Protein AF-A0A2E6XFZ9-F1 (afdb_monomer_lite)

Structure (mmCIF, N/CA/C/O backbone):
data_AF-A0A2E6XFZ9-F1
#
_entry.id   AF-A0A2E6XFZ9-F1
#
loop_
_atom_site.group_PDB
_atom_site.id
_atom_site.type_symbol
_atom_site.label_atom_id
_atom_site.label_alt_id
_atom_site.label_comp_id
_atom_site.label_asym_id
_atom_site.label_entity_id
_atom_site.label_seq_id
_atom_site.pdbx_PDB_ins_code
_atom_site.Cartn_x
_atom_site.Cartn_y
_atom_site.Cartn_z
_atom_site.occupancy
_atom_site.B_iso_or_equiv
_atom_site.auth_seq_id
_atom_site.auth_comp_id
_atom_site.auth_asym_id
_atom_site.auth_atom_id
_atom_site.pdbx_PDB_model_num
ATOM 1 N N . MET A 1 1 ? 34.050 -35.382 -56.467 1.00 62.47 1 MET A N 1
ATOM 2 C CA . MET A 1 1 ? 34.771 -34.095 -56.273 1.00 62.47 1 MET A CA 1
ATOM 3 C C . MET A 1 1 ? 33.852 -32.877 -56.365 1.00 62.47 1 MET A C 1
ATOM 5 O O . MET A 1 1 ? 33.936 -32.039 -55.480 1.00 62.47 1 MET A O 1
ATOM 9 N N . LEU A 1 2 ? 32.966 -32.772 -57.367 1.00 64.81 2 LEU A N 1
ATOM 10 C CA . LEU A 1 2 ? 32.015 -31.649 -57.482 1.00 64.81 2 LEU A CA 1
ATOM 11 C C . LEU A 1 2 ? 31.019 -31.567 -56.306 1.00 64.81 2 LEU A C 1
ATOM 13 O O . LEU A 1 2 ? 30.836 -30.491 -55.750 1.00 64.81 2 LEU A O 1
ATOM 17 N N . GLU A 1 3 ? 30.468 -32.700 -55.861 1.00 70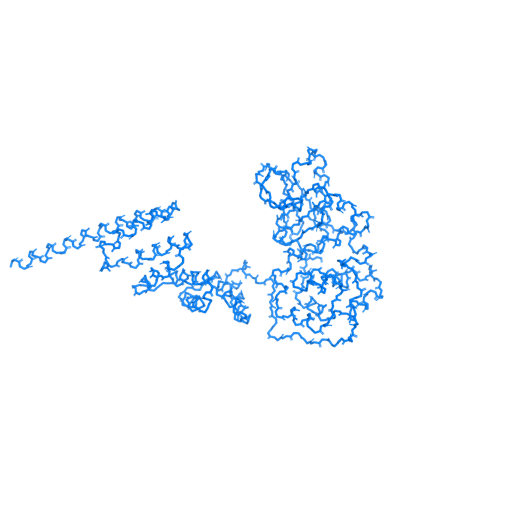.81 3 GLU A N 1
ATOM 18 C CA . GLU A 1 3 ? 29.511 -32.756 -54.737 1.00 70.81 3 GLU A CA 1
ATOM 19 C C . GLU A 1 3 ? 30.135 -32.368 -53.385 1.00 70.81 3 GLU A C 1
ATOM 21 O O . GLU A 1 3 ? 29.539 -31.622 -52.616 1.00 70.81 3 GLU A O 1
ATOM 26 N N . VAL A 1 4 ? 31.380 -32.784 -53.125 1.00 78.56 4 VAL A N 1
ATOM 27 C CA . VAL A 1 4 ? 32.117 -32.420 -51.899 1.00 78.56 4 VAL A CA 1
ATOM 28 C C . VAL A 1 4 ? 32.406 -30.916 -51.852 1.00 78.56 4 VAL A C 1
ATOM 30 O O . VAL A 1 4 ? 32.278 -30.292 -50.803 1.00 78.56 4 VAL A O 1
ATOM 33 N N . ARG A 1 5 ? 32.749 -30.309 -52.995 1.00 82.94 5 ARG A N 1
ATOM 34 C CA . ARG A 1 5 ? 33.001 -28.864 -53.093 1.00 82.94 5 ARG A CA 1
ATOM 35 C C . ARG A 1 5 ? 31.719 -28.044 -52.918 1.00 82.94 5 ARG A C 1
ATOM 37 O O . ARG A 1 5 ? 31.761 -26.992 -52.289 1.00 82.94 5 ARG A O 1
ATOM 44 N N . ALA A 1 6 ? 30.592 -28.528 -53.441 1.00 81.81 6 ALA A N 1
ATOM 45 C CA . ALA A 1 6 ? 29.287 -27.906 -53.233 1.00 81.81 6 ALA A CA 1
ATOM 46 C C . ALA A 1 6 ? 28.874 -27.952 -51.752 1.00 81.81 6 ALA A C 1
ATOM 48 O O . ALA A 1 6 ? 28.519 -26.919 -51.193 1.00 81.81 6 ALA A O 1
ATOM 49 N N . ALA A 1 7 ? 29.026 -29.105 -51.091 1.00 79.06 7 ALA A N 1
ATOM 50 C CA . ALA A 1 7 ? 28.748 -29.248 -49.661 1.00 79.06 7 ALA A CA 1
ATOM 51 C C . ALA A 1 7 ? 29.641 -28.344 -48.790 1.00 79.06 7 ALA A C 1
ATOM 53 O O . ALA A 1 7 ? 29.159 -27.700 -47.864 1.00 79.06 7 ALA A O 1
ATOM 54 N N . GLN A 1 8 ? 30.933 -28.229 -49.116 1.00 84.50 8 GLN A N 1
ATOM 55 C CA . GLN A 1 8 ? 31.853 -27.326 -48.414 1.00 84.50 8 GLN A CA 1
ATOM 56 C C . GLN A 1 8 ? 31.495 -25.845 -48.586 1.00 84.50 8 GLN A C 1
ATOM 58 O O . GLN A 1 8 ? 31.693 -25.064 -47.660 1.00 84.50 8 GLN A O 1
ATOM 63 N N . ASN A 1 9 ? 30.991 -25.446 -49.755 1.00 85.81 9 ASN A N 1
ATOM 64 C CA . ASN A 1 9 ? 30.554 -24.070 -49.986 1.00 85.81 9 ASN A CA 1
ATOM 65 C C . ASN A 1 9 ? 29.250 -23.755 -49.242 1.00 85.81 9 ASN A C 1
ATOM 67 O O . ASN A 1 9 ? 29.142 -22.675 -48.677 1.00 85.81 9 ASN A O 1
ATOM 71 N N . LEU A 1 10 ? 28.305 -24.699 -49.196 1.00 84.06 10 LEU A N 1
ATOM 72 C CA . LEU A 1 10 ? 27.068 -24.551 -48.422 1.00 84.06 10 LEU A CA 1
ATOM 73 C C . LEU A 1 10 ? 27.357 -24.409 -46.925 1.00 84.06 10 LEU A C 1
ATOM 75 O O . LEU A 1 10 ? 26.831 -23.502 -46.298 1.00 84.06 10 LEU A O 1
ATOM 79 N N . LEU A 1 11 ? 28.261 -25.229 -46.382 1.00 82.25 11 LEU A N 1
ATOM 80 C CA . LEU A 1 11 ? 28.672 -25.142 -44.977 1.00 82.25 11 LEU A CA 1
ATOM 81 C C . LEU A 1 11 ? 29.347 -23.799 -44.647 1.00 82.25 11 LEU A C 1
ATOM 83 O O . LEU A 1 11 ? 29.133 -23.233 -43.580 1.00 82.25 11 LEU A O 1
ATOM 87 N N . LYS A 1 12 ? 30.181 -23.283 -45.558 1.00 85.00 12 LYS A N 1
ATOM 88 C CA . LYS A 1 12 ? 30.818 -21.968 -45.389 1.00 85.00 12 LYS A CA 1
ATOM 89 C C . LYS A 1 12 ? 29.799 -20.837 -45.385 1.00 85.00 12 LYS A C 1
ATOM 91 O O . LYS A 1 12 ? 29.946 -19.906 -44.605 1.00 85.00 12 LYS A O 1
ATOM 96 N N . GLU A 1 13 ? 28.805 -20.919 -46.261 1.00 83.69 13 GLU A N 1
ATOM 97 C CA . GLU A 1 13 ? 27.747 -19.918 -46.340 1.00 83.69 13 GLU A CA 1
ATOM 98 C C . GLU A 1 13 ? 26.828 -19.975 -45.116 1.00 83.69 13 GLU A C 1
ATOM 100 O O . GLU A 1 13 ? 26.506 -18.937 -44.553 1.00 83.69 13 GLU A O 1
ATOM 105 N N . GLU A 1 14 ? 26.485 -21.174 -44.642 1.00 82.62 14 GLU A N 1
ATOM 106 C CA . GLU A 1 14 ? 25.749 -21.369 -43.390 1.00 82.62 14 GLU A CA 1
ATOM 107 C C . GLU A 1 14 ? 26.502 -20.749 -42.205 1.00 82.62 14 GLU A C 1
ATOM 109 O O . GLU A 1 14 ? 25.933 -19.932 -41.489 1.00 82.62 14 GLU A O 1
ATOM 114 N N . TYR A 1 15 ? 27.800 -21.038 -42.055 1.00 83.50 15 TYR A N 1
ATOM 115 C CA . TYR A 1 15 ? 28.627 -20.449 -40.995 1.00 83.50 15 TYR A CA 1
ATOM 116 C C . TYR A 1 15 ? 28.688 -18.916 -41.080 1.00 83.50 15 TYR A C 1
ATOM 118 O O . TYR A 1 15 ? 28.590 -18.233 -40.064 1.00 83.50 15 TYR A O 1
ATOM 126 N N . ARG A 1 16 ? 28.810 -18.368 -42.295 1.00 86.25 16 ARG A N 1
ATOM 127 C CA . ARG A 1 16 ? 28.819 -16.918 -42.528 1.00 86.25 16 ARG A CA 1
ATOM 128 C C . ARG A 1 16 ? 27.504 -16.269 -42.084 1.00 86.25 16 ARG A C 1
ATOM 130 O O . ARG A 1 16 ? 27.532 -15.223 -41.447 1.00 86.25 16 ARG A O 1
ATOM 137 N N . LEU A 1 17 ? 26.368 -16.884 -42.412 1.00 84.75 17 LEU A N 1
ATOM 138 C CA . LEU A 1 17 ? 25.045 -16.402 -42.002 1.00 84.75 17 LEU A CA 1
ATOM 139 C C . LEU A 1 17 ? 24.836 -16.537 -40.485 1.00 84.75 17 LEU A C 1
ATOM 141 O O . LEU A 1 17 ? 24.208 -15.672 -39.879 1.00 84.75 17 LEU A O 1
ATOM 145 N N . GLU A 1 18 ? 25.377 -17.586 -39.854 1.00 83.38 18 GLU A N 1
ATOM 146 C CA . GLU A 1 18 ? 25.353 -17.729 -38.392 1.00 83.38 18 GLU A CA 1
ATOM 147 C C . GLU A 1 18 ? 26.142 -16.618 -37.685 1.00 83.38 18 GLU A C 1
ATOM 149 O O . GLU A 1 18 ? 25.683 -16.103 -36.663 1.00 83.38 18 GLU A O 1
ATOM 154 N N . GLU A 1 19 ? 27.312 -16.256 -38.216 1.00 86.44 19 GLU A N 1
ATOM 155 C CA . GLU A 1 19 ? 28.143 -15.161 -37.704 1.00 86.44 19 GLU A CA 1
ATOM 156 C C . GLU A 1 19 ? 27.423 -13.817 -37.866 1.00 86.44 19 GLU A C 1
ATOM 158 O O . GLU A 1 19 ? 27.226 -13.106 -36.883 1.00 86.44 19 GLU A O 1
ATOM 163 N N . GLU A 1 20 ? 26.886 -13.542 -39.058 1.00 89.56 20 GLU A N 1
ATOM 164 C CA . GLU A 1 20 ? 26.145 -12.308 -39.346 1.00 89.56 20 GLU A CA 1
ATOM 165 C C . GLU A 1 20 ? 24.906 -12.146 -38.446 1.00 89.56 20 GLU A C 1
ATOM 167 O O . GLU A 1 20 ? 24.672 -11.079 -37.879 1.00 89.56 20 GLU A O 1
ATOM 172 N N . ALA A 1 21 ? 24.125 -13.214 -38.242 1.00 90.25 21 ALA A N 1
ATOM 173 C CA . ALA A 1 21 ? 22.994 -13.185 -37.314 1.00 90.25 21 ALA A CA 1
ATOM 174 C C . ALA A 1 21 ? 23.435 -12.978 -35.852 1.00 90.25 21 ALA A C 1
ATOM 176 O O . ALA A 1 21 ? 22.700 -12.381 -35.061 1.00 90.25 21 ALA A O 1
ATOM 177 N N . SER A 1 22 ? 24.620 -13.475 -35.473 1.00 89.06 22 SER A N 1
ATOM 178 C CA . SER A 1 22 ? 25.181 -13.276 -34.133 1.00 89.06 22 SER A CA 1
ATOM 179 C C . SER A 1 22 ? 25.567 -11.821 -33.893 1.00 89.06 22 SER A C 1
ATOM 181 O O . SER A 1 22 ? 25.254 -11.303 -32.824 1.00 89.06 22 SER A O 1
ATOM 183 N N . ASP A 1 23 ? 26.170 -11.158 -34.878 1.00 92.62 23 ASP A N 1
ATOM 184 C CA . ASP A 1 23 ? 26.565 -9.750 -34.773 1.00 92.62 23 ASP A CA 1
ATOM 185 C C . ASP A 1 23 ? 25.343 -8.846 -34.562 1.00 92.62 23 ASP A C 1
ATOM 187 O O . ASP A 1 23 ? 25.317 -8.018 -33.647 1.00 92.62 23 ASP A O 1
ATOM 191 N N . TRP A 1 24 ? 24.277 -9.063 -35.342 1.00 95.25 24 TRP A N 1
ATOM 192 C CA . TRP A 1 24 ? 23.007 -8.353 -35.161 1.00 95.25 24 TRP A CA 1
ATOM 193 C C . TRP A 1 24 ? 22.382 -8.613 -33.789 1.00 95.25 24 TRP A C 1
ATOM 195 O O . TRP A 1 24 ? 21.860 -7.694 -33.155 1.00 95.25 24 TRP A O 1
ATOM 205 N N . PHE A 1 25 ? 22.454 -9.850 -33.295 1.00 93.56 25 PHE A N 1
ATOM 206 C CA . PHE A 1 25 ? 21.981 -10.174 -31.953 1.00 93.56 25 PHE A CA 1
ATOM 207 C C . PHE A 1 25 ? 22.790 -9.467 -30.861 1.00 93.56 25 PHE A C 1
ATOM 209 O O . PHE A 1 25 ? 22.200 -8.934 -29.923 1.00 93.56 25 PHE A O 1
ATOM 216 N N . GLU A 1 26 ? 24.118 -9.450 -30.960 1.00 95.06 26 GLU A N 1
ATOM 217 C CA . GLU A 1 26 ? 24.985 -8.781 -29.985 1.00 95.06 26 GLU A CA 1
ATOM 218 C C . GLU A 1 26 ? 24.751 -7.270 -29.975 1.00 95.06 26 GLU A C 1
ATOM 220 O O . GLU A 1 26 ? 24.650 -6.665 -28.904 1.00 95.06 26 GLU A O 1
ATOM 225 N N . GLN A 1 27 ? 24.551 -6.670 -31.151 1.00 97.31 27 GLN A N 1
ATOM 226 C CA . GLN A 1 27 ? 24.123 -5.281 -31.260 1.00 97.31 27 GLN A CA 1
ATOM 227 C C . GLN A 1 27 ? 22.763 -5.054 -30.587 1.00 97.31 27 GLN A C 1
ATOM 229 O O . GLN A 1 27 ? 22.626 -4.124 -29.792 1.00 97.31 27 GLN A O 1
ATOM 234 N N . GLY A 1 28 ? 21.772 -5.907 -30.861 1.00 97.44 28 GLY A N 1
ATOM 235 C CA . GLY A 1 28 ? 20.449 -5.817 -30.243 1.00 97.44 28 GLY A CA 1
ATOM 236 C C . GLY A 1 28 ? 20.499 -5.944 -28.720 1.00 97.44 28 GLY A C 1
ATOM 237 O O . GLY A 1 28 ? 19.872 -5.158 -28.016 1.00 97.44 28 GLY A O 1
ATOM 238 N N . ALA A 1 29 ? 21.301 -6.869 -28.189 1.00 96.31 29 ALA A N 1
ATOM 239 C CA . ALA A 1 29 ? 21.491 -7.035 -26.749 1.00 96.31 29 ALA A CA 1
ATOM 240 C C . ALA A 1 29 ? 22.183 -5.816 -26.112 1.00 96.31 29 ALA A C 1
ATOM 242 O O . ALA A 1 29 ? 21.800 -5.386 -25.026 1.00 96.31 29 ALA A O 1
ATOM 243 N N . SER A 1 30 ? 23.166 -5.223 -26.795 1.00 97.94 30 SER A N 1
ATOM 244 C CA . SER A 1 30 ? 23.818 -3.981 -26.356 1.00 97.94 30 SER A CA 1
ATOM 245 C C . SER A 1 30 ? 22.835 -2.805 -26.298 1.00 97.94 30 SER A C 1
ATOM 247 O O . SER A 1 30 ? 22.790 -2.069 -25.310 1.00 97.94 30 SER A O 1
ATOM 249 N N . LEU A 1 31 ? 21.989 -2.670 -27.325 1.00 98.19 31 LEU A N 1
ATOM 250 C CA . LEU A 1 31 ? 20.931 -1.659 -27.378 1.00 98.19 31 LEU A CA 1
ATOM 251 C C . LEU A 1 31 ? 19.881 -1.879 -26.284 1.00 98.19 31 LEU A C 1
ATOM 253 O O . LEU A 1 31 ? 19.482 -0.914 -25.640 1.00 98.19 31 LEU A O 1
ATOM 257 N N . PHE A 1 32 ? 19.488 -3.130 -26.027 1.00 96.94 32 PHE A N 1
ATOM 258 C CA . PHE A 1 32 ? 18.583 -3.487 -24.933 1.00 96.94 32 PHE A CA 1
ATOM 259 C C . PHE A 1 32 ? 19.148 -3.063 -23.575 1.00 96.94 32 PHE A C 1
ATOM 261 O O . PHE A 1 32 ? 18.461 -2.403 -22.807 1.00 96.94 32 PHE A O 1
ATOM 268 N N . ASN A 1 33 ? 20.416 -3.384 -23.300 1.00 95.44 33 ASN A N 1
ATOM 269 C CA . ASN A 1 33 ? 21.080 -3.002 -22.048 1.00 95.44 33 ASN A CA 1
ATOM 270 C C . ASN A 1 33 ? 21.271 -1.483 -21.908 1.00 95.44 33 ASN A C 1
ATOM 272 O O . ASN A 1 33 ? 21.514 -0.998 -20.810 1.00 95.44 33 ASN A O 1
ATOM 276 N N . SER A 1 34 ? 21.187 -0.749 -23.019 1.00 95.88 34 SER A N 1
ATOM 277 C CA . SER A 1 34 ? 21.197 0.716 -23.057 1.00 95.88 34 SER A CA 1
ATOM 278 C C . SER A 1 34 ? 19.782 1.307 -23.107 1.00 95.88 34 SER A C 1
ATOM 280 O O . SER A 1 34 ? 19.632 2.470 -23.475 1.00 95.88 34 SER A O 1
ATOM 282 N N . GLU A 1 35 ? 18.755 0.496 -22.828 1.00 95.31 35 GLU A N 1
ATOM 283 C CA . GLU A 1 35 ? 17.327 0.853 -22.800 1.00 95.31 35 GLU A CA 1
ATOM 284 C C . GLU A 1 35 ? 16.770 1.393 -24.136 1.00 95.31 35 GLU A C 1
ATOM 286 O O . GLU A 1 35 ? 15.683 1.964 -24.218 1.00 95.31 35 GLU A O 1
ATOM 291 N N . GLN A 1 36 ? 17.483 1.168 -25.243 1.00 96.94 36 GLN A N 1
ATOM 292 C CA . GLN A 1 36 ? 17.077 1.562 -26.596 1.00 96.94 36 GLN A CA 1
ATOM 293 C C . GLN A 1 36 ? 16.246 0.455 -27.255 1.00 96.94 36 GLN A C 1
ATOM 295 O O . GLN A 1 36 ? 16.606 -0.096 -28.298 1.00 96.94 36 GLN A O 1
ATOM 300 N N . TYR A 1 37 ? 15.113 0.112 -26.641 1.00 95.50 37 TYR A N 1
ATOM 301 C CA . TYR A 1 37 ? 14.328 -1.075 -26.995 1.00 95.50 37 TYR A CA 1
ATOM 302 C C . TYR A 1 37 ? 13.810 -1.080 -28.439 1.00 95.50 37 TYR A C 1
ATOM 304 O O . TYR A 1 37 ? 13.817 -2.123 -29.087 1.00 95.50 37 TYR A O 1
ATOM 312 N N . GLY A 1 38 ? 13.422 0.079 -28.981 1.00 97.62 38 GLY A N 1
ATOM 313 C CA . GLY A 1 38 ? 12.970 0.188 -30.374 1.00 97.62 38 GLY A CA 1
ATOM 314 C C . GLY A 1 38 ? 14.066 -0.132 -31.398 1.00 97.62 38 GLY A C 1
ATOM 315 O O . GLY A 1 38 ? 13.803 -0.797 -32.398 1.00 97.62 38 GLY A O 1
ATOM 316 N N . GLU A 1 39 ? 15.307 0.292 -31.144 1.00 97.56 39 GLU A N 1
ATOM 317 C CA . GLU A 1 39 ? 16.449 -0.046 -32.005 1.00 97.56 39 GLU A CA 1
ATOM 318 C C . GLU A 1 39 ? 16.915 -1.489 -31.773 1.00 97.56 39 GLU A C 1
ATOM 320 O O . GLU A 1 39 ? 17.275 -2.180 -32.726 1.00 97.56 39 GLU A O 1
ATOM 325 N N . ALA A 1 40 ? 16.840 -1.977 -30.529 1.00 97.94 40 ALA A N 1
ATOM 326 C CA . ALA A 1 40 ? 17.109 -3.375 -30.207 1.00 97.94 40 ALA A CA 1
ATOM 327 C C . ALA A 1 40 ? 16.189 -4.317 -30.999 1.00 97.94 40 ALA A C 1
ATOM 329 O O . ALA A 1 40 ? 16.671 -5.277 -31.598 1.00 97.94 40 ALA A O 1
ATOM 330 N N . ILE A 1 41 ? 14.890 -4.001 -31.085 1.00 98.31 41 ILE A N 1
ATOM 331 C CA . ILE A 1 41 ? 13.917 -4.759 -31.887 1.00 98.31 41 ILE A CA 1
ATOM 332 C C . ILE A 1 41 ? 14.356 -4.843 -33.346 1.00 98.31 41 ILE A C 1
ATOM 334 O O . ILE A 1 41 ? 14.418 -5.945 -33.881 1.00 98.31 41 ILE A O 1
ATOM 338 N N . LYS A 1 42 ? 14.743 -3.722 -33.968 1.00 97.94 42 LYS A N 1
ATOM 339 C CA . LYS A 1 42 ? 15.209 -3.714 -35.366 1.00 97.94 42 LYS A CA 1
ATOM 340 C C . LYS A 1 42 ? 16.454 -4.579 -35.568 1.00 97.94 42 LYS A C 1
ATOM 342 O O . LYS A 1 42 ? 16.572 -5.259 -36.585 1.00 97.94 42 LYS A O 1
ATOM 347 N N . ALA A 1 43 ? 17.387 -4.564 -34.618 1.00 97.06 43 ALA A N 1
ATOM 348 C CA . ALA A 1 43 ? 18.573 -5.415 -34.674 1.00 97.06 43 ALA A CA 1
ATOM 349 C C . ALA A 1 43 ? 18.203 -6.904 -34.532 1.00 97.06 43 ALA A C 1
ATOM 351 O O . ALA A 1 43 ? 18.688 -7.743 -35.293 1.00 97.06 43 ALA A O 1
ATOM 352 N N . PHE A 1 44 ? 17.278 -7.243 -33.630 1.00 95.81 44 PHE A N 1
ATOM 353 C CA . PHE A 1 44 ? 16.770 -8.610 -33.510 1.00 95.81 44 PHE A CA 1
ATOM 354 C C . PHE A 1 44 ? 15.952 -9.051 -34.731 1.00 95.81 44 PHE A C 1
ATOM 356 O O . PHE A 1 44 ? 16.061 -10.211 -35.123 1.00 95.81 44 PHE A O 1
ATOM 363 N N . ASP A 1 45 ? 15.202 -8.153 -35.378 1.00 95.75 45 ASP A N 1
ATOM 364 C CA . ASP A 1 45 ? 14.528 -8.423 -36.654 1.00 95.75 45 ASP A CA 1
ATOM 365 C C . ASP A 1 45 ? 15.541 -8.862 -37.712 1.00 95.75 45 ASP A C 1
ATOM 367 O O . ASP A 1 45 ? 15.333 -9.879 -38.372 1.00 95.75 45 ASP A O 1
ATOM 371 N N . LYS A 1 46 ? 16.681 -8.165 -37.815 1.00 94.38 46 LYS A N 1
ATOM 372 C CA . LYS A 1 46 ? 17.771 -8.555 -38.721 1.00 94.38 46 LYS A CA 1
ATOM 373 C C . LYS A 1 46 ? 18.369 -9.913 -38.381 1.00 94.38 46 LYS A C 1
ATOM 375 O O . LYS A 1 46 ? 18.533 -10.735 -39.281 1.00 94.38 46 LYS A O 1
ATOM 380 N N . ALA A 1 47 ? 18.609 -10.201 -37.103 1.00 92.31 47 ALA A N 1
ATOM 381 C CA . ALA A 1 47 ? 19.070 -11.526 -36.685 1.00 92.31 47 ALA A CA 1
ATOM 382 C C . ALA A 1 47 ? 18.068 -12.643 -37.057 1.00 92.31 47 ALA A C 1
ATOM 384 O O . ALA A 1 47 ? 18.470 -13.734 -37.470 1.00 92.31 47 ALA A O 1
ATOM 385 N N . ILE A 1 48 ? 16.762 -12.372 -36.950 1.00 90.94 48 ILE A N 1
ATOM 386 C CA . ILE A 1 48 ? 15.685 -13.320 -37.277 1.00 90.94 48 ILE A CA 1
ATOM 387 C C . ILE A 1 48 ? 15.531 -13.507 -38.792 1.00 90.94 48 ILE A C 1
ATOM 389 O O . ILE A 1 48 ? 15.380 -14.646 -39.235 1.00 90.94 48 ILE A O 1
ATOM 393 N N . GLU A 1 49 ? 15.605 -12.431 -39.584 1.00 90.19 49 GLU A N 1
ATOM 394 C CA . GLU A 1 49 ? 15.548 -12.466 -41.056 1.00 90.19 49 GLU A CA 1
ATOM 395 C C . GLU A 1 49 ? 16.651 -13.357 -41.650 1.00 90.19 49 GLU A C 1
ATOM 397 O O . GLU A 1 49 ? 16.404 -14.093 -42.606 1.00 90.19 49 GLU A O 1
ATOM 402 N N . ILE A 1 50 ? 17.856 -13.316 -41.071 1.00 84.69 50 ILE A N 1
ATOM 403 C CA . ILE A 1 50 ? 19.031 -14.047 -41.568 1.00 84.69 50 ILE A CA 1
ATOM 404 C C . ILE A 1 50 ? 18.955 -15.546 -41.247 1.00 84.69 50 ILE A C 1
ATOM 406 O O . ILE A 1 50 ? 19.416 -16.373 -42.035 1.00 84.69 50 ILE A O 1
ATOM 410 N N . GLY A 1 51 ? 18.380 -15.926 -40.103 1.00 66.81 51 GLY A N 1
ATOM 411 C CA . GLY A 1 51 ? 18.572 -17.270 -39.561 1.00 66.81 51 GLY A CA 1
ATOM 412 C C . GLY A 1 51 ? 17.383 -17.876 -38.820 1.00 66.81 51 GLY A C 1
ATOM 413 O O . GLY A 1 51 ? 17.549 -18.266 -37.661 1.00 66.81 51 GLY A O 1
ATOM 414 N N . PRO A 1 52 ? 16.204 -18.060 -39.448 1.00 59.97 52 PRO A N 1
ATOM 415 C CA . PRO A 1 52 ? 15.071 -18.704 -38.780 1.00 59.97 52 PRO A CA 1
ATOM 416 C C . PRO A 1 52 ? 15.336 -20.176 -38.398 1.00 59.97 52 PRO A C 1
ATOM 418 O O . PRO A 1 52 ? 14.677 -20.688 -37.501 1.00 59.97 52 PRO A O 1
ATOM 421 N N . ASN A 1 53 ? 16.314 -20.838 -39.037 1.00 58.78 53 ASN A N 1
ATOM 422 C CA . ASN A 1 53 ? 16.714 -22.233 -38.780 1.00 58.78 53 ASN A CA 1
ATOM 423 C C . ASN A 1 53 ? 18.075 -22.375 -38.066 1.00 58.78 53 ASN A C 1
ATOM 425 O O . ASN A 1 53 ? 18.637 -23.469 -38.014 1.00 58.78 53 ASN A O 1
ATOM 429 N N . VAL A 1 54 ? 18.629 -21.284 -37.535 1.00 63.12 54 VAL A N 1
ATOM 430 C CA . VAL A 1 54 ? 19.927 -21.296 -36.844 1.00 63.12 54 VAL A CA 1
ATOM 431 C C . VAL A 1 54 ? 19.749 -21.804 -35.409 1.00 63.12 54 VAL A C 1
ATOM 433 O O . VAL A 1 54 ? 18.742 -21.543 -34.756 1.00 63.12 54 VAL A O 1
ATOM 436 N N . LYS A 1 55 ? 20.761 -22.478 -34.845 1.00 61.38 55 LYS A N 1
ATOM 437 C CA . LYS A 1 55 ? 20.750 -23.034 -33.468 1.00 61.38 55 LYS A CA 1
ATOM 438 C C . LYS A 1 55 ? 20.481 -22.019 -32.333 1.00 61.38 55 LYS A C 1
ATOM 440 O O . LYS A 1 55 ? 20.465 -22.414 -31.170 1.00 61.38 55 LYS A O 1
ATOM 445 N N . ARG A 1 56 ? 20.323 -20.727 -32.640 1.00 68.12 56 ARG A N 1
ATOM 446 C CA . ARG A 1 56 ? 20.221 -19.592 -31.703 1.00 68.12 56 ARG A CA 1
ATOM 447 C C . ARG A 1 56 ? 18.909 -18.802 -31.821 1.00 68.12 56 ARG A C 1
ATOM 449 O O . ARG A 1 56 ? 18.766 -17.803 -31.114 1.00 68.12 56 ARG A O 1
ATOM 456 N N . SER A 1 57 ? 17.961 -19.229 -32.665 1.00 75.81 57 SER A N 1
ATOM 457 C CA . SER A 1 57 ? 16.701 -18.502 -32.909 1.00 75.81 57 SER A CA 1
ATOM 458 C C . SER A 1 57 ? 15.902 -18.260 -31.625 1.00 75.81 57 SER A C 1
ATOM 460 O O . SER A 1 57 ? 15.260 -17.226 -31.471 1.00 75.81 57 SER A O 1
ATOM 462 N N . ASP A 1 58 ? 16.026 -19.157 -30.647 1.00 86.81 58 ASP A N 1
ATOM 463 C CA . ASP A 1 58 ? 15.409 -19.034 -29.331 1.00 86.81 58 ASP A CA 1
ATOM 464 C C . ASP A 1 58 ? 15.803 -17.732 -28.606 1.00 86.81 58 ASP A C 1
ATOM 466 O O . ASP A 1 58 ? 14.965 -17.076 -27.983 1.00 86.81 58 ASP A O 1
ATOM 470 N N . ARG A 1 59 ? 17.079 -17.330 -28.687 1.00 90.38 59 ARG A N 1
ATOM 471 C CA . ARG A 1 59 ? 17.565 -16.081 -28.087 1.00 90.38 59 ARG A CA 1
ATOM 472 C C . ARG A 1 59 ? 17.052 -14.872 -28.854 1.00 90.38 59 ARG A C 1
ATOM 474 O O . ARG A 1 59 ? 16.645 -13.917 -28.210 1.00 90.38 59 ARG A O 1
ATOM 481 N N . PHE A 1 60 ? 17.011 -14.923 -30.181 1.00 92.50 60 PHE A N 1
ATOM 482 C CA . PHE A 1 60 ? 16.569 -13.782 -30.984 1.00 92.50 60 PHE A CA 1
ATOM 483 C C . PHE A 1 60 ? 15.113 -13.421 -30.675 1.00 92.50 60 PHE A C 1
ATOM 485 O O . PHE A 1 60 ? 14.831 -12.294 -30.275 1.00 92.50 60 PHE A O 1
ATOM 492 N N . TYR A 1 61 ? 14.214 -14.410 -30.729 1.00 94.94 61 TYR A N 1
ATOM 493 C CA . TYR A 1 61 ? 12.816 -14.220 -30.343 1.00 94.94 61 TYR A CA 1
ATOM 494 C C . TYR A 1 61 ? 12.673 -13.857 -28.860 1.00 94.94 61 TYR A C 1
ATOM 496 O O . TYR A 1 61 ? 11.889 -12.986 -28.511 1.00 94.94 61 TYR A O 1
ATOM 504 N N . GLY A 1 62 ? 13.445 -14.489 -27.969 1.00 95.50 62 GLY A N 1
ATOM 505 C CA . GLY A 1 62 ? 13.354 -14.215 -26.534 1.00 95.50 62 GLY A CA 1
ATOM 506 C C . GLY A 1 62 ? 13.701 -12.769 -26.172 1.00 95.50 62 GLY A C 1
ATOM 507 O O . GLY A 1 62 ? 12.978 -12.154 -25.397 1.00 95.50 62 GLY A O 1
ATOM 508 N N . TRP A 1 63 ? 14.779 -12.226 -26.740 1.00 96.38 63 TRP A N 1
ATOM 509 C CA . TRP A 1 63 ? 15.209 -10.856 -26.462 1.00 96.38 63 TRP A CA 1
ATOM 510 C C . TRP A 1 63 ? 14.333 -9.816 -27.162 1.00 96.38 63 TRP A C 1
ATOM 512 O O . TRP A 1 63 ? 13.999 -8.817 -26.532 1.00 96.38 63 TRP A O 1
ATOM 522 N N . ARG A 1 64 ? 13.878 -10.074 -28.397 1.00 97.69 64 ARG A N 1
ATOM 523 C CA . ARG A 1 64 ? 12.901 -9.200 -29.068 1.00 97.69 64 ARG A CA 1
ATOM 524 C C . ARG A 1 64 ? 11.572 -9.159 -28.312 1.00 97.69 64 ARG A C 1
ATOM 526 O O . ARG A 1 64 ? 11.034 -8.081 -28.082 1.00 97.69 64 ARG A O 1
ATOM 533 N N . GLY A 1 65 ? 11.111 -10.312 -27.828 1.00 97.88 65 GLY A N 1
ATOM 534 C CA . GLY A 1 65 ? 9.950 -10.415 -26.950 1.00 97.88 65 GLY A CA 1
ATOM 535 C C . GLY A 1 65 ? 10.107 -9.605 -25.662 1.00 97.88 65 GLY A C 1
ATOM 536 O O . GLY A 1 65 ? 9.204 -8.854 -25.310 1.00 97.88 65 GLY A O 1
ATOM 537 N N . SER A 1 66 ? 11.267 -9.679 -24.998 1.00 96.38 66 SER A N 1
ATOM 538 C CA . SER A 1 66 ? 11.562 -8.819 -23.843 1.00 96.38 66 SER A CA 1
ATOM 539 C C . SER A 1 66 ? 11.559 -7.331 -24.211 1.00 96.38 66 SER A C 1
ATOM 541 O O . SER A 1 66 ? 10.961 -6.543 -23.494 1.00 96.38 66 SER A O 1
ATOM 543 N N . SER A 1 67 ? 12.149 -6.928 -25.344 1.00 97.56 67 SER A N 1
ATOM 544 C CA . SER A 1 67 ? 12.089 -5.530 -25.805 1.00 97.56 67 SER A CA 1
ATOM 545 C C . SER A 1 67 ? 10.657 -5.042 -26.021 1.00 97.56 67 SER A C 1
ATOM 547 O O . SER A 1 67 ? 10.345 -3.898 -25.701 1.00 97.56 67 SER A O 1
ATOM 549 N N . TYR A 1 68 ? 9.774 -5.897 -26.544 1.00 98.31 68 TYR A N 1
ATOM 550 C CA . TYR A 1 68 ? 8.357 -5.568 -26.671 1.00 98.31 68 TYR A CA 1
ATOM 551 C C . TYR A 1 68 ? 7.679 -5.380 -25.310 1.00 98.31 68 TYR A C 1
ATOM 553 O O . TYR A 1 68 ? 6.869 -4.464 -25.184 1.00 98.31 68 TYR A O 1
ATOM 561 N N . MET A 1 69 ? 8.028 -6.176 -24.291 1.00 96.88 69 MET A N 1
ATOM 562 C CA . MET A 1 69 ? 7.505 -5.989 -22.928 1.00 96.88 69 MET A CA 1
ATOM 563 C C . MET A 1 69 ? 7.888 -4.631 -22.345 1.00 96.88 69 MET A C 1
ATOM 565 O O . MET A 1 69 ? 7.022 -3.948 -21.805 1.00 96.88 69 MET A O 1
ATOM 569 N N . GLU A 1 70 ? 9.151 -4.225 -22.499 1.00 96.06 70 GLU A N 1
ATOM 570 C CA . GLU A 1 70 ? 9.645 -2.928 -22.009 1.00 96.06 70 GLU A CA 1
ATOM 571 C C . GLU A 1 70 ? 8.961 -1.741 -22.711 1.00 96.06 70 GLU A C 1
ATOM 573 O O . GLU A 1 70 ? 8.810 -0.666 -22.138 1.00 96.06 70 GLU A O 1
ATOM 578 N N . LEU A 1 71 ? 8.481 -1.940 -23.944 1.00 94.56 71 LEU A N 1
ATOM 579 C CA . LEU A 1 71 ? 7.677 -0.959 -24.682 1.00 94.56 71 LEU A CA 1
ATOM 580 C C . LEU A 1 71 ? 6.160 -1.089 -24.448 1.00 94.56 71 LEU A C 1
ATOM 582 O O . LEU A 1 71 ? 5.388 -0.394 -25.110 1.00 94.56 71 LEU A O 1
ATOM 586 N N . GLY A 1 72 ? 5.714 -1.990 -23.567 1.00 91.31 72 GLY A N 1
ATOM 587 C CA . GLY A 1 72 ? 4.294 -2.244 -23.294 1.00 91.31 72 GLY A CA 1
ATOM 588 C C . GLY A 1 72 ? 3.529 -2.933 -24.434 1.00 91.31 72 GLY A C 1
ATOM 589 O O . GLY A 1 72 ? 2.302 -2.952 -24.435 1.00 91.31 72 GLY A O 1
ATOM 590 N N . GLN A 1 73 ? 4.227 -3.497 -25.422 1.00 96.75 73 GLN A N 1
ATOM 591 C CA . GLN A 1 73 ? 3.637 -4.205 -26.564 1.00 96.75 73 GLN A CA 1
ATOM 592 C C . GLN A 1 73 ? 3.449 -5.693 -26.237 1.00 96.75 73 GLN A C 1
ATOM 594 O O . GLN A 1 73 ? 4.112 -6.571 -26.798 1.00 96.75 73 GLN A O 1
ATOM 599 N N . TYR A 1 74 ? 2.562 -5.983 -25.288 1.00 96.19 74 TYR A N 1
ATOM 600 C CA . TYR A 1 74 ? 2.449 -7.308 -24.674 1.00 96.19 74 TYR A CA 1
ATOM 601 C C . TYR A 1 74 ? 1.997 -8.413 -25.639 1.00 96.19 74 TYR A C 1
ATOM 603 O O . TYR A 1 74 ? 2.484 -9.538 -25.539 1.00 96.19 74 TYR A O 1
ATOM 611 N N . GLU A 1 75 ? 1.139 -8.128 -26.621 1.00 98.38 75 GLU A N 1
ATOM 612 C CA . GLU A 1 75 ? 0.730 -9.113 -27.632 1.00 98.38 75 GLU A CA 1
ATOM 613 C C . GLU A 1 75 ? 1.909 -9.559 -28.509 1.00 98.38 75 GLU A C 1
ATOM 615 O O . GLU A 1 75 ? 2.097 -10.758 -28.739 1.00 98.38 75 GLU A O 1
ATOM 620 N N . ASN A 1 76 ? 2.744 -8.607 -28.944 1.00 97.50 76 ASN A N 1
ATOM 621 C CA . ASN A 1 76 ? 3.955 -8.894 -29.718 1.00 97.50 76 ASN A CA 1
ATOM 622 C C . ASN A 1 76 ? 4.956 -9.695 -28.874 1.00 97.50 76 ASN A C 1
ATOM 624 O O . ASN A 1 76 ? 5.523 -10.685 -29.345 1.00 97.50 76 ASN A O 1
ATOM 628 N N . ALA A 1 77 ? 5.113 -9.321 -27.599 1.00 98.25 77 ALA A N 1
ATOM 629 C CA . ALA A 1 77 ? 5.936 -10.064 -26.653 1.00 98.25 77 ALA A CA 1
ATOM 630 C C . ALA A 1 77 ? 5.464 -11.517 -26.499 1.00 98.25 77 ALA A C 1
ATOM 632 O O . ALA A 1 77 ? 6.277 -12.440 -26.572 1.00 98.25 77 ALA A O 1
ATOM 633 N N . ILE A 1 78 ? 4.157 -11.752 -26.349 1.00 98.62 78 ILE A N 1
ATOM 634 C CA . ILE A 1 78 ? 3.583 -13.100 -26.225 1.00 98.62 78 ILE A CA 1
ATOM 635 C C . ILE A 1 78 ? 3.898 -13.951 -27.457 1.00 98.62 78 ILE A C 1
ATOM 637 O O . ILE A 1 78 ? 4.290 -15.114 -27.304 1.00 98.62 78 ILE A O 1
ATOM 641 N N . GLN A 1 79 ? 3.757 -13.401 -28.665 1.00 97.94 79 GLN A N 1
ATOM 642 C CA . GLN A 1 79 ? 4.046 -14.121 -29.908 1.00 97.94 79 GLN A CA 1
ATOM 643 C C . GLN A 1 79 ? 5.521 -14.545 -29.990 1.00 97.94 79 GLN A C 1
ATOM 645 O O . GLN A 1 79 ? 5.835 -15.712 -30.267 1.00 97.94 79 GLN A O 1
ATOM 650 N N . ASP A 1 80 ? 6.430 -13.620 -29.698 1.00 97.31 80 ASP A N 1
ATOM 651 C CA . ASP A 1 80 ? 7.868 -13.863 -29.758 1.00 97.31 80 ASP A CA 1
ATOM 652 C C . ASP A 1 80 ? 8.339 -14.817 -28.669 1.00 97.31 80 ASP A C 1
ATOM 654 O O . ASP A 1 80 ? 9.038 -15.795 -28.943 1.00 97.31 80 ASP A O 1
ATOM 658 N N . ILE A 1 81 ? 7.900 -14.608 -27.432 1.00 97.94 81 ILE A N 1
ATOM 659 C CA . ILE A 1 81 ? 8.267 -15.488 -26.327 1.00 97.94 81 ILE A CA 1
ATOM 660 C C . ILE A 1 81 ? 7.683 -16.889 -26.548 1.00 97.94 81 ILE A C 1
ATOM 662 O O . ILE A 1 81 ? 8.348 -17.877 -26.242 1.00 97.94 81 ILE A O 1
ATOM 666 N N . THR A 1 82 ? 6.496 -17.013 -27.152 1.00 98.06 82 THR A N 1
ATOM 667 C CA . THR A 1 82 ? 5.938 -18.318 -27.550 1.00 98.06 82 THR A CA 1
ATOM 668 C C . THR A 1 82 ? 6.836 -19.029 -28.555 1.00 98.06 82 THR A C 1
ATOM 670 O O . THR A 1 82 ? 7.142 -20.207 -28.357 1.00 98.06 82 THR A O 1
ATOM 673 N N . SER A 1 83 ? 7.322 -18.320 -29.575 1.00 94.38 83 SER A N 1
ATOM 674 C CA . SER A 1 83 ? 8.302 -18.863 -30.524 1.00 94.38 83 SER A CA 1
ATOM 675 C C . SER A 1 83 ? 9.584 -19.285 -29.797 1.00 94.38 83 SER A C 1
ATOM 677 O O . SER A 1 83 ? 10.046 -20.414 -29.941 1.00 94.38 83 SER A O 1
ATOM 679 N N . ALA A 1 84 ? 10.113 -18.435 -28.914 1.00 94.88 84 ALA A N 1
ATOM 680 C CA . ALA A 1 84 ? 11.307 -18.726 -28.125 1.00 94.88 84 ALA A CA 1
ATOM 681 C C . ALA A 1 84 ? 11.153 -19.967 -27.219 1.00 94.88 84 ALA A C 1
ATOM 683 O O . ALA A 1 84 ? 12.098 -20.748 -27.069 1.00 94.88 84 ALA A O 1
ATOM 684 N N . ILE A 1 85 ? 9.969 -20.171 -26.627 1.00 95.88 85 ILE A N 1
ATOM 685 C CA . ILE A 1 85 ? 9.632 -21.342 -25.801 1.00 95.88 85 ILE A CA 1
ATOM 686 C C . ILE A 1 85 ? 9.614 -22.625 -26.638 1.00 95.88 85 ILE A C 1
ATOM 688 O O . ILE A 1 85 ? 10.106 -23.644 -26.151 1.00 95.88 85 ILE A O 1
ATOM 692 N N . GLN A 1 86 ? 9.104 -22.584 -27.877 1.00 93.31 86 GLN A N 1
ATOM 693 C CA . GLN A 1 86 ? 9.103 -23.746 -28.780 1.00 93.31 86 GLN A CA 1
ATOM 694 C C . GLN A 1 86 ? 10.522 -24.246 -29.070 1.00 93.31 86 GLN A C 1
ATOM 696 O O . GLN A 1 86 ? 10.746 -25.454 -29.104 1.00 93.31 86 GLN A O 1
ATOM 701 N N . PHE A 1 87 ? 11.486 -23.335 -29.231 1.00 89.75 87 PHE A N 1
ATOM 702 C CA . PHE A 1 87 ? 12.886 -23.712 -29.429 1.00 89.75 87 PHE A CA 1
ATOM 703 C C . PHE A 1 87 ? 13.560 -24.172 -28.136 1.00 89.75 87 PHE A C 1
ATOM 705 O O . PHE A 1 87 ? 14.232 -25.204 -28.114 1.00 89.75 87 PHE A O 1
ATOM 712 N N . LYS A 1 88 ? 13.424 -23.398 -27.052 1.00 92.75 88 LYS A N 1
ATOM 713 C CA . LYS A 1 88 ? 14.019 -23.742 -25.758 1.00 92.75 88 LYS A CA 1
ATOM 714 C C . LYS A 1 88 ? 13.163 -23.204 -24.602 1.00 92.75 88 LYS A C 1
ATOM 716 O O . LYS A 1 88 ? 13.170 -22.005 -24.326 1.00 92.75 88 LYS A O 1
ATOM 721 N N . PRO A 1 89 ? 12.458 -24.062 -23.858 1.00 95.25 89 PRO A N 1
ATOM 722 C CA . PRO A 1 89 ? 11.698 -23.620 -22.696 1.00 95.25 89 PRO A CA 1
ATOM 723 C C . PRO A 1 89 ? 12.643 -23.261 -21.539 1.00 95.25 89 PRO A C 1
ATOM 725 O O . PRO A 1 89 ? 13.462 -24.081 -21.126 1.00 95.25 89 PRO A O 1
ATOM 728 N N . THR A 1 90 ? 12.509 -22.060 -20.974 1.00 96.94 90 THR A N 1
ATOM 729 C CA . THR A 1 90 ? 13.248 -21.622 -19.774 1.00 96.94 90 THR A CA 1
ATOM 730 C C . THR A 1 90 ? 12.302 -20.967 -18.777 1.00 96.94 90 THR A C 1
ATOM 732 O O . THR A 1 90 ? 11.243 -20.470 -19.165 1.00 96.94 90 THR A O 1
ATOM 735 N N . ALA A 1 91 ? 12.676 -20.945 -17.495 1.00 97.62 91 ALA A N 1
ATOM 736 C CA . ALA A 1 91 ? 11.865 -20.303 -16.465 1.00 97.62 91 ALA A CA 1
ATOM 737 C C . ALA A 1 91 ? 11.633 -18.811 -16.759 1.00 97.62 91 ALA A C 1
ATOM 739 O O . ALA A 1 91 ? 10.512 -18.331 -16.637 1.00 97.62 91 ALA A O 1
ATOM 740 N N . THR A 1 92 ? 12.665 -18.099 -17.225 1.00 96.12 92 THR A N 1
ATOM 741 C CA . THR A 1 92 ? 12.569 -16.687 -17.631 1.00 96.12 92 THR A CA 1
ATOM 742 C C . THR A 1 92 ? 11.574 -16.472 -18.765 1.00 96.12 92 THR A C 1
ATOM 744 O O . THR A 1 92 ? 10.787 -15.542 -18.698 1.00 96.12 92 THR A O 1
ATOM 747 N N . ARG A 1 93 ? 11.537 -17.342 -19.783 1.00 97.12 93 ARG A N 1
ATOM 748 C CA . ARG A 1 93 ? 10.585 -17.183 -20.896 1.00 97.12 93 ARG A CA 1
ATOM 749 C C . ARG A 1 93 ? 9.144 -17.378 -20.454 1.00 97.12 93 ARG A C 1
ATOM 751 O O . ARG A 1 93 ? 8.292 -16.574 -20.807 1.00 97.12 93 ARG A O 1
ATOM 758 N N . TYR A 1 94 ? 8.880 -18.404 -19.650 1.00 98.62 94 TYR A N 1
ATOM 759 C CA . TYR A 1 94 ? 7.552 -18.570 -19.068 1.00 98.62 94 TYR A CA 1
ATOM 760 C C . TYR A 1 94 ? 7.178 -17.378 -18.179 1.00 98.62 94 TYR A C 1
ATOM 762 O O . TYR A 1 94 ? 6.091 -16.843 -18.335 1.00 98.62 94 TYR A O 1
ATOM 770 N N . GLY A 1 95 ? 8.090 -16.899 -17.325 1.00 97.94 95 GLY A N 1
ATOM 771 C CA . GLY A 1 95 ? 7.854 -15.708 -16.501 1.00 97.94 95 GLY A CA 1
ATOM 772 C C . GLY A 1 95 ? 7.532 -14.460 -17.330 1.00 97.94 95 GLY A C 1
ATOM 773 O O . GLY A 1 95 ? 6.537 -13.798 -17.071 1.00 97.94 95 GLY A O 1
ATOM 774 N N . ASN A 1 96 ? 8.309 -14.184 -18.377 1.00 96.94 96 ASN A N 1
ATOM 775 C CA . ASN A 1 96 ? 8.110 -13.023 -19.248 1.00 96.94 96 ASN A CA 1
ATOM 776 C C . ASN A 1 96 ? 6.763 -13.083 -19.994 1.00 96.94 96 ASN A C 1
ATOM 778 O O . ASN A 1 96 ? 6.045 -12.083 -20.089 1.00 96.94 96 ASN A O 1
ATOM 782 N N . ARG A 1 97 ? 6.369 -14.269 -20.481 1.00 98.50 97 ARG A N 1
ATOM 783 C CA . ARG A 1 97 ? 5.058 -14.446 -21.119 1.00 98.50 97 ARG A CA 1
ATOM 784 C C . ARG A 1 97 ? 3.912 -14.344 -20.109 1.00 98.50 97 ARG A C 1
ATOM 786 O O . ARG A 1 97 ? 2.899 -13.733 -20.428 1.00 98.50 97 ARG A O 1
ATOM 793 N N . ALA A 1 98 ? 4.098 -14.851 -18.888 1.00 98.56 98 ALA A N 1
ATOM 794 C CA . ALA A 1 98 ? 3.132 -14.710 -17.802 1.00 98.56 98 ALA A CA 1
ATOM 795 C C . ALA A 1 98 ? 2.891 -13.241 -17.427 1.00 98.56 98 ALA A C 1
ATOM 797 O O . ALA A 1 98 ? 1.740 -12.823 -17.350 1.00 98.56 98 ALA A O 1
ATOM 798 N N . VAL A 1 99 ? 3.958 -12.443 -17.289 1.00 96.44 99 VAL A N 1
ATOM 799 C CA . VAL A 1 99 ? 3.867 -10.991 -17.046 1.00 96.44 99 VAL A CA 1
ATOM 800 C C . VAL A 1 99 ? 3.075 -10.306 -18.161 1.00 96.44 99 VAL A C 1
ATOM 802 O O . VAL A 1 99 ? 2.202 -9.489 -17.885 1.00 96.44 99 VAL A O 1
ATOM 805 N N . SER A 1 100 ? 3.333 -10.674 -19.419 1.00 97.31 100 SER A N 1
ATOM 806 C CA . SER A 1 100 ? 2.608 -10.119 -20.568 1.00 97.31 100 SER A CA 1
ATOM 807 C C . SER A 1 100 ? 1.118 -10.488 -20.543 1.00 97.31 100 SER A C 1
ATOM 809 O O . SER A 1 100 ? 0.269 -9.634 -20.779 1.00 97.31 100 SER A O 1
ATOM 811 N N . TYR A 1 101 ? 0.772 -11.734 -20.197 1.00 98.38 101 TYR A N 1
ATOM 812 C CA . TYR A 1 101 ? -0.623 -12.141 -20.002 1.00 98.38 101 TYR A CA 1
ATOM 813 C C . TYR A 1 101 ? -1.293 -11.391 -18.849 1.00 98.38 101 TYR A C 1
ATOM 815 O O . TYR A 1 101 ? -2.421 -10.929 -19.004 1.00 98.38 101 TYR A O 1
ATOM 823 N N . GLN A 1 102 ? -0.600 -11.230 -17.720 1.00 93.94 102 GLN A N 1
ATOM 824 C CA . GLN A 1 102 ? -1.102 -10.495 -16.560 1.00 93.94 102 GLN A CA 1
ATOM 825 C C . GLN A 1 102 ? -1.376 -9.025 -16.907 1.00 93.94 102 GLN A C 1
ATOM 827 O O . GLN A 1 102 ? -2.424 -8.503 -16.534 1.00 93.94 102 GLN A O 1
ATOM 832 N N . ALA A 1 103 ? -0.487 -8.378 -17.668 1.00 90.50 103 ALA A N 1
ATOM 833 C CA . ALA A 1 103 ? -0.673 -7.002 -18.134 1.00 90.50 103 ALA A CA 1
ATOM 834 C C . ALA A 1 103 ? -1.900 -6.839 -19.053 1.00 90.50 103 ALA A C 1
ATOM 836 O O . ALA A 1 103 ? -2.539 -5.791 -19.051 1.00 90.50 103 ALA A O 1
ATOM 837 N N . LEU A 1 104 ? -2.267 -7.893 -19.789 1.00 92.25 104 LEU A N 1
ATOM 838 C CA . LEU A 1 104 ? -3.474 -7.949 -20.620 1.00 92.25 104 LEU A CA 1
ATOM 839 C C . LEU A 1 104 ? -4.717 -8.475 -19.872 1.00 92.25 104 LEU A C 1
ATOM 841 O O . LEU A 1 104 ? -5.752 -8.704 -20.499 1.00 92.25 104 LEU A O 1
ATOM 845 N N . GLY A 1 105 ? -4.632 -8.709 -18.557 1.00 84.44 105 GLY A N 1
ATOM 846 C CA . GLY A 1 105 ? -5.733 -9.236 -17.741 1.00 84.44 105 GLY A CA 1
ATOM 847 C C . GLY A 1 105 ? -6.063 -10.716 -17.976 1.00 84.44 105 GLY A C 1
ATOM 848 O O . GLY A 1 105 ? -7.114 -11.190 -17.553 1.00 84.44 105 GLY A O 1
ATOM 849 N N . GLN A 1 106 ? -5.188 -11.466 -18.650 1.00 97.06 106 GLN A N 1
ATOM 850 C CA . GLN A 1 106 ? -5.354 -12.897 -18.933 1.00 97.06 106 GLN A CA 1
ATOM 851 C C . GLN A 1 106 ? -4.763 -13.739 -17.791 1.00 97.06 106 GLN A C 1
ATOM 853 O O . GLN A 1 106 ? -3.757 -14.437 -17.956 1.00 97.06 106 GLN A O 1
ATOM 858 N N . PHE A 1 107 ? -5.362 -13.634 -16.605 1.00 93.50 107 PHE A N 1
ATOM 859 C CA . PHE A 1 107 ? -4.788 -14.155 -15.361 1.00 93.50 107 PHE A CA 1
ATOM 860 C C . PHE A 1 107 ? -4.653 -15.684 -15.330 1.00 93.50 107 PHE A C 1
ATOM 862 O O . PHE A 1 107 ? -3.657 -16.189 -14.817 1.00 93.50 107 PHE A O 1
ATOM 869 N N . GLU A 1 108 ? -5.570 -16.447 -15.931 1.00 98.31 108 GLU A N 1
ATOM 870 C CA . GLU A 1 108 ? -5.467 -17.911 -16.003 1.00 98.31 108 GLU A CA 1
ATOM 871 C C . GLU A 1 108 ? -4.248 -18.362 -16.823 1.00 98.31 108 GLU A C 1
ATOM 873 O O . GLU A 1 108 ? -3.500 -19.251 -16.404 1.00 98.31 108 GLU A O 1
ATOM 878 N N . SER A 1 109 ? -4.006 -17.713 -17.968 1.00 98.50 109 SER A N 1
ATOM 879 C CA . SER A 1 109 ? -2.825 -17.958 -18.807 1.00 98.50 109 SER A CA 1
ATOM 880 C C . SER A 1 109 ? -1.539 -17.578 -18.070 1.00 98.50 109 SER A C 1
ATOM 882 O O . SER A 1 109 ? -0.557 -18.327 -18.108 1.00 98.50 109 SER A O 1
ATOM 884 N N . ALA A 1 110 ? -1.556 -16.453 -17.346 1.00 98.44 110 ALA A N 1
ATOM 885 C CA . ALA A 1 110 ? -0.441 -16.030 -16.505 1.00 98.44 110 ALA A CA 1
ATOM 886 C C . ALA A 1 110 ? -0.136 -17.068 -15.412 1.00 98.44 110 ALA A C 1
ATOM 888 O O . ALA A 1 110 ? 1.013 -17.481 -15.262 1.00 98.44 110 ALA A O 1
ATOM 889 N N . ILE A 1 111 ? -1.154 -17.579 -14.710 1.00 98.75 111 ILE A N 1
ATOM 890 C CA . ILE A 1 111 ? -1.002 -18.620 -13.680 1.00 98.75 111 ILE A CA 1
ATOM 891 C C . ILE A 1 111 ? -0.363 -19.886 -14.253 1.00 98.75 111 ILE A C 1
ATOM 893 O O . ILE A 1 111 ? 0.537 -20.465 -13.628 1.00 98.75 111 ILE A O 1
ATOM 897 N N . GLN A 1 112 ? -0.787 -20.324 -15.441 1.00 98.69 112 GLN A N 1
ATOM 898 C CA . GLN A 1 112 ? -0.222 -21.506 -16.092 1.00 98.69 112 GLN A CA 1
ATOM 899 C C . GLN A 1 112 ? 1.267 -21.320 -16.422 1.00 98.69 112 GLN A C 1
ATOM 901 O O . GLN A 1 112 ? 2.080 -22.222 -16.180 1.00 98.69 112 GLN A O 1
ATOM 906 N N . ASP A 1 113 ? 1.648 -20.158 -16.947 1.00 98.69 113 ASP A N 1
ATOM 907 C CA . ASP A 1 113 ? 3.039 -19.872 -17.288 1.00 98.69 113 ASP A CA 1
ATOM 908 C C . ASP A 1 113 ? 3.904 -19.635 -16.044 1.00 98.69 113 ASP A C 1
ATOM 910 O O . ASP A 1 113 ? 4.986 -20.217 -15.946 1.00 98.69 113 ASP A O 1
ATOM 914 N N . TYR A 1 114 ? 3.422 -18.911 -15.031 1.00 98.75 114 TYR A N 1
ATOM 915 C CA . TYR A 1 114 ? 4.125 -18.811 -13.750 1.00 98.75 114 TYR A CA 1
ATOM 916 C C . TYR A 1 114 ? 4.326 -20.186 -13.113 1.00 98.75 114 TYR A C 1
ATOM 918 O O . TYR A 1 114 ? 5.409 -20.474 -12.611 1.00 98.75 114 TYR A O 1
ATOM 926 N N . THR A 1 115 ? 3.344 -21.085 -13.202 1.00 98.75 115 THR A N 1
ATOM 927 C CA . THR A 1 115 ? 3.492 -22.471 -12.731 1.00 98.75 115 THR A CA 1
ATOM 928 C C . THR A 1 115 ? 4.616 -23.199 -13.466 1.00 98.75 115 THR A C 1
ATOM 930 O O . THR A 1 115 ? 5.460 -23.832 -12.830 1.00 98.75 115 THR A O 1
ATOM 933 N N . ASN A 1 116 ? 4.690 -23.061 -14.792 1.00 98.50 116 ASN A N 1
ATOM 934 C CA . ASN A 1 116 ? 5.787 -23.613 -15.590 1.00 98.50 116 ASN A CA 1
ATOM 935 C C . ASN A 1 116 ? 7.150 -22.992 -15.247 1.00 98.50 116 ASN A C 1
ATOM 937 O O . ASN A 1 116 ? 8.167 -23.694 -15.293 1.00 98.50 116 ASN A O 1
ATOM 941 N N . ALA A 1 117 ? 7.187 -21.697 -14.927 1.00 98.38 117 ALA A N 1
ATOM 942 C CA . ALA A 1 117 ? 8.395 -20.997 -14.508 1.00 98.38 117 ALA A CA 1
ATOM 943 C C . ALA A 1 117 ? 8.872 -21.480 -13.130 1.00 98.38 117 ALA A C 1
ATOM 945 O O . ALA A 1 117 ? 10.033 -21.858 -12.989 1.00 98.38 117 ALA A O 1
ATOM 946 N N . ILE A 1 118 ? 7.967 -21.548 -12.149 1.00 98.44 118 ILE A N 1
ATOM 947 C CA . ILE A 1 118 ? 8.225 -21.988 -10.768 1.00 98.44 118 ILE A CA 1
ATOM 948 C C . ILE A 1 118 ? 8.709 -23.441 -10.724 1.00 98.44 118 ILE A C 1
ATOM 950 O O . ILE A 1 118 ? 9.649 -23.744 -9.994 1.00 98.44 118 ILE A O 1
ATOM 954 N N . GLN A 1 119 ? 8.114 -24.337 -11.523 1.00 98.31 119 GLN A N 1
ATOM 955 C CA . GLN A 1 119 ? 8.554 -25.738 -11.620 1.00 98.31 119 GLN A CA 1
ATOM 956 C C . GLN A 1 119 ? 10.010 -25.878 -12.082 1.00 98.31 119 GLN A C 1
ATOM 958 O O . GLN A 1 119 ? 10.668 -26.859 -11.744 1.00 98.31 119 GLN A O 1
ATOM 963 N N . ARG A 1 120 ? 10.500 -24.925 -12.883 1.00 97.75 120 ARG A N 1
ATOM 964 C CA . ARG A 1 120 ? 11.872 -24.925 -13.405 1.00 97.75 120 ARG A CA 1
ATOM 965 C C . ARG A 1 120 ? 12.829 -24.237 -12.444 1.00 97.75 120 ARG A C 1
ATOM 967 O O . ARG A 1 120 ? 13.880 -24.784 -12.137 1.00 97.75 120 ARG A O 1
ATOM 974 N N . GLU A 1 121 ? 12.457 -23.053 -11.979 1.00 97.69 121 GLU A N 1
ATOM 975 C CA . GLU A 1 121 ? 13.254 -22.241 -11.067 1.00 97.69 121 GLU A CA 1
ATOM 976 C C . GLU A 1 121 ? 12.318 -21.474 -10.113 1.00 97.69 121 GLU A C 1
ATOM 978 O O . GLU A 1 121 ? 11.748 -20.440 -10.487 1.00 97.69 121 GLU A O 1
ATOM 983 N N . PRO A 1 122 ? 12.139 -21.951 -8.874 1.00 96.44 122 PRO A N 1
ATOM 984 C CA . PRO A 1 122 ? 11.313 -21.265 -7.892 1.00 96.44 122 PRO A CA 1
ATOM 985 C C . PRO A 1 122 ? 12.022 -20.007 -7.375 1.00 96.44 122 PRO A C 1
ATOM 987 O O . PRO A 1 122 ? 13.145 -20.084 -6.882 1.00 96.44 122 PRO A O 1
ATOM 990 N N . THR A 1 123 ? 11.357 -18.854 -7.443 1.00 95.75 123 THR A N 1
ATOM 991 C CA . THR A 1 123 ? 11.828 -17.592 -6.846 1.00 95.75 123 THR A CA 1
ATOM 992 C C . THR A 1 123 ? 10.674 -16.895 -6.142 1.00 95.75 123 THR A C 1
ATOM 994 O O . THR A 1 123 ? 9.522 -17.069 -6.543 1.00 95.75 123 THR A O 1
ATOM 997 N N . ALA A 1 124 ? 10.973 -16.096 -5.115 1.00 92.19 124 ALA A N 1
ATOM 998 C CA . ALA A 1 124 ? 9.948 -15.370 -4.370 1.00 92.19 124 ALA A CA 1
ATOM 999 C C . ALA A 1 124 ? 9.087 -14.483 -5.288 1.00 92.19 124 ALA A C 1
ATOM 1001 O O . ALA A 1 124 ? 7.863 -14.558 -5.244 1.00 92.19 124 ALA A O 1
ATOM 1002 N N . THR A 1 125 ? 9.721 -13.762 -6.220 1.00 91.88 125 THR A N 1
ATOM 1003 C CA . THR A 1 125 ? 9.045 -12.931 -7.228 1.00 91.88 125 THR A CA 1
ATOM 1004 C C . THR A 1 125 ? 8.046 -13.722 -8.076 1.00 91.88 125 THR A C 1
ATOM 1006 O O . THR A 1 125 ? 6.920 -13.279 -8.252 1.00 91.88 125 THR A O 1
ATOM 1009 N N . ARG A 1 126 ? 8.405 -14.925 -8.554 1.00 96.56 126 ARG A N 1
ATOM 1010 C CA . ARG A 1 126 ? 7.499 -15.745 -9.382 1.00 96.56 126 ARG A CA 1
ATOM 1011 C C . ARG A 1 126 ? 6.287 -16.245 -8.597 1.00 96.56 126 ARG A C 1
ATOM 1013 O O . ARG A 1 126 ? 5.199 -16.304 -9.160 1.00 96.56 126 ARG A O 1
ATOM 1020 N N . TYR A 1 127 ? 6.471 -16.605 -7.324 1.00 96.56 127 TYR A N 1
ATOM 1021 C CA . TYR A 1 127 ? 5.352 -16.951 -6.444 1.00 96.56 127 TYR A CA 1
ATOM 1022 C C . TYR A 1 127 ? 4.442 -15.743 -6.221 1.00 96.56 127 TYR A C 1
ATOM 1024 O O . TYR A 1 127 ? 3.247 -15.844 -6.472 1.00 96.56 127 TYR A O 1
ATOM 1032 N N . ARG A 1 128 ? 5.008 -14.586 -5.861 1.00 92.44 128 ARG A N 1
ATOM 1033 C CA . ARG A 1 128 ? 4.255 -13.336 -5.681 1.00 92.44 128 ARG A CA 1
ATOM 1034 C C . ARG A 1 128 ? 3.461 -12.949 -6.933 1.00 92.44 128 ARG A C 1
ATOM 1036 O O . ARG A 1 128 ? 2.295 -12.582 -6.838 1.00 92.44 128 ARG A O 1
ATOM 1043 N N . ASP A 1 129 ? 4.067 -13.030 -8.113 1.00 93.12 129 ASP A N 1
ATOM 1044 C CA . ASP A 1 129 ? 3.387 -12.642 -9.354 1.00 93.12 129 ASP A CA 1
ATOM 1045 C C . ASP A 1 129 ? 2.225 -13.583 -9.688 1.00 93.12 129 ASP A C 1
ATOM 1047 O O . ASP A 1 129 ? 1.142 -13.151 -10.094 1.00 93.12 129 ASP A O 1
ATOM 1051 N N . ARG A 1 130 ? 2.398 -14.883 -9.424 1.00 97.62 130 ARG A N 1
ATOM 1052 C CA . ARG A 1 130 ? 1.299 -15.842 -9.541 1.00 97.62 130 ARG A CA 1
ATOM 1053 C C . ARG A 1 130 ? 0.215 -15.596 -8.491 1.00 97.62 130 ARG A C 1
ATOM 1055 O O . ARG A 1 130 ? -0.964 -15.666 -8.834 1.00 97.62 130 ARG A O 1
ATOM 1062 N N . ALA A 1 131 ? 0.587 -15.240 -7.261 1.00 88.94 131 ALA A N 1
ATOM 1063 C CA . ALA A 1 131 ? -0.351 -14.844 -6.214 1.00 88.94 131 ALA A CA 1
ATOM 1064 C C . ALA A 1 131 ? -1.181 -13.622 -6.624 1.00 88.94 131 ALA A C 1
ATOM 1066 O O . ALA A 1 131 ? -2.393 -13.608 -6.417 1.00 88.94 131 ALA A O 1
ATOM 1067 N N . ALA A 1 132 ? -0.566 -12.623 -7.265 1.00 83.06 132 ALA A N 1
ATOM 1068 C CA . ALA A 1 132 ? -1.275 -11.465 -7.807 1.00 83.06 132 ALA A CA 1
ATOM 1069 C C . ALA A 1 132 ? -2.321 -11.876 -8.858 1.00 83.06 132 ALA A C 1
ATOM 1071 O O . ALA A 1 132 ? -3.456 -11.401 -8.816 1.00 83.06 132 ALA A O 1
ATOM 1072 N N . SER A 1 133 ? -1.975 -12.816 -9.743 1.00 90.25 133 SER A N 1
ATOM 1073 C CA . SER A 1 133 ? -2.924 -13.369 -10.715 1.00 90.25 133 SER A CA 1
ATOM 1074 C C . SER A 1 133 ? -4.065 -14.154 -10.042 1.00 90.25 133 SER A C 1
ATOM 1076 O O . SER A 1 133 ? -5.222 -13.990 -10.422 1.00 90.25 133 SER A O 1
ATOM 1078 N N . TYR A 1 134 ? -3.784 -14.947 -9.000 1.00 85.62 134 TYR A N 1
ATOM 1079 C CA . TYR A 1 134 ? -4.825 -15.623 -8.210 1.00 85.62 134 TYR A CA 1
ATOM 1080 C C . TYR A 1 134 ? -5.761 -14.631 -7.506 1.00 85.62 134 TYR A C 1
ATOM 1082 O O . TYR A 1 134 ? -6.978 -14.806 -7.555 1.00 85.62 134 TYR A O 1
ATOM 1090 N N . ARG A 1 135 ? -5.222 -13.558 -6.907 1.00 80.88 135 ARG A N 1
ATOM 1091 C CA . ARG A 1 135 ? -6.024 -12.490 -6.281 1.00 80.88 135 ARG A CA 1
ATOM 1092 C C . ARG A 1 135 ? -6.948 -11.812 -7.283 1.00 80.88 135 ARG A C 1
ATOM 1094 O O . ARG A 1 135 ? -8.109 -11.585 -6.958 1.00 80.88 135 ARG A O 1
ATOM 1101 N N . ALA A 1 136 ? -6.464 -11.539 -8.494 1.00 69.88 136 ALA A N 1
ATOM 1102 C CA . ALA A 1 136 ? -7.277 -10.937 -9.547 1.00 69.88 136 ALA A CA 1
ATOM 1103 C C . ALA A 1 136 ? -8.477 -11.816 -9.957 1.00 69.88 136 ALA A C 1
ATOM 1105 O O . ALA A 1 136 ? -9.515 -11.292 -10.352 1.00 69.88 136 ALA A O 1
ATOM 1106 N N . LEU A 1 137 ? -8.360 -13.140 -9.802 1.00 74.25 137 LEU A N 1
ATOM 1107 C CA . LEU A 1 137 ? -9.444 -14.106 -10.017 1.00 74.25 137 LEU A CA 1
ATOM 1108 C C . LEU A 1 137 ? -10.268 -14.413 -8.751 1.00 74.25 137 LEU A C 1
ATOM 1110 O O . LEU A 1 137 ? -11.185 -15.230 -8.801 1.00 74.25 137 LEU A O 1
ATOM 1114 N N . GLY A 1 138 ? -9.954 -13.788 -7.612 1.00 62.31 138 GLY A N 1
ATOM 1115 C CA . GLY A 1 138 ? -10.607 -14.049 -6.325 1.00 62.31 138 GLY A CA 1
ATOM 1116 C C . GLY A 1 138 ? -10.194 -15.362 -5.645 1.00 62.31 138 GLY A C 1
ATOM 1117 O O . GLY A 1 138 ? -10.804 -15.756 -4.650 1.00 62.31 138 GLY A O 1
ATOM 1118 N N . ASP A 1 139 ? -9.155 -16.046 -6.134 1.00 74.25 139 ASP A N 1
ATOM 1119 C CA . ASP A 1 139 ? -8.610 -17.262 -5.521 1.00 74.25 139 A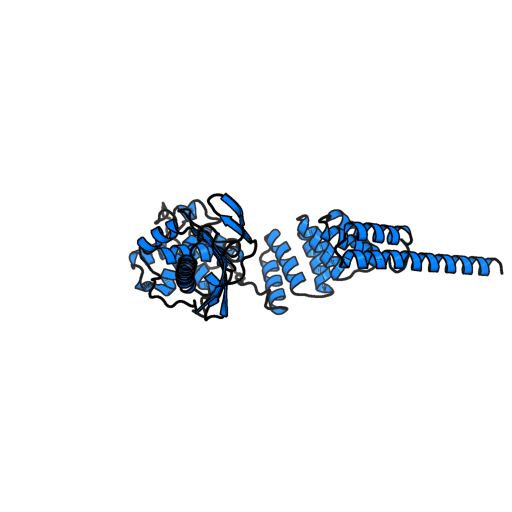SP A CA 1
ATOM 1120 C C . ASP A 1 139 ? -7.611 -16.914 -4.408 1.00 74.25 139 ASP A C 1
ATOM 1122 O O . ASP A 1 139 ? -6.393 -17.081 -4.506 1.00 74.25 139 ASP A O 1
ATOM 1126 N N . PHE A 1 140 ? -8.146 -16.391 -3.309 1.00 68.31 140 PHE A N 1
ATOM 1127 C CA . PHE A 1 140 ? -7.336 -15.948 -2.175 1.00 68.31 140 PHE A CA 1
ATOM 1128 C C . PHE A 1 140 ? -6.593 -17.091 -1.473 1.00 68.31 140 PHE A C 1
ATOM 1130 O O . PHE A 1 140 ? -5.567 -16.851 -0.840 1.00 68.31 140 PHE A O 1
ATOM 1137 N N . ALA A 1 141 ? -7.079 -18.332 -1.586 1.00 72.88 141 ALA A N 1
ATOM 1138 C CA . ALA A 1 141 ? -6.444 -19.487 -0.959 1.00 72.88 141 ALA A CA 1
ATOM 1139 C C . ALA A 1 141 ? -5.105 -19.816 -1.633 1.00 72.88 141 ALA A C 1
ATOM 1141 O O . ALA A 1 141 ? -4.083 -19.947 -0.954 1.00 72.88 141 ALA A O 1
ATOM 1142 N N . ASN A 1 142 ? -5.091 -19.901 -2.967 1.00 78.56 142 ASN A N 1
ATOM 1143 C CA . ASN A 1 142 ? -3.852 -20.135 -3.704 1.00 78.56 142 ASN A CA 1
ATOM 1144 C C . ASN A 1 142 ? -2.935 -18.907 -3.688 1.00 78.56 142 ASN A C 1
ATOM 1146 O O . ASN A 1 142 ? -1.718 -19.075 -3.595 1.00 78.56 142 ASN A O 1
ATOM 1150 N N . ALA A 1 143 ? -3.496 -17.692 -3.684 1.00 77.56 143 ALA A N 1
ATOM 1151 C CA . ALA A 1 143 ? -2.712 -16.476 -3.491 1.00 77.56 143 ALA A CA 1
ATOM 1152 C C . ALA A 1 143 ? -1.950 -16.485 -2.161 1.00 77.56 143 ALA A C 1
ATOM 1154 O O . ALA A 1 143 ? -0.732 -16.341 -2.162 1.00 77.56 143 ALA A O 1
ATOM 1155 N N . LEU A 1 144 ? -2.636 -16.752 -1.042 1.00 73.94 144 LEU A N 1
ATOM 1156 C CA . LEU A 1 144 ? -1.992 -16.843 0.269 1.00 73.94 144 LEU A CA 1
ATOM 1157 C C . LEU A 1 144 ? -0.911 -17.927 0.295 1.00 73.94 144 LEU A C 1
ATOM 1159 O O . LEU A 1 144 ? 0.161 -17.719 0.863 1.00 73.94 144 LEU A O 1
ATOM 1163 N N . SER A 1 145 ? -1.182 -19.094 -0.295 1.00 82.38 145 SER A N 1
ATOM 1164 C CA . SER A 1 145 ? -0.192 -20.171 -0.363 1.00 82.38 145 SER A CA 1
ATOM 1165 C C . SER A 1 145 ? 1.083 -19.711 -1.076 1.00 82.38 145 SER A C 1
ATOM 1167 O O . SER A 1 145 ? 2.189 -20.010 -0.620 1.00 82.38 145 SER A O 1
ATOM 1169 N N . ASP A 1 146 ? 0.940 -18.978 -2.178 1.00 90.25 146 ASP A N 1
ATOM 1170 C CA . ASP A 1 146 ? 2.067 -18.459 -2.945 1.00 90.25 146 ASP A CA 1
ATOM 1171 C C . ASP A 1 146 ? 2.774 -17.298 -2.234 1.00 90.25 146 ASP A C 1
ATOM 1173 O O . ASP A 1 146 ? 4.000 -17.311 -2.167 1.00 90.25 146 ASP A O 1
ATOM 1177 N N . ASP A 1 147 ? 2.050 -16.364 -1.618 1.00 79.38 147 ASP A N 1
ATOM 1178 C CA . ASP A 1 147 ? 2.636 -15.275 -0.823 1.00 79.38 147 ASP A CA 1
ATOM 1179 C C . ASP A 1 147 ? 3.405 -15.825 0.393 1.00 79.38 147 ASP A C 1
ATOM 1181 O O . ASP A 1 147 ? 4.540 -15.430 0.663 1.00 79.38 147 ASP A O 1
ATOM 1185 N N . THR A 1 148 ? 2.859 -16.840 1.070 1.00 81.94 148 THR A N 1
ATOM 1186 C CA . THR A 1 148 ? 3.558 -17.570 2.146 1.00 81.94 148 THR A CA 1
ATOM 1187 C C . THR A 1 148 ? 4.827 -18.233 1.620 1.00 81.94 148 THR A C 1
ATOM 1189 O O . THR A 1 148 ? 5.868 -18.254 2.285 1.00 81.94 148 THR A O 1
ATOM 1192 N N . LYS A 1 149 ? 4.772 -18.781 0.402 1.00 90.44 149 LYS A N 1
ATOM 1193 C CA . LYS A 1 149 ? 5.945 -19.395 -0.207 1.00 90.44 149 LYS A CA 1
ATOM 1194 C C . LYS A 1 149 ? 6.983 -18.350 -0.610 1.00 90.44 149 LYS A C 1
ATOM 1196 O O . LYS A 1 149 ? 8.168 -18.601 -0.384 1.00 90.44 149 LYS A O 1
ATOM 1201 N N . ALA A 1 150 ? 6.563 -17.200 -1.130 1.00 90.88 150 ALA A N 1
ATOM 1202 C CA . ALA A 1 150 ? 7.428 -16.070 -1.448 1.00 90.88 150 ALA A CA 1
ATOM 1203 C C . ALA A 1 150 ? 8.144 -15.555 -0.192 1.00 90.88 150 ALA A C 1
ATOM 1205 O O . ALA A 1 150 ? 9.371 -15.534 -0.181 1.00 90.88 150 ALA A O 1
ATOM 1206 N N . CYS A 1 151 ? 7.399 -15.304 0.889 1.00 85.31 151 CYS A N 1
ATOM 1207 C CA . CYS A 1 151 ? 7.908 -14.978 2.226 1.00 85.31 151 CYS A CA 1
ATOM 1208 C C . CYS A 1 151 ? 8.985 -15.956 2.714 1.00 85.31 151 CYS A C 1
ATOM 1210 O O . CYS A 1 151 ? 10.039 -15.554 3.196 1.00 85.31 151 CYS A O 1
ATOM 1212 N N . SER A 1 152 ? 8.742 -17.265 2.556 1.00 90.06 152 SER A N 1
ATOM 1213 C CA . SER A 1 152 ? 9.694 -18.297 2.992 1.00 90.06 152 SER A CA 1
ATOM 1214 C C . SER A 1 152 ? 11.007 -18.302 2.203 1.00 90.06 152 SER A C 1
ATOM 1216 O O . SER A 1 152 ? 11.996 -18.864 2.669 1.00 90.06 152 SER A O 1
ATOM 1218 N N . LEU A 1 153 ? 10.997 -17.746 0.988 1.00 91.00 153 LEU A N 1
ATOM 1219 C CA . LEU A 1 153 ? 12.167 -17.653 0.116 1.00 91.00 153 LEU A CA 1
ATOM 1220 C C . LEU A 1 153 ? 12.898 -16.322 0.294 1.00 91.00 153 LEU A C 1
ATOM 1222 O O . LEU A 1 153 ? 14.121 -16.294 0.191 1.00 91.00 153 LEU A O 1
ATOM 1226 N N . ASP A 1 154 ? 12.157 -15.248 0.545 1.00 85.94 154 ASP A N 1
ATOM 1227 C CA . ASP A 1 154 ? 12.678 -13.913 0.792 1.00 85.94 154 ASP A CA 1
ATOM 1228 C C . ASP A 1 154 ? 11.677 -13.135 1.661 1.00 85.94 154 ASP A C 1
ATOM 1230 O O . ASP A 1 154 ? 10.527 -12.898 1.274 1.00 85.94 154 ASP A O 1
ATOM 1234 N N . SER A 1 155 ? 12.130 -12.757 2.859 1.00 80.06 155 SER A N 1
ATOM 1235 C CA . SER A 1 155 ? 11.295 -12.161 3.901 1.00 80.06 155 SER A CA 1
ATOM 1236 C C . SER A 1 155 ? 10.724 -10.797 3.522 1.00 80.06 155 SER A C 1
ATOM 1238 O O . SER A 1 155 ? 9.748 -10.367 4.132 1.00 80.06 155 SER A O 1
ATOM 1240 N N . GLN A 1 156 ? 11.279 -10.124 2.507 1.00 81.50 156 GLN A N 1
ATOM 1241 C CA . GLN A 1 156 ? 10.703 -8.877 1.998 1.00 81.50 156 GLN A CA 1
ATOM 1242 C C . GLN A 1 156 ? 9.307 -9.086 1.386 1.00 81.50 156 GLN A C 1
ATOM 1244 O O . GLN A 1 156 ? 8.538 -8.138 1.272 1.00 81.50 156 GLN A O 1
ATOM 1249 N N . TYR A 1 157 ? 8.975 -10.320 0.986 1.00 74.25 157 TYR A N 1
ATOM 1250 C CA . TYR A 1 157 ? 7.673 -10.684 0.423 1.00 74.25 157 TYR A CA 1
ATOM 1251 C C . TYR A 1 157 ? 6.726 -11.292 1.459 1.00 74.25 157 TYR A C 1
ATOM 1253 O O . TYR A 1 157 ? 5.742 -11.930 1.085 1.00 74.25 157 TYR A O 1
ATOM 1261 N N . CYS A 1 158 ? 7.017 -11.159 2.755 1.00 73.38 158 CYS A N 1
ATOM 1262 C CA . CYS A 1 158 ? 6.111 -11.657 3.774 1.00 73.38 158 CYS A CA 1
ATOM 1263 C C . CYS A 1 158 ? 4.786 -10.897 3.760 1.00 73.38 158 CYS A C 1
ATOM 1265 O O . CYS A 1 158 ? 4.792 -9.677 3.937 1.00 73.38 158 CYS A O 1
ATOM 1267 N N . PRO A 1 159 ? 3.647 -11.593 3.556 1.00 63.47 159 PRO A N 1
ATOM 1268 C CA . PRO A 1 159 ? 2.360 -10.938 3.635 1.00 63.47 159 PRO A CA 1
ATOM 1269 C C . PRO A 1 159 ? 2.190 -10.423 5.062 1.00 63.47 159 PRO A C 1
ATOM 1271 O O . PRO A 1 159 ? 2.299 -11.183 6.026 1.00 63.47 159 PRO A O 1
ATOM 1274 N N . ARG A 1 160 ? 1.927 -9.120 5.197 1.00 66.81 160 ARG A N 1
ATOM 1275 C CA . ARG A 1 160 ? 1.678 -8.492 6.504 1.00 66.81 160 ARG A CA 1
ATOM 1276 C C . ARG A 1 160 ? 0.408 -9.022 7.169 1.00 66.81 160 ARG A C 1
ATOM 1278 O O . ARG A 1 160 ? 0.273 -8.948 8.384 1.00 66.81 160 ARG A O 1
ATOM 1285 N N . VAL A 1 161 ? -0.481 -9.622 6.375 1.00 65.88 161 VAL A N 1
ATOM 1286 C CA . VAL A 1 161 ? -1.737 -10.236 6.810 1.00 65.88 161 VAL A CA 1
ATOM 1287 C C . VAL A 1 161 ? -1.798 -11.658 6.280 1.00 65.88 161 VAL A C 1
ATOM 1289 O O . VAL A 1 161 ? -1.705 -11.884 5.076 1.00 65.88 161 VAL A O 1
ATOM 1292 N N . THR A 1 162 ? -1.984 -12.630 7.169 1.00 64.12 162 THR A N 1
ATOM 1293 C CA . THR A 1 162 ? -2.172 -14.037 6.790 1.00 64.12 162 THR A CA 1
ATOM 1294 C C . THR A 1 162 ? -3.643 -14.418 6.965 1.00 64.12 162 THR A C 1
ATOM 1296 O O . THR A 1 162 ? -4.062 -14.617 8.099 1.00 64.12 162 THR A O 1
ATOM 1299 N N . PRO A 1 163 ? -4.466 -14.494 5.896 1.00 62.69 163 PRO A N 1
ATOM 1300 C CA . PRO A 1 163 ? -5.870 -14.866 6.035 1.00 62.69 163 PRO A CA 1
ATOM 1301 C C . PRO A 1 163 ? -6.035 -16.249 6.668 1.00 62.69 163 PRO A C 1
ATOM 1303 O O . PRO A 1 163 ? -5.294 -17.188 6.367 1.00 62.69 163 PRO A O 1
ATOM 1306 N N . MET A 1 164 ? -7.037 -16.391 7.534 1.00 60.72 164 MET A N 1
ATOM 1307 C CA . MET A 1 164 ? -7.274 -17.651 8.225 1.00 60.72 164 MET A CA 1
ATOM 1308 C C . MET A 1 164 ? -7.826 -18.712 7.257 1.00 60.72 164 MET A C 1
ATOM 1310 O O . MET A 1 164 ? -8.642 -18.403 6.377 1.00 60.72 164 MET A O 1
ATOM 1314 N N . PRO A 1 165 ? -7.448 -19.996 7.428 1.00 61.62 165 PRO A N 1
ATOM 1315 C CA . PRO A 1 165 ? -7.952 -21.084 6.585 1.00 61.62 165 PRO A CA 1
ATOM 1316 C C . PRO A 1 165 ? -9.484 -21.172 6.593 1.00 61.62 165 PRO A C 1
ATOM 1318 O O . PRO A 1 165 ? -10.110 -21.470 5.576 1.00 61.62 165 PRO A O 1
ATOM 1321 N N . THR A 1 166 ? -10.088 -20.871 7.743 1.00 71.19 166 THR A N 1
ATOM 1322 C CA . THR A 1 166 ? -11.534 -20.806 7.955 1.00 71.19 166 THR A CA 1
ATOM 1323 C C . THR A 1 166 ? -11.954 -19.381 8.309 1.00 71.19 166 THR A C 1
ATOM 1325 O O . THR A 1 166 ? -11.216 -18.731 9.052 1.00 71.19 166 THR A O 1
ATOM 1328 N N . PRO A 1 167 ? -13.131 -18.910 7.850 1.00 77.31 167 PRO A N 1
ATOM 1329 C CA . PRO A 1 167 ? -13.673 -17.622 8.274 1.00 77.31 167 PRO A CA 1
ATOM 1330 C C . PRO A 1 167 ? -13.789 -17.525 9.797 1.00 77.31 167 PRO A C 1
ATOM 1332 O O . PRO A 1 167 ? -14.029 -18.531 10.474 1.00 77.31 167 PRO A O 1
ATOM 1335 N N . LEU A 1 168 ? -13.647 -16.308 10.319 1.00 85.75 168 LEU A N 1
ATOM 1336 C CA . LEU A 1 168 ? -13.858 -16.032 11.734 1.00 85.75 168 LEU A CA 1
ATOM 1337 C C . LEU A 1 168 ? -15.306 -16.356 12.151 1.00 85.75 168 LEU A C 1
ATOM 1339 O O . LEU A 1 168 ? -16.235 -16.154 11.361 1.00 85.75 168 LEU A O 1
ATOM 1343 N N . PRO A 1 169 ? -15.521 -16.886 13.369 1.00 91.69 169 PRO A N 1
ATOM 1344 C CA . PRO A 1 169 ? -16.858 -17.211 13.840 1.00 91.69 169 PRO A CA 1
ATOM 1345 C C . PRO A 1 169 ? -17.674 -15.931 14.034 1.00 91.69 169 PRO A C 1
ATOM 1347 O O . PRO A 1 169 ? -17.299 -15.075 14.833 1.00 91.69 169 PRO A O 1
ATOM 1350 N N . ALA A 1 170 ? -18.809 -15.843 13.337 1.00 94.06 170 ALA A N 1
ATOM 1351 C CA . ALA A 1 170 ? -19.695 -14.688 13.404 1.00 94.06 170 ALA A CA 1
ATOM 1352 C C . ALA A 1 170 ? -20.211 -14.453 14.833 1.00 94.06 170 ALA A C 1
ATOM 1354 O O . ALA A 1 170 ? -20.751 -15.361 15.474 1.00 94.06 170 ALA A O 1
ATOM 1355 N N . ILE A 1 171 ? -20.073 -13.218 15.306 1.00 95.81 171 ILE A N 1
ATOM 1356 C CA . ILE A 1 171 ? -20.652 -12.730 16.553 1.00 95.81 171 ILE A CA 1
ATOM 1357 C C . ILE A 1 171 ? -22.041 -12.166 16.226 1.00 95.81 171 ILE A C 1
ATOM 1359 O O . ILE A 1 171 ? -22.137 -11.264 15.391 1.00 95.81 171 ILE A O 1
ATOM 1363 N N . PRO A 1 172 ? -23.121 -12.683 16.845 1.00 92.56 172 PRO A N 1
ATOM 1364 C CA . PRO A 1 172 ? -24.462 -12.151 16.640 1.00 92.56 172 PRO A CA 1
ATOM 1365 C C . PRO A 1 172 ? -24.564 -10.685 17.069 1.00 92.56 172 PRO A C 1
ATOM 1367 O O . PRO A 1 172 ? -24.065 -10.313 18.130 1.00 92.56 172 PRO A O 1
ATOM 1370 N N . VAL A 1 173 ? -25.269 -9.895 16.265 1.00 91.38 173 VAL A N 1
ATOM 1371 C CA . VAL A 1 173 ? -25.579 -8.484 16.516 1.00 91.38 173 VAL A CA 1
ATOM 1372 C C . VAL A 1 173 ? -27.085 -8.269 16.501 1.00 91.38 173 VAL A C 1
ATOM 1374 O O . VAL A 1 173 ? -27.806 -8.888 15.712 1.00 91.38 173 VAL A O 1
ATOM 1377 N N . ASP A 1 174 ? -27.558 -7.374 17.363 1.00 83.62 174 ASP A N 1
ATOM 1378 C CA . ASP A 1 174 ? -28.925 -6.876 17.281 1.00 83.62 174 ASP A CA 1
ATOM 1379 C C . ASP A 1 174 ? -29.002 -5.827 16.168 1.00 83.62 174 ASP A C 1
ATOM 1381 O O . ASP A 1 174 ? -28.174 -4.919 16.090 1.00 83.62 174 ASP A O 1
ATOM 1385 N N . ALA A 1 175 ? -30.001 -5.944 15.293 1.00 66.81 175 ALA A N 1
ATOM 1386 C CA . ALA A 1 175 ? -30.192 -4.985 14.213 1.00 66.81 175 ALA A CA 1
ATOM 1387 C C . ALA A 1 175 ? -30.495 -3.592 14.790 1.00 66.81 175 ALA A C 1
ATOM 1389 O O . ALA A 1 175 ? -31.473 -3.414 15.518 1.00 66.81 175 ALA A O 1
ATOM 1390 N N . ALA A 1 176 ? -29.674 -2.604 14.439 1.00 73.81 176 ALA A N 1
ATOM 1391 C CA . ALA A 1 176 ? -29.908 -1.201 14.755 1.00 73.81 176 ALA A CA 1
ATOM 1392 C C . ALA A 1 176 ? -30.308 -0.432 13.485 1.00 73.81 176 ALA A C 1
ATOM 1394 O O . ALA A 1 176 ? -29.809 -0.708 12.397 1.00 73.81 176 ALA A O 1
ATOM 1395 N N . ASP A 1 177 ? -31.181 0.568 13.619 1.00 75.62 177 ASP A N 1
ATOM 1396 C CA . ASP A 1 177 ? -31.740 1.289 12.463 1.00 75.62 177 ASP A CA 1
ATOM 1397 C C . ASP A 1 177 ? -30.751 2.278 11.813 1.00 75.62 177 ASP A C 1
ATOM 1399 O O . ASP A 1 177 ? -30.898 2.630 10.641 1.00 75.62 177 ASP A O 1
ATOM 1403 N N . SER A 1 178 ? -29.745 2.755 12.558 1.00 88.19 178 SER A N 1
ATOM 1404 C CA . SER A 1 178 ? -28.770 3.734 12.063 1.00 88.19 178 SER A CA 1
ATOM 1405 C C . SER A 1 178 ? -27.417 3.668 12.781 1.00 88.19 178 SER A C 1
ATOM 1407 O O . SER A 1 178 ? -27.399 3.381 13.982 1.00 88.19 178 SER A O 1
ATOM 1409 N N . PRO A 1 179 ? -26.306 4.026 12.099 1.00 93.12 179 PRO A N 1
ATOM 1410 C CA . PRO A 1 179 ? -25.002 4.188 12.735 1.00 93.12 179 PRO A CA 1
ATOM 1411 C C . PRO A 1 179 ? -25.054 5.124 13.954 1.00 93.12 179 PRO A C 1
ATOM 1413 O O . PRO A 1 179 ? -25.730 6.156 13.885 1.00 93.12 179 PRO A O 1
ATOM 1416 N N . PRO A 1 180 ? -24.349 4.801 15.053 1.00 92.00 180 PRO A N 1
ATOM 1417 C CA . PRO A 1 180 ? -24.373 5.600 16.278 1.00 92.00 180 PRO A CA 1
ATOM 1418 C C . PRO A 1 180 ? -23.601 6.925 16.176 1.00 92.00 180 PRO A C 1
ATOM 1420 O O . PRO A 1 180 ? -23.871 7.834 16.961 1.00 92.00 180 PRO A O 1
ATOM 1423 N N . TYR A 1 181 ? -22.661 7.052 15.232 1.00 91.50 181 TYR A N 1
ATOM 1424 C CA . TYR A 1 181 ? -21.847 8.257 15.043 1.00 91.50 181 TYR A CA 1
ATOM 1425 C C . TYR A 1 181 ? -22.081 8.932 13.678 1.00 91.50 181 TYR A C 1
ATOM 1427 O O . TYR A 1 181 ? -22.542 8.319 12.709 1.00 91.50 181 TYR A O 1
ATOM 1435 N N . HIS A 1 182 ? -21.753 10.225 13.605 1.00 87.88 182 HIS A N 1
ATOM 1436 C CA . HIS A 1 182 ? -21.897 11.066 12.414 1.00 87.88 182 HIS A CA 1
ATOM 1437 C C . HIS A 1 182 ? -20.548 11.630 11.957 1.00 87.88 182 HIS A C 1
ATOM 1439 O O . HIS A 1 182 ? -19.756 12.063 12.788 1.00 87.88 182 HIS A O 1
ATOM 1445 N N . GLY A 1 183 ? -20.349 11.721 10.641 1.00 84.44 183 GLY A N 1
ATOM 1446 C CA . GLY A 1 183 ? -19.085 12.117 10.029 1.00 84.44 183 GLY A CA 1
ATOM 1447 C C . GLY A 1 183 ? -18.003 11.057 10.223 1.00 84.44 183 GLY A C 1
ATOM 1448 O O . GLY A 1 183 ? -18.307 9.916 10.567 1.00 84.44 183 GLY A O 1
ATOM 1449 N N . THR A 1 184 ? -16.759 11.462 9.993 1.00 77.12 184 THR A N 1
ATOM 1450 C CA . THR A 1 184 ? -15.560 10.712 10.378 1.00 77.12 184 THR A CA 1
ATOM 1451 C C . THR A 1 184 ? -15.534 10.574 11.900 1.00 77.12 184 THR A C 1
ATOM 1453 O O . THR A 1 184 ? -15.703 11.576 12.610 1.00 77.12 184 THR A O 1
ATOM 1456 N N . VAL A 1 185 ? -15.389 9.354 12.420 1.00 67.81 185 VAL A N 1
ATOM 1457 C CA . VAL A 1 185 ? -15.434 9.140 13.871 1.00 67.81 185 VAL A CA 1
ATOM 1458 C C . VAL A 1 185 ? -14.151 9.623 14.521 1.00 67.81 185 VAL A C 1
ATOM 1460 O O . VAL A 1 185 ? -13.110 8.977 14.470 1.00 67.81 185 VAL A O 1
ATOM 1463 N N . PHE A 1 186 ? -14.281 10.716 15.261 1.00 70.12 186 PHE A N 1
ATOM 1464 C CA . PHE A 1 186 ? -13.329 11.120 16.281 1.00 70.12 186 PHE A CA 1
ATOM 1465 C C . PHE A 1 186 ? -14.078 11.069 17.613 1.00 70.12 186 PHE A C 1
ATOM 1467 O O . PHE A 1 186 ? -15.179 11.607 17.710 1.00 70.12 186 PHE A O 1
ATOM 1474 N N . PHE A 1 187 ? -13.537 10.391 18.626 1.00 63.03 187 PHE A N 1
ATOM 1475 C CA . PHE A 1 187 ? -14.219 9.978 19.869 1.00 63.03 187 PHE A CA 1
ATOM 1476 C C . PHE A 1 187 ? -14.904 11.087 20.695 1.00 63.03 187 PHE A C 1
ATOM 1478 O O . PHE A 1 187 ? -15.468 10.802 21.753 1.00 63.03 187 PHE A O 1
ATOM 1485 N N . GLY A 1 188 ? -14.816 12.353 20.282 1.00 58.69 188 GLY A N 1
ATOM 1486 C CA . GLY A 1 188 ? -15.155 13.516 21.101 1.00 58.69 188 GLY A CA 1
ATOM 1487 C C . GLY A 1 188 ? -14.252 13.657 22.332 1.00 58.69 188 GLY A C 1
ATOM 1488 O O . GLY A 1 188 ? -14.484 14.534 23.162 1.00 58.69 188 GLY A O 1
ATOM 1489 N N . HIS A 1 189 ? -13.245 12.788 22.452 1.00 63.56 189 HIS A N 1
ATOM 1490 C CA . HIS A 1 189 ? -12.299 12.670 23.545 1.00 63.56 189 HIS A CA 1
ATOM 1491 C C . HIS A 1 189 ? -10.930 12.350 22.955 1.00 63.56 189 HIS A C 1
ATOM 1493 O O . HIS A 1 189 ? -10.821 11.423 22.154 1.00 63.56 189 HIS A O 1
ATOM 1499 N N . ASP A 1 190 ? -9.936 13.110 23.397 1.00 77.81 190 ASP A N 1
ATOM 1500 C CA . ASP A 1 190 ? -8.528 12.935 23.065 1.00 77.81 190 ASP A CA 1
ATOM 1501 C C . ASP A 1 190 ? -8.005 11.651 23.744 1.00 77.81 190 ASP A C 1
ATOM 1503 O O . ASP A 1 190 ? -7.842 11.595 24.973 1.00 77.81 190 ASP A O 1
ATOM 1507 N N . PHE A 1 191 ? -7.860 10.566 22.977 1.00 86.56 191 PHE A N 1
ATOM 1508 C CA . PHE A 1 191 ? -7.370 9.282 23.491 1.00 86.56 191 PHE A CA 1
ATOM 1509 C C . PHE A 1 191 ? -5.894 9.040 23.165 1.00 86.56 191 PHE A C 1
ATOM 1511 O O . PHE A 1 19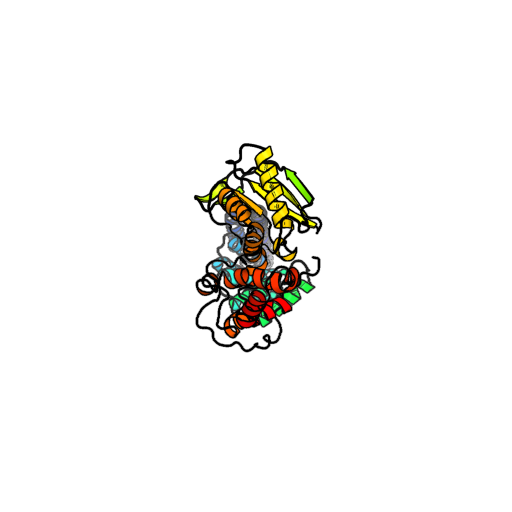1 ? -5.296 8.148 23.787 1.00 86.56 191 PHE A O 1
ATOM 1518 N N . VAL A 1 192 ? -5.289 9.845 22.288 1.00 88.12 192 VAL A N 1
ATOM 1519 C CA . VAL A 1 192 ? -3.835 9.944 22.100 1.00 88.12 192 VAL A CA 1
ATOM 1520 C C . VAL A 1 192 ? -3.419 11.396 22.272 1.00 88.12 192 VAL A C 1
ATOM 1522 O O . VAL A 1 192 ? -3.542 12.190 21.356 1.00 88.12 192 VAL A O 1
ATOM 1525 N N . THR A 1 193 ? -2.879 11.713 23.446 1.00 88.44 193 THR A N 1
ATOM 1526 C CA . THR A 1 193 ? -2.618 13.102 23.828 1.00 88.44 193 THR A CA 1
ATOM 1527 C C . THR A 1 193 ? -1.172 13.510 23.516 1.00 88.44 193 THR A C 1
ATOM 1529 O O . THR A 1 193 ? -0.291 12.644 23.441 1.00 88.44 193 THR A O 1
ATOM 1532 N N . PRO A 1 194 ? -0.844 14.815 23.457 1.00 86.44 194 PRO A N 1
ATOM 1533 C CA . PRO A 1 194 ? 0.532 15.308 23.282 1.00 86.44 194 PRO A CA 1
ATOM 1534 C C . PRO A 1 194 ? 1.554 14.827 24.338 1.00 86.44 194 PRO A C 1
ATOM 1536 O O . PRO A 1 194 ? 2.777 14.925 24.138 1.00 86.44 194 PRO A O 1
ATOM 1539 N N . GLU A 1 195 ? 1.075 14.318 25.477 1.00 88.38 195 GLU A N 1
ATOM 1540 C CA . GLU A 1 195 ? 1.878 13.725 26.551 1.00 88.38 195 GLU A CA 1
ATOM 1541 C C . GLU A 1 195 ? 2.235 12.252 26.318 1.00 88.38 195 GLU A C 1
ATOM 1543 O O . GLU A 1 195 ? 3.127 11.740 27.002 1.00 88.38 195 GLU A O 1
ATOM 1548 N N . ASP A 1 196 ? 1.574 11.564 25.383 1.00 92.44 196 ASP A N 1
ATOM 1549 C CA . ASP A 1 196 ? 1.916 10.183 25.059 1.00 92.44 196 ASP A CA 1
ATOM 1550 C C . ASP A 1 196 ? 3.343 10.089 24.485 1.00 92.44 196 ASP A C 1
ATOM 1552 O O . ASP A 1 196 ? 3.792 11.006 23.782 1.00 92.44 196 ASP A O 1
ATOM 1556 N N . PRO A 1 197 ? 4.082 8.997 24.775 1.00 94.44 197 PRO A N 1
ATOM 1557 C CA . PRO A 1 197 ? 5.414 8.789 24.225 1.00 94.44 197 PRO A CA 1
ATOM 1558 C C . PRO A 1 197 ? 5.403 8.848 22.701 1.00 94.44 197 PRO A C 1
ATOM 1560 O O . PRO A 1 197 ? 4.525 8.284 22.056 1.00 94.44 197 PRO A O 1
ATOM 1563 N N . SER A 1 198 ? 6.413 9.505 22.142 1.00 96.75 198 SER A N 1
ATOM 1564 C CA . SER A 1 198 ? 6.625 9.568 20.703 1.00 96.75 198 SER A CA 1
ATOM 1565 C C . SER A 1 198 ? 7.911 8.840 20.345 1.00 96.75 198 SER A C 1
ATOM 1567 O O . SER A 1 198 ? 8.941 9.027 20.997 1.00 96.75 198 SER A O 1
ATOM 1569 N N . TYR A 1 199 ? 7.859 8.048 19.280 1.00 96.69 199 TYR A N 1
ATOM 1570 C CA . TYR A 1 199 ? 9.034 7.443 18.669 1.00 96.69 199 TYR A CA 1
ATOM 1571 C C . TYR A 1 199 ? 9.885 8.461 17.912 1.00 96.69 199 TYR A C 1
ATOM 1573 O O . TYR A 1 199 ? 10.997 8.129 17.531 1.00 96.69 199 TYR A O 1
ATOM 1581 N N . PHE A 1 200 ? 9.407 9.682 17.661 1.00 98.06 200 PHE A N 1
ATOM 1582 C CA . PHE A 1 200 ? 10.162 10.671 16.895 1.00 98.06 200 PHE A CA 1
ATOM 1583 C C . PHE A 1 200 ? 11.457 11.082 17.618 1.00 98.06 200 PHE A C 1
ATOM 1585 O O . PHE A 1 200 ? 11.427 11.532 18.764 1.00 98.06 200 PHE A O 1
ATOM 1592 N N . VAL A 1 201 ? 12.602 10.926 16.941 1.00 97.19 201 VAL A N 1
ATOM 1593 C CA . VAL A 1 201 ? 13.939 11.173 17.514 1.00 97.19 201 VAL A CA 1
ATOM 1594 C C . VAL A 1 201 ? 14.604 12.398 16.911 1.00 97.19 201 VAL A C 1
ATOM 1596 O O . VAL A 1 201 ? 15.201 13.195 17.635 1.00 97.19 201 VAL A O 1
ATOM 1599 N N . GLY A 1 202 ? 14.567 12.530 15.588 1.00 95.69 202 GLY A N 1
ATOM 1600 C CA . GLY A 1 202 ? 15.399 13.516 14.917 1.00 95.69 202 GLY A CA 1
ATOM 1601 C C . GLY A 1 202 ? 14.934 13.846 13.516 1.00 95.69 202 GLY A C 1
ATOM 1602 O O . GLY A 1 202 ? 14.292 13.036 12.845 1.00 95.69 202 GLY A O 1
ATOM 1603 N N . LEU A 1 203 ? 15.307 15.048 13.092 1.00 97.94 203 LEU A N 1
ATOM 1604 C CA . LEU A 1 203 ? 14.978 15.626 11.804 1.00 97.94 203 LEU A CA 1
ATOM 1605 C C . LEU A 1 203 ? 16.238 16.232 11.190 1.00 97.94 203 LEU A C 1
ATOM 1607 O O . LEU A 1 203 ? 16.899 17.063 11.813 1.00 97.94 203 LEU A O 1
ATOM 1611 N N . GLU A 1 204 ? 16.572 15.802 9.981 1.00 97.81 204 GLU A N 1
ATOM 1612 C CA . GLU A 1 204 ? 17.730 16.279 9.226 1.00 97.81 204 GLU A CA 1
ATOM 1613 C C . GLU A 1 204 ? 17.251 16.965 7.945 1.00 97.81 204 GLU A C 1
ATOM 1615 O O . GLU A 1 204 ? 16.563 16.349 7.135 1.00 97.81 204 GLU A O 1
ATOM 1620 N N . GLU A 1 205 ? 17.615 18.230 7.739 1.00 97.44 205 GLU A N 1
ATOM 1621 C CA . GLU A 1 205 ? 17.324 18.927 6.483 1.00 97.44 205 GLU A CA 1
ATOM 1622 C C . GLU A 1 205 ? 18.113 18.302 5.321 1.00 97.44 205 GLU A C 1
ATOM 1624 O O . GLU A 1 205 ? 19.292 17.952 5.442 1.00 97.44 205 GLU A O 1
ATOM 1629 N N . ARG A 1 206 ? 17.454 18.155 4.172 1.00 97.44 206 ARG A N 1
ATOM 1630 C CA . ARG A 1 206 ? 18.025 17.640 2.927 1.00 97.44 206 ARG A CA 1
ATOM 1631 C C . ARG A 1 206 ? 17.978 18.725 1.849 1.00 97.44 206 ARG A C 1
ATOM 1633 O O . ARG A 1 206 ? 17.084 19.569 1.873 1.00 97.44 206 ARG A O 1
ATOM 1640 N N . PRO A 1 207 ? 18.906 18.707 0.875 1.00 97.00 207 PRO A N 1
ATOM 1641 C CA . PRO A 1 207 ? 18.821 19.601 -0.273 1.00 97.00 207 PRO A CA 1
ATOM 1642 C C . PRO A 1 207 ? 17.467 19.463 -0.971 1.00 97.00 207 PRO A C 1
ATOM 1644 O O . PRO A 1 207 ? 17.048 18.350 -1.277 1.00 97.00 207 PRO A O 1
ATOM 1647 N N . SER A 1 208 ? 16.801 20.588 -1.229 1.00 95.56 208 SER A N 1
ATOM 1648 C CA . SER A 1 208 ? 15.544 20.602 -1.972 1.00 95.56 208 SER A CA 1
ATOM 1649 C C . SER A 1 208 ? 15.718 20.046 -3.379 1.00 95.56 208 SER A C 1
ATOM 1651 O O . SER A 1 208 ? 16.643 20.403 -4.111 1.00 95.56 208 SER A O 1
ATOM 1653 N N . GLU A 1 209 ? 14.759 19.229 -3.784 1.00 94.38 209 GLU A N 1
ATOM 1654 C CA . GLU A 1 209 ? 14.690 18.616 -5.100 1.00 94.38 209 GLU A CA 1
ATOM 1655 C C . GLU A 1 209 ? 13.243 18.616 -5.574 1.00 94.38 209 GLU A C 1
ATOM 1657 O O . GLU A 1 209 ? 12.310 18.617 -4.773 1.00 94.38 209 GLU A O 1
ATOM 1662 N N . THR A 1 210 ? 13.038 18.595 -6.888 1.00 95.88 210 THR A N 1
ATOM 1663 C CA . THR A 1 210 ? 11.690 18.545 -7.443 1.00 95.88 210 THR A CA 1
ATOM 1664 C C . THR A 1 210 ? 10.997 17.235 -7.054 1.00 95.88 210 THR A C 1
ATOM 1666 O O . THR A 1 210 ? 11.526 16.141 -7.263 1.00 95.88 210 THR A O 1
ATOM 1669 N N . ARG A 1 211 ? 9.793 17.352 -6.494 1.00 95.69 211 ARG A N 1
ATOM 1670 C CA . ARG A 1 211 ? 8.911 16.241 -6.122 1.00 95.69 211 ARG A CA 1
ATOM 1671 C C . ARG A 1 211 ? 7.573 16.389 -6.837 1.00 95.69 211 ARG A C 1
ATOM 1673 O O . ARG A 1 211 ? 7.143 17.498 -7.166 1.00 95.69 211 ARG A O 1
ATOM 1680 N N . ARG A 1 212 ? 6.911 15.255 -7.066 1.00 93.56 212 ARG A N 1
ATOM 1681 C CA . ARG A 1 212 ? 5.499 15.214 -7.445 1.00 93.56 212 ARG A CA 1
ATOM 1682 C C . ARG A 1 212 ? 4.691 14.905 -6.192 1.00 93.56 212 ARG A C 1
ATOM 1684 O O . ARG A 1 212 ? 4.890 13.851 -5.601 1.00 93.56 212 ARG A O 1
ATOM 1691 N N . MET A 1 213 ? 3.790 15.802 -5.818 1.00 91.81 213 MET A N 1
ATOM 1692 C CA . MET A 1 213 ? 2.975 15.686 -4.604 1.00 91.81 213 MET A CA 1
ATOM 1693 C C . MET A 1 213 ? 1.527 16.071 -4.886 1.00 91.81 213 MET A C 1
ATOM 1695 O O . MET A 1 213 ? 1.242 16.772 -5.862 1.00 91.81 213 MET A O 1
ATOM 1699 N N . PHE A 1 214 ? 0.607 15.587 -4.057 1.00 91.00 214 PHE A N 1
ATOM 1700 C CA . PHE A 1 214 ? -0.796 15.969 -4.131 1.00 91.00 214 PHE A CA 1
ATOM 1701 C C . PHE A 1 214 ? -1.068 17.127 -3.176 1.00 91.00 214 PHE A C 1
ATOM 1703 O O . PHE A 1 214 ? -0.733 17.067 -1.995 1.00 91.00 214 PHE A O 1
ATOM 1710 N N . ASP A 1 215 ? -1.715 18.166 -3.685 1.00 93.19 215 ASP A N 1
ATOM 1711 C CA . ASP A 1 215 ? -2.265 19.259 -2.898 1.00 93.19 215 ASP A CA 1
ATOM 1712 C C . ASP A 1 215 ? -3.762 19.330 -3.179 1.00 93.19 215 ASP A C 1
ATOM 1714 O O . ASP A 1 215 ? -4.172 19.509 -4.322 1.00 93.19 215 ASP A O 1
ATOM 1718 N N . ARG A 1 216 ? -4.607 19.212 -2.153 1.00 92.31 216 ARG A N 1
ATOM 1719 C CA . ARG A 1 216 ? -6.069 19.245 -2.320 1.00 92.31 216 ARG A CA 1
ATOM 1720 C C . ARG A 1 216 ? -6.579 20.511 -3.015 1.00 92.31 216 ARG A C 1
ATOM 1722 O O . ARG A 1 216 ? -7.600 20.444 -3.693 1.00 92.31 216 ARG A O 1
ATOM 1729 N N . ARG A 1 217 ? -5.845 21.623 -2.925 1.00 94.25 217 ARG A N 1
ATOM 1730 C CA . ARG A 1 217 ? -6.192 22.896 -3.577 1.00 94.25 217 ARG A CA 1
ATOM 1731 C C . ARG A 1 217 ? -6.018 22.847 -5.099 1.00 94.25 217 ARG A C 1
ATOM 1733 O O . ARG A 1 217 ? -6.715 23.558 -5.821 1.00 94.25 217 ARG A O 1
ATOM 1740 N N . PHE A 1 218 ? -5.089 22.025 -5.595 1.00 91.19 218 PHE A N 1
ATOM 1741 C CA . PHE A 1 218 ? -4.615 22.077 -6.988 1.00 91.19 218 PHE A CA 1
ATOM 1742 C C . PHE A 1 218 ? -4.521 20.710 -7.691 1.00 91.19 218 PHE A C 1
ATOM 1744 O O . PHE A 1 218 ? -4.300 20.651 -8.900 1.00 91.19 218 PHE A O 1
ATOM 1751 N N . GLY A 1 219 ? -4.701 19.608 -6.967 1.00 91.31 219 GLY A N 1
ATOM 1752 C CA . GLY A 1 219 ? -4.436 18.249 -7.426 1.00 91.31 219 GLY A CA 1
ATOM 1753 C C . GLY A 1 219 ? -2.948 17.884 -7.387 1.00 91.31 219 GLY A C 1
ATOM 1754 O O . GLY A 1 219 ? -2.185 18.347 -6.543 1.00 91.31 219 GLY A O 1
ATOM 1755 N N . TRP A 1 220 ? -2.523 17.014 -8.306 1.00 90.44 220 TRP A N 1
ATOM 1756 C CA . TRP A 1 220 ? -1.118 16.621 -8.434 1.00 90.44 220 TRP A CA 1
ATOM 1757 C C . TRP A 1 220 ? -0.282 17.747 -9.040 1.00 90.44 220 TRP A C 1
ATOM 1759 O O . TRP A 1 220 ? -0.508 18.138 -10.186 1.00 90.44 220 TRP A O 1
ATOM 1769 N N . ILE A 1 221 ? 0.736 18.191 -8.308 1.00 90.12 221 ILE A N 1
ATOM 1770 C CA . ILE A 1 221 ? 1.637 19.269 -8.711 1.00 90.12 221 ILE A CA 1
ATOM 1771 C C . ILE A 1 221 ? 3.092 18.798 -8.733 1.00 90.12 221 ILE A C 1
ATOM 1773 O O . ILE A 1 221 ? 3.484 17.873 -8.019 1.00 90.12 221 ILE A O 1
ATOM 1777 N N . TRP A 1 222 ? 3.892 19.458 -9.567 1.00 94.06 222 TRP A N 1
ATOM 1778 C CA . TRP A 1 222 ? 5.348 19.411 -9.492 1.00 94.06 222 TRP A CA 1
ATOM 1779 C C . TRP A 1 222 ? 5.827 20.676 -8.792 1.00 94.06 222 TRP A C 1
ATOM 1781 O O . TRP A 1 222 ? 5.485 21.780 -9.215 1.00 94.06 222 TRP A O 1
ATOM 1791 N N . THR A 1 223 ? 6.605 20.518 -7.730 1.00 95.62 223 THR A N 1
ATOM 1792 C CA . THR A 1 223 ? 7.146 21.631 -6.943 1.00 95.62 223 THR A CA 1
ATOM 1793 C C . THR A 1 223 ? 8.512 21.252 -6.379 1.00 95.62 223 THR A C 1
ATOM 1795 O O . THR A 1 223 ? 8.923 20.093 -6.465 1.00 95.62 223 THR A O 1
ATOM 1798 N N . THR A 1 224 ? 9.235 22.222 -5.834 1.00 97.88 224 THR A N 1
ATOM 1799 C CA . THR A 1 224 ? 10.555 22.022 -5.219 1.00 97.88 224 THR A CA 1
ATOM 1800 C C . THR A 1 224 ? 10.432 22.301 -3.721 1.00 97.88 224 THR A C 1
ATOM 1802 O O . THR A 1 224 ? 10.748 23.410 -3.296 1.00 97.88 224 THR A O 1
ATOM 1805 N N . PRO A 1 225 ? 9.902 21.348 -2.932 1.00 98.06 225 PRO A N 1
ATOM 1806 C CA . PRO A 1 225 ? 9.670 21.540 -1.506 1.00 98.06 225 PRO A CA 1
ATOM 1807 C C . PRO A 1 225 ? 10.981 21.610 -0.713 1.00 98.06 225 PRO A C 1
ATOM 1809 O O . PRO A 1 225 ? 12.052 21.198 -1.171 1.00 98.06 225 PRO A O 1
ATOM 1812 N N . TYR A 1 226 ? 10.881 22.084 0.522 1.00 98.44 226 TYR A N 1
ATOM 1813 C CA . TYR A 1 226 ? 11.904 21.882 1.540 1.00 98.44 226 TYR A CA 1
ATOM 1814 C C . TYR A 1 226 ? 11.825 20.441 2.036 1.00 98.44 226 TYR A C 1
ATOM 1816 O O . TYR A 1 226 ? 10.750 19.971 2.419 1.00 98.44 226 TYR A O 1
ATOM 1824 N N . LEU A 1 227 ? 12.952 19.736 1.976 1.00 98.44 227 LEU A N 1
ATOM 1825 C CA . LEU A 1 227 ? 13.019 18.312 2.268 1.00 98.44 227 LEU A CA 1
ATOM 1826 C C . LEU A 1 227 ? 13.671 18.076 3.620 1.00 98.44 227 LEU A C 1
ATOM 1828 O O . LEU A 1 227 ? 14.704 18.661 3.939 1.00 98.44 227 LEU A O 1
ATOM 1832 N N . PHE A 1 228 ? 13.100 17.157 4.385 1.00 98.50 228 PHE A N 1
ATOM 1833 C CA . PHE A 1 228 ? 13.698 16.675 5.617 1.00 98.50 228 PHE A CA 1
ATOM 1834 C C . PHE A 1 228 ? 13.641 15.155 5.672 1.00 98.50 228 PHE A C 1
ATOM 1836 O O . PHE A 1 228 ? 12.755 14.521 5.106 1.00 98.50 228 PHE A O 1
ATOM 1843 N N . HIS A 1 229 ? 14.587 14.564 6.385 1.00 98.31 229 HIS A N 1
ATOM 1844 C CA . HIS A 1 229 ? 14.602 13.154 6.718 1.00 98.31 229 HIS A CA 1
ATOM 1845 C C . HIS A 1 229 ? 14.329 13.005 8.214 1.00 98.31 229 HIS A C 1
ATOM 1847 O O . HIS A 1 229 ? 15.126 13.454 9.041 1.00 98.31 229 HIS A O 1
ATOM 1853 N N . ALA A 1 230 ? 13.190 12.409 8.554 1.00 98.50 230 ALA A N 1
ATOM 1854 C CA . ALA A 1 230 ? 12.792 12.162 9.931 1.00 98.50 230 ALA A CA 1
ATOM 1855 C C . ALA A 1 230 ? 13.126 10.726 10.340 1.00 98.50 230 ALA A C 1
ATOM 1857 O O . ALA A 1 230 ? 12.952 9.796 9.553 1.00 98.50 230 ALA A O 1
ATOM 1858 N N . THR A 1 231 ? 13.572 10.547 11.581 1.00 98.12 231 THR A N 1
ATOM 1859 C CA . THR A 1 231 ? 13.962 9.248 12.148 1.00 98.12 231 THR A CA 1
ATOM 1860 C C . THR A 1 231 ? 13.199 8.957 13.433 1.00 98.12 231 THR A C 1
ATOM 1862 O O . THR A 1 231 ? 12.931 9.863 14.231 1.00 98.12 231 THR A O 1
ATOM 1865 N N . PHE A 1 232 ? 12.871 7.681 13.630 1.00 97.88 232 PHE A N 1
ATOM 1866 C CA . PHE A 1 232 ? 12.116 7.182 14.772 1.00 97.88 232 PHE A CA 1
ATOM 1867 C C . PHE A 1 232 ? 12.928 6.138 15.562 1.00 97.88 232 PHE A C 1
ATOM 1869 O O . PHE A 1 232 ? 13.804 5.462 15.019 1.00 97.88 232 PHE A O 1
ATOM 1876 N N . SER A 1 233 ? 12.678 6.019 16.868 1.00 96.75 233 SER A N 1
ATOM 1877 C CA . SER A 1 233 ? 13.456 5.179 17.795 1.00 96.75 233 SER A CA 1
ATOM 1878 C C . SER A 1 233 ? 13.222 3.676 17.626 1.00 96.75 233 SER A C 1
ATOM 1880 O O . SER A 1 233 ? 14.026 2.878 18.103 1.00 96.75 233 SER A O 1
ATOM 1882 N N . ASP A 1 234 ? 12.169 3.291 16.913 1.00 92.19 234 ASP A N 1
ATOM 1883 C CA . ASP A 1 234 ? 11.877 1.925 16.466 1.00 92.19 234 ASP A CA 1
ATOM 1884 C C . ASP A 1 234 ? 12.582 1.555 15.147 1.00 92.19 234 ASP A C 1
ATOM 1886 O O . ASP A 1 234 ? 12.444 0.435 14.659 1.00 92.19 234 ASP A O 1
ATOM 1890 N N . GLY A 1 235 ? 13.367 2.477 14.581 1.00 92.38 235 GLY A N 1
ATOM 1891 C CA . GLY A 1 235 ? 14.127 2.276 13.351 1.00 92.38 235 GLY A CA 1
ATOM 1892 C C . GLY A 1 235 ? 13.392 2.683 12.074 1.00 92.38 235 GLY A C 1
ATOM 1893 O O . GLY A 1 235 ? 13.975 2.554 10.996 1.00 92.38 235 GLY A O 1
ATOM 1894 N N . LEU A 1 236 ? 12.158 3.191 12.165 1.00 93.00 236 LEU A N 1
ATOM 1895 C CA . LEU A 1 236 ? 11.457 3.748 11.007 1.00 93.00 236 LEU A CA 1
ATOM 1896 C C . LEU A 1 236 ? 12.023 5.122 10.609 1.00 93.00 236 LEU A C 1
ATOM 1898 O O . LEU A 1 236 ? 12.675 5.821 11.391 1.00 93.00 236 LEU A O 1
ATOM 1902 N N . SER A 1 237 ? 11.756 5.526 9.367 1.00 96.12 237 SER A N 1
ATOM 1903 C CA . SER A 1 237 ? 12.082 6.859 8.851 1.00 96.12 237 SER A CA 1
ATOM 1904 C C . SER A 1 237 ? 11.095 7.280 7.764 1.00 96.12 237 SER A C 1
ATOM 1906 O O . SER A 1 237 ? 10.526 6.420 7.099 1.00 96.12 237 SER A O 1
ATOM 1908 N N . THR A 1 238 ? 10.909 8.588 7.577 1.00 97.62 238 THR A N 1
ATOM 1909 C CA . THR A 1 238 ? 10.056 9.162 6.520 1.00 97.62 238 THR A CA 1
ATOM 1910 C C . THR A 1 238 ? 10.718 10.403 5.925 1.00 97.62 238 THR A C 1
ATOM 1912 O O . THR A 1 238 ? 11.424 11.138 6.623 1.00 97.62 238 THR A O 1
ATOM 1915 N N . GLU A 1 239 ? 10.487 10.667 4.638 1.00 98.25 239 GLU A N 1
ATOM 1916 C CA . GLU A 1 239 ? 10.788 11.975 4.045 1.00 98.25 239 GLU A CA 1
ATOM 1917 C C . GLU A 1 239 ? 9.660 12.953 4.408 1.00 98.25 239 GLU A C 1
ATOM 1919 O O . GLU A 1 239 ? 8.482 12.611 4.331 1.00 98.25 239 GLU A O 1
ATOM 1924 N N . VAL A 1 240 ? 9.991 14.175 4.810 1.00 98.50 240 VAL A N 1
ATOM 1925 C CA . VAL A 1 240 ? 9.016 15.257 4.990 1.00 98.50 240 VAL A CA 1
ATOM 1926 C C . VAL A 1 240 ? 9.220 16.269 3.881 1.00 98.50 240 VAL A C 1
ATOM 1928 O O . VAL A 1 240 ? 10.341 16.717 3.643 1.00 98.50 240 VAL A O 1
ATOM 1931 N N . GLN A 1 241 ? 8.132 16.622 3.208 1.00 98.19 241 GLN A N 1
ATOM 1932 C CA . GLN A 1 241 ? 8.117 17.561 2.100 1.00 98.19 241 GLN A CA 1
ATOM 1933 C C . GLN A 1 241 ? 7.229 18.743 2.482 1.00 98.19 241 GLN A C 1
ATOM 1935 O O . GLN A 1 241 ? 6.007 18.614 2.577 1.00 98.19 241 GLN A O 1
ATOM 1940 N N . ILE A 1 242 ? 7.852 19.896 2.708 1.00 98.25 242 ILE A N 1
ATOM 1941 C CA . ILE A 1 242 ? 7.155 21.133 3.062 1.00 98.25 242 ILE A CA 1
ATOM 1942 C C . ILE A 1 242 ? 7.131 22.044 1.842 1.00 98.25 242 ILE A C 1
ATOM 1944 O O . ILE A 1 242 ? 8.178 22.371 1.281 1.00 98.25 242 ILE A O 1
ATOM 1948 N N . ASN A 1 243 ? 5.936 22.426 1.404 1.00 96.12 243 ASN A N 1
ATOM 1949 C CA . ASN A 1 243 ? 5.749 23.184 0.169 1.00 96.12 243 ASN A CA 1
ATOM 1950 C C . ASN A 1 243 ? 6.423 24.584 0.253 1.00 96.12 243 ASN A C 1
ATOM 1952 O O . ASN A 1 243 ? 6.544 25.131 1.352 1.00 96.12 243 ASN A O 1
ATOM 1956 N N . PRO A 1 244 ? 6.860 25.209 -0.865 1.00 96.62 244 PRO A N 1
ATOM 1957 C CA . PRO A 1 244 ? 7.624 26.467 -0.844 1.00 96.62 244 PRO A CA 1
ATOM 1958 C C . PRO A 1 244 ? 6.921 27.688 -0.245 1.00 96.62 244 PRO A C 1
ATOM 1960 O O . PRO A 1 244 ? 7.555 28.717 -0.054 1.00 96.62 244 PRO A O 1
ATOM 1963 N N . GLU A 1 245 ? 5.623 27.590 0.032 1.00 96.56 245 GLU A N 1
ATOM 1964 C CA . GLU A 1 245 ? 4.834 28.632 0.699 1.00 96.56 245 GLU A CA 1
ATOM 1965 C C . GLU A 1 245 ? 5.272 28.904 2.148 1.00 96.56 245 GLU A C 1
ATOM 1967 O O . GLU A 1 245 ? 5.020 29.987 2.668 1.00 96.56 245 GLU A O 1
ATOM 1972 N N . PHE A 1 246 ? 5.998 27.972 2.770 1.00 97.12 246 PHE A N 1
ATOM 1973 C CA . PHE A 1 246 ? 6.622 28.165 4.076 1.00 97.12 246 PHE A CA 1
ATOM 1974 C C . PHE A 1 246 ? 8.046 28.697 3.902 1.00 97.12 246 PHE A C 1
ATOM 1976 O O . PHE A 1 246 ? 8.993 27.916 3.929 1.00 97.12 246 PHE A O 1
ATOM 1983 N N . GLU A 1 247 ? 8.222 30.003 3.680 1.00 95.25 247 GLU A N 1
ATOM 1984 C CA . GLU A 1 247 ? 9.539 30.612 3.402 1.00 95.25 247 GLU A CA 1
ATOM 1985 C C . GLU A 1 247 ? 10.458 30.693 4.635 1.00 95.25 247 GLU A C 1
ATOM 1987 O O . GLU A 1 247 ? 11.689 30.656 4.498 1.00 95.25 247 GLU A O 1
ATOM 1992 N N . ASP A 1 248 ? 9.892 30.728 5.842 1.00 97.38 248 ASP A N 1
ATOM 1993 C CA . ASP A 1 248 ? 10.647 30.823 7.092 1.00 97.38 248 ASP A CA 1
ATOM 1994 C C . ASP A 1 248 ? 11.184 29.457 7.562 1.00 97.38 248 ASP A C 1
ATOM 1996 O O . ASP A 1 248 ? 10.461 28.467 7.644 1.00 97.38 248 ASP A O 1
ATOM 2000 N N . ALA A 1 249 ? 12.489 29.380 7.841 1.00 96.38 249 ALA A N 1
ATOM 2001 C CA . ALA A 1 249 ? 13.144 28.119 8.198 1.00 96.38 249 ALA A CA 1
ATOM 2002 C C . ALA A 1 249 ? 12.788 27.618 9.602 1.00 96.38 249 ALA A C 1
ATOM 2004 O O . ALA A 1 249 ? 12.748 26.405 9.819 1.00 96.38 249 ALA A O 1
ATOM 2005 N N . GLU A 1 250 ? 12.544 28.535 10.537 1.00 96.75 250 GLU A N 1
ATOM 2006 C CA . GLU A 1 250 ? 12.164 28.204 11.907 1.00 96.75 250 GLU A CA 1
ATOM 2007 C C . GLU A 1 250 ? 10.734 27.655 11.918 1.00 96.75 250 GLU A C 1
ATOM 2009 O O . GLU A 1 250 ? 10.509 26.566 12.443 1.00 96.75 250 GLU A O 1
ATOM 2014 N N . GLU A 1 251 ? 9.815 28.301 11.194 1.00 96.94 251 GLU A N 1
ATOM 2015 C CA . GLU A 1 251 ? 8.444 27.824 10.992 1.00 96.94 251 GLU A CA 1
ATOM 2016 C C . GLU A 1 251 ? 8.410 26.405 10.406 1.00 96.94 251 GLU A C 1
ATOM 2018 O O . GLU A 1 251 ? 7.696 25.534 10.909 1.00 96.94 251 GLU A O 1
ATOM 2023 N N . ARG A 1 252 ? 9.210 26.131 9.366 1.00 97.56 252 ARG A N 1
ATOM 2024 C CA . ARG A 1 252 ? 9.295 24.785 8.775 1.00 97.56 252 ARG A CA 1
ATOM 2025 C C . ARG A 1 252 ? 9.735 23.739 9.792 1.00 97.56 252 ARG A C 1
ATOM 2027 O O . ARG A 1 252 ? 9.162 22.649 9.832 1.00 97.56 252 ARG A O 1
ATOM 2034 N N . LEU A 1 253 ? 10.746 24.060 10.599 1.00 97.12 253 LEU A N 1
ATOM 2035 C CA . LEU A 1 253 ? 11.269 23.148 11.611 1.00 97.12 253 LEU A CA 1
ATOM 2036 C C . LEU A 1 253 ? 10.241 22.897 12.720 1.00 97.12 253 LEU A C 1
ATOM 2038 O O . LEU A 1 253 ? 10.075 21.750 13.143 1.00 97.12 253 LEU A O 1
ATOM 2042 N N . GLU A 1 254 ? 9.535 23.937 13.162 1.00 96.44 254 GLU A N 1
ATOM 2043 C CA . GLU A 1 254 ? 8.464 23.841 14.156 1.00 96.44 254 GLU A CA 1
ATOM 2044 C C . GLU A 1 254 ? 7.301 22.978 13.654 1.00 96.44 254 GLU A C 1
ATOM 2046 O O . GLU A 1 254 ? 6.893 22.040 14.346 1.00 96.44 254 GLU A O 1
ATOM 2051 N N . LEU A 1 255 ? 6.811 23.231 12.435 1.00 96.00 255 LEU A N 1
ATOM 2052 C CA . LEU A 1 255 ? 5.727 22.460 11.817 1.00 96.00 255 LEU A CA 1
ATOM 2053 C C . LEU A 1 255 ? 6.111 20.990 11.638 1.00 96.00 255 LEU A C 1
ATOM 2055 O O . LEU A 1 255 ? 5.360 20.105 12.054 1.00 96.00 255 LEU A O 1
ATOM 2059 N N . ALA A 1 256 ? 7.290 20.726 11.067 1.00 97.38 256 ALA A N 1
ATOM 2060 C CA . ALA A 1 256 ? 7.789 19.367 10.886 1.00 97.38 256 ALA A CA 1
ATOM 2061 C C . ALA A 1 256 ? 7.882 18.636 12.228 1.00 97.38 256 ALA A C 1
ATOM 2063 O O . ALA A 1 256 ? 7.327 17.553 12.382 1.00 97.38 256 ALA A O 1
ATOM 2064 N N . THR A 1 257 ? 8.542 19.248 13.214 1.00 97.38 257 THR A N 1
ATOM 2065 C CA . THR A 1 257 ? 8.748 18.671 14.550 1.00 97.38 257 THR A CA 1
ATOM 2066 C C . THR A 1 257 ? 7.423 18.353 15.231 1.00 97.38 257 THR A C 1
ATOM 2068 O O . THR A 1 257 ? 7.264 17.275 15.803 1.00 97.38 257 THR A O 1
ATOM 2071 N N . LYS A 1 258 ? 6.457 19.270 15.155 1.00 95.94 258 LYS A N 1
ATOM 2072 C CA . LYS A 1 258 ? 5.128 19.103 15.742 1.00 95.94 258 LYS A CA 1
ATOM 2073 C C . LYS A 1 258 ? 4.387 17.914 15.143 1.00 95.94 258 LYS A C 1
ATOM 2075 O O . LYS A 1 258 ? 3.963 17.029 15.883 1.00 95.94 258 LYS A O 1
ATOM 2080 N N . TYR A 1 259 ? 4.246 17.871 13.819 1.00 97.69 259 TYR A N 1
ATOM 2081 C CA . TYR A 1 259 ? 3.493 16.797 13.176 1.00 97.69 259 TYR A CA 1
ATOM 2082 C C . TYR A 1 259 ? 4.227 15.460 13.247 1.00 97.69 259 TYR A C 1
ATOM 2084 O O . TYR A 1 259 ? 3.587 14.438 13.462 1.00 97.69 259 TYR A O 1
ATOM 2092 N N . LEU A 1 260 ? 5.559 15.445 13.162 1.00 98.19 260 LEU A N 1
ATOM 2093 C CA . LEU A 1 260 ? 6.342 14.223 13.348 1.00 98.19 260 LEU A CA 1
ATOM 2094 C C . LEU A 1 260 ? 6.271 13.692 14.775 1.00 98.19 260 LEU A C 1
ATOM 2096 O O . LEU A 1 260 ? 6.265 12.478 14.959 1.00 98.19 260 LEU A O 1
ATOM 2100 N N . ARG A 1 261 ? 6.174 14.566 15.784 1.00 97.50 261 ARG A N 1
ATOM 2101 C CA . ARG A 1 261 ? 5.919 14.134 17.159 1.00 97.50 261 ARG A CA 1
ATOM 2102 C C . ARG A 1 261 ? 4.564 13.438 17.264 1.00 97.50 261 ARG A C 1
ATOM 2104 O O . ARG A 1 261 ? 4.538 12.336 17.804 1.00 97.50 261 ARG A O 1
ATOM 2111 N N . ALA A 1 262 ? 3.504 14.038 16.719 1.00 96.81 262 ALA A N 1
ATOM 2112 C CA . ALA A 1 262 ? 2.157 13.462 16.716 1.00 96.81 262 ALA A CA 1
ATOM 2113 C C . ALA A 1 262 ? 2.096 12.137 15.934 1.00 96.81 262 ALA A C 1
ATOM 2115 O O . ALA A 1 262 ? 1.615 11.127 16.438 1.00 96.81 262 ALA A O 1
ATOM 2116 N N . ILE A 1 263 ? 2.701 12.090 14.743 1.00 97.62 263 ILE A N 1
ATOM 2117 C CA . ILE A 1 263 ? 2.862 10.852 13.967 1.00 97.62 263 ILE A CA 1
ATOM 2118 C C . ILE A 1 263 ? 3.640 9.819 14.788 1.00 97.62 263 ILE A C 1
ATOM 2120 O O . ILE A 1 263 ? 3.236 8.669 14.877 1.00 97.62 263 ILE A O 1
ATOM 2124 N N . GLY A 1 264 ? 4.724 10.213 15.452 1.00 97.38 264 GLY A N 1
ATOM 2125 C CA . GLY A 1 264 ? 5.520 9.322 16.288 1.00 97.38 264 GLY A CA 1
ATOM 2126 C C . GLY A 1 264 ? 4.790 8.781 17.519 1.00 97.38 264 GLY A C 1
ATOM 2127 O O . GLY A 1 264 ? 5.297 7.839 18.112 1.00 97.38 264 GLY A O 1
ATOM 2128 N N . GLN A 1 265 ? 3.636 9.326 17.912 1.00 96.06 265 GLN A N 1
ATOM 2129 C CA . GLN A 1 265 ? 2.788 8.759 18.974 1.00 96.06 265 GLN A CA 1
ATOM 2130 C C . GLN A 1 265 ? 1.880 7.637 18.462 1.00 96.06 265 GLN A C 1
ATOM 2132 O O . GLN A 1 265 ? 1.280 6.908 19.255 1.00 96.06 265 GLN A O 1
ATOM 2137 N N . LEU A 1 266 ? 1.775 7.485 17.141 1.00 95.06 266 LEU A N 1
ATOM 2138 C CA . LEU A 1 266 ? 1.001 6.420 16.532 1.00 95.06 266 LEU A CA 1
ATOM 2139 C C . LEU A 1 266 ? 1.717 5.070 16.691 1.00 95.06 266 LEU A C 1
ATOM 2141 O O . LEU A 1 266 ? 2.956 5.021 16.629 1.00 95.06 266 LEU A O 1
ATOM 2145 N N . PRO A 1 267 ? 0.948 3.968 16.802 1.00 93.56 267 PRO A N 1
ATOM 2146 C CA . PRO A 1 267 ? 1.484 2.612 16.757 1.00 93.56 267 PRO A CA 1
ATOM 2147 C C . PRO A 1 267 ? 2.461 2.414 15.598 1.00 93.56 267 PRO A C 1
ATOM 2149 O O . PRO A 1 267 ? 2.212 2.894 14.488 1.00 93.56 267 PRO A O 1
ATOM 2152 N N . THR A 1 268 ? 3.542 1.667 15.823 1.00 92.19 268 THR A N 1
ATOM 2153 C CA . THR A 1 268 ? 4.573 1.384 14.807 1.00 92.19 268 THR A CA 1
ATOM 2154 C C . THR A 1 268 ? 3.965 0.836 13.520 1.00 92.19 268 THR A C 1
ATOM 2156 O O . THR A 1 268 ? 4.332 1.255 12.419 1.00 92.19 268 THR A O 1
ATOM 2159 N N . LEU A 1 269 ? 2.952 -0.026 13.650 1.00 90.62 269 LEU A N 1
ATOM 2160 C CA . LEU A 1 269 ? 2.207 -0.573 12.518 1.00 90.62 269 LEU A CA 1
ATOM 2161 C C . LEU A 1 269 ? 1.639 0.519 11.598 1.00 90.62 269 LEU A C 1
ATOM 2163 O O . LEU A 1 269 ? 1.741 0.400 10.382 1.00 90.62 269 LEU A O 1
ATOM 2167 N N . LEU A 1 270 ? 1.080 1.596 12.158 1.00 94.00 270 LEU A N 1
ATOM 2168 C CA . LEU A 1 270 ? 0.472 2.674 11.375 1.00 94.00 270 LEU A CA 1
ATOM 2169 C C . LEU A 1 270 ? 1.495 3.569 10.672 1.00 94.00 270 LEU A C 1
ATOM 2171 O O . LEU A 1 270 ? 1.144 4.271 9.727 1.00 94.00 270 LEU A O 1
ATOM 2175 N N . ARG A 1 271 ? 2.759 3.530 11.091 1.00 94.31 271 ARG A N 1
ATOM 2176 C CA . ARG A 1 271 ? 3.843 4.313 10.487 1.00 94.31 271 ARG A CA 1
ATOM 2177 C C . ARG A 1 271 ? 4.655 3.543 9.454 1.00 94.31 271 ARG A C 1
ATOM 2179 O O . ARG A 1 271 ? 5.471 4.149 8.771 1.00 94.31 271 ARG A O 1
ATOM 2186 N N . THR A 1 272 ? 4.460 2.229 9.346 1.00 88.50 272 THR A N 1
ATOM 2187 C CA . THR A 1 272 ? 5.365 1.366 8.574 1.00 88.50 272 THR A CA 1
ATOM 2188 C C . THR A 1 272 ? 5.349 1.687 7.073 1.00 88.50 272 THR A C 1
ATOM 2190 O O . THR A 1 272 ? 6.393 1.569 6.437 1.00 88.50 272 THR A O 1
ATOM 2193 N N . ASP A 1 273 ? 4.217 2.150 6.526 1.00 87.56 273 ASP A N 1
ATOM 2194 C CA . ASP A 1 273 ? 4.101 2.532 5.105 1.00 87.56 273 ASP A CA 1
ATOM 2195 C C . ASP A 1 273 ? 4.027 4.045 4.882 1.00 87.56 273 ASP A C 1
ATOM 2197 O O . ASP A 1 273 ? 3.792 4.510 3.771 1.00 87.56 273 ASP A O 1
ATOM 2201 N N . VAL A 1 274 ? 4.263 4.849 5.920 1.00 94.75 274 VAL A N 1
ATOM 2202 C CA . VAL A 1 274 ? 4.352 6.305 5.775 1.00 94.75 274 VAL A CA 1
ATOM 2203 C C . VAL A 1 274 ? 5.753 6.650 5.270 1.00 94.75 274 VAL A C 1
ATOM 2205 O O . VAL A 1 274 ? 6.668 6.900 6.052 1.00 94.75 274 VAL A O 1
ATOM 2208 N N . LEU A 1 275 ? 5.931 6.635 3.947 1.00 92.88 275 LEU A N 1
ATOM 2209 C CA . LEU A 1 275 ? 7.200 6.971 3.295 1.00 92.88 275 LEU A CA 1
ATOM 2210 C C . LEU A 1 275 ? 7.399 8.480 3.159 1.00 92.88 275 LEU A C 1
ATOM 2212 O O . LEU A 1 275 ? 8.540 8.958 3.160 1.00 92.88 275 LEU A O 1
ATOM 2216 N N . THR A 1 276 ? 6.300 9.227 3.009 1.00 96.81 276 THR A N 1
ATOM 2217 C CA . THR A 1 276 ? 6.338 10.686 2.889 1.00 96.81 276 THR A CA 1
ATOM 2218 C C . THR A 1 276 ? 5.290 11.389 3.754 1.00 96.81 276 THR A C 1
ATOM 2220 O O . THR A 1 276 ? 4.175 10.912 3.930 1.00 96.81 276 THR A O 1
ATOM 2223 N N . VAL A 1 277 ? 5.626 12.567 4.275 1.00 98.56 277 VAL A N 1
ATOM 2224 C CA . VAL A 1 277 ? 4.672 13.478 4.925 1.00 98.56 277 VAL A CA 1
ATOM 2225 C C . VAL A 1 277 ? 4.666 14.788 4.153 1.00 98.56 277 VAL A C 1
ATOM 2227 O O . VAL A 1 277 ? 5.714 15.415 3.994 1.00 98.56 277 VAL A O 1
ATOM 2230 N N . TRP A 1 278 ? 3.505 15.199 3.655 1.00 98.31 278 TRP A N 1
ATOM 2231 C CA . TRP A 1 278 ? 3.331 16.432 2.890 1.00 98.31 278 TRP A CA 1
ATOM 2232 C C . TRP A 1 278 ? 2.680 17.501 3.758 1.00 98.31 278 TRP A C 1
ATOM 2234 O O . TRP A 1 278 ? 1.618 17.265 4.332 1.00 98.31 278 TRP A O 1
ATOM 2244 N N . ILE A 1 279 ? 3.314 18.671 3.844 1.00 98.31 279 ILE A N 1
ATOM 2245 C CA . ILE A 1 279 ? 2.822 19.806 4.632 1.00 98.31 279 ILE A CA 1
ATOM 2246 C C . ILE A 1 279 ? 2.598 20.997 3.699 1.00 98.31 279 ILE A C 1
ATOM 2248 O O . ILE A 1 279 ? 3.552 21.537 3.126 1.00 98.31 279 ILE A O 1
ATOM 2252 N N . HIS A 1 280 ? 1.334 21.409 3.592 1.00 97.69 280 HIS A N 1
ATOM 2253 C CA . HIS A 1 280 ? 0.861 22.507 2.745 1.00 97.69 280 HIS A CA 1
ATOM 2254 C C . HIS A 1 280 ? 0.167 23.590 3.577 1.00 97.69 280 HIS A C 1
ATOM 2256 O O . HIS A 1 280 ? -0.329 23.339 4.679 1.00 97.69 280 HIS A O 1
ATOM 2262 N N . GLU A 1 281 ? 0.089 24.803 3.039 1.00 96.75 281 GLU A N 1
ATOM 2263 C CA . GLU A 1 281 ? -0.726 25.877 3.624 1.00 96.75 281 GLU A CA 1
ATOM 2264 C C . GLU A 1 281 ? -2.215 25.675 3.312 1.00 96.75 281 GLU A C 1
ATOM 2266 O O . GLU A 1 281 ? -2.577 25.145 2.260 1.00 96.75 281 GLU A O 1
ATOM 2271 N N . GLY A 1 282 ? -3.099 26.188 4.167 1.00 96.44 282 GLY A N 1
ATOM 2272 C CA . GLY A 1 282 ? -4.543 26.261 3.914 1.00 96.44 282 GLY A CA 1
ATOM 2273 C C . GLY A 1 282 ? -5.390 25.333 4.786 1.00 96.44 282 GLY A C 1
ATOM 2274 O O . GLY A 1 282 ? -4.888 24.690 5.708 1.00 96.44 282 GLY A O 1
ATOM 2275 N N . ASP A 1 283 ? -6.693 25.283 4.493 1.00 97.19 283 ASP A N 1
ATOM 2276 C CA . ASP A 1 283 ? -7.728 24.629 5.318 1.00 97.19 283 ASP A CA 1
ATOM 2277 C C . ASP A 1 283 ? -8.339 23.371 4.664 1.00 97.19 283 ASP A C 1
ATOM 2279 O O . ASP A 1 283 ? -9.471 22.968 4.948 1.00 97.19 283 ASP A O 1
ATOM 2283 N N . GLU A 1 284 ? -7.616 22.714 3.765 1.00 97.44 284 GLU A N 1
ATOM 2284 C CA . GLU A 1 284 ? -8.100 21.468 3.169 1.00 97.44 284 GLU A CA 1
ATOM 2285 C C . GLU A 1 284 ? -8.030 20.290 4.151 1.00 97.44 284 GLU A C 1
ATOM 2287 O O . GLU A 1 284 ? -7.336 20.327 5.162 1.00 97.44 284 GLU A O 1
ATOM 2292 N N . SER A 1 285 ? -8.800 19.235 3.879 1.00 93.19 285 SER A N 1
ATOM 2293 C CA . SER A 1 285 ? -8.809 18.043 4.740 1.00 93.19 285 SER A CA 1
ATOM 2294 C C . SER A 1 285 ? -7.459 17.319 4.727 1.00 93.19 285 SER A C 1
ATOM 2296 O O . SER A 1 285 ? -6.711 17.397 3.755 1.00 93.19 285 SER A O 1
ATOM 2298 N N . PHE A 1 286 ? -7.176 16.548 5.773 1.00 95.44 286 PHE A N 1
ATOM 2299 C CA . PHE A 1 286 ? -6.031 15.640 5.776 1.00 95.44 286 PHE A CA 1
ATOM 2300 C C . PHE A 1 286 ? -6.188 14.551 4.701 1.00 95.44 286 PHE A C 1
ATOM 2302 O O . PHE A 1 286 ? -7.225 14.464 4.032 1.00 95.44 286 PHE A O 1
ATOM 2309 N N . GLY A 1 287 ? -5.146 13.758 4.468 1.00 93.25 287 GLY A N 1
ATOM 2310 C CA . GLY A 1 287 ? -5.242 12.584 3.605 1.00 93.25 287 GLY A CA 1
ATOM 2311 C C . GLY A 1 287 ? -4.216 11.511 3.946 1.00 93.25 287 GLY A C 1
ATOM 2312 O O . GLY A 1 287 ? -3.098 11.827 4.342 1.00 93.25 287 GLY A O 1
ATOM 2313 N N . GLY A 1 288 ? -4.601 10.259 3.739 1.00 91.25 288 GLY A N 1
ATOM 2314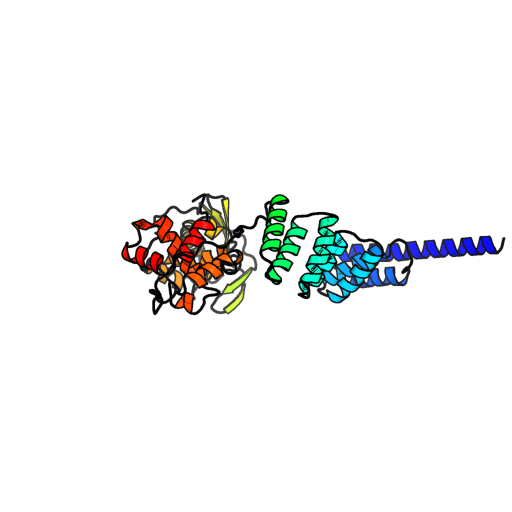 C CA . GLY A 1 288 ? -3.757 9.073 3.805 1.00 91.25 288 GLY A CA 1
ATOM 2315 C C . GLY A 1 288 ? -3.918 8.184 2.569 1.00 91.25 288 GLY A C 1
ATOM 2316 O O . GLY A 1 288 ? -4.775 8.412 1.710 1.00 91.25 288 GLY A O 1
ATOM 2317 N N . GLY A 1 289 ? -3.069 7.162 2.465 1.00 82.94 289 GLY A N 1
ATOM 2318 C CA . GLY A 1 289 ? -2.919 6.299 1.287 1.00 82.94 289 GLY A CA 1
ATOM 2319 C C . GLY A 1 289 ? -1.812 6.768 0.336 1.00 82.94 289 GLY A C 1
ATOM 2320 O O . GLY A 1 289 ? -1.323 7.884 0.452 1.00 82.94 289 GLY A O 1
ATOM 2321 N N . ASN A 1 290 ? -1.409 5.930 -0.629 1.00 80.88 290 ASN A N 1
ATOM 2322 C CA . ASN A 1 290 ? -0.241 6.160 -1.506 1.00 80.88 290 ASN A CA 1
ATOM 2323 C C . ASN A 1 290 ? 1.045 6.474 -0.715 1.00 80.88 290 ASN A C 1
ATOM 2325 O O . ASN A 1 290 ? 1.737 7.450 -1.017 1.00 80.88 290 ASN A O 1
ATOM 2329 N N . ASP A 1 291 ? 1.307 5.695 0.332 1.00 87.94 291 ASP A N 1
ATOM 2330 C CA . ASP A 1 291 ? 2.516 5.769 1.156 1.00 87.94 291 ASP A CA 1
ATOM 2331 C C . ASP A 1 291 ? 2.801 7.153 1.776 1.00 87.94 291 ASP A C 1
ATOM 2333 O O . ASP A 1 291 ? 3.957 7.526 2.010 1.00 87.94 291 ASP A O 1
ATOM 2337 N N . ASN A 1 292 ? 1.761 7.966 2.004 1.00 94.19 292 ASN A N 1
ATOM 2338 C CA . ASN A 1 292 ? 1.920 9.315 2.542 1.00 94.19 292 ASN A CA 1
ATOM 2339 C C . ASN A 1 292 ? 0.898 9.689 3.618 1.00 94.19 292 ASN A C 1
ATOM 2341 O O . ASN A 1 292 ? -0.130 9.036 3.777 1.00 94.19 292 ASN A O 1
ATOM 2345 N N . ILE A 1 293 ? 1.207 10.767 4.338 1.00 98.06 293 ILE A N 1
ATOM 2346 C CA . ILE A 1 293 ? 0.244 11.549 5.117 1.00 98.06 293 ILE A CA 1
ATOM 2347 C C . ILE A 1 293 ? 0.273 12.988 4.599 1.00 98.06 293 ILE A C 1
ATOM 2349 O O . ILE A 1 293 ? 1.332 13.615 4.539 1.00 98.06 293 ILE A O 1
ATOM 2353 N N . LEU A 1 294 ? -0.896 13.521 4.263 1.00 97.94 294 LEU A N 1
ATOM 2354 C CA . LEU A 1 294 ? -1.108 14.885 3.801 1.00 97.94 294 LEU A CA 1
ATOM 2355 C C . LEU A 1 294 ? -1.698 15.752 4.917 1.00 97.94 294 LEU A C 1
ATOM 2357 O O . LEU A 1 294 ? -2.739 15.426 5.490 1.00 97.94 294 LEU A O 1
ATOM 2361 N N . ILE A 1 295 ? -1.056 16.892 5.168 1.00 98.38 295 ILE A N 1
ATOM 2362 C CA . ILE A 1 295 ? -1.413 17.845 6.214 1.00 98.38 295 ILE A CA 1
ATOM 2363 C C . ILE A 1 295 ? -1.522 19.249 5.615 1.00 98.38 295 ILE A C 1
ATOM 2365 O O . ILE A 1 295 ? -0.571 19.767 5.030 1.00 98.38 295 ILE A O 1
ATOM 2369 N N . HIS A 1 296 ? -2.663 19.899 5.836 1.00 98.19 296 HIS A N 1
ATOM 2370 C CA . HIS A 1 296 ? -2.866 21.323 5.561 1.00 98.19 296 HIS A CA 1
ATOM 2371 C C . HIS A 1 296 ? -2.893 22.103 6.882 1.00 98.19 296 HIS A C 1
ATOM 2373 O O . HIS A 1 296 ? -3.669 21.777 7.787 1.00 98.19 296 HIS A O 1
ATOM 2379 N N . ARG A 1 297 ? -2.015 23.107 7.024 1.00 96.56 297 ARG A N 1
ATOM 2380 C CA . ARG A 1 297 ? -1.683 23.741 8.317 1.00 96.56 297 ARG A CA 1
ATOM 2381 C C . ARG A 1 297 ? -2.892 24.319 9.060 1.00 96.56 297 ARG A C 1
ATOM 2383 O O . ARG A 1 297 ? -3.011 24.102 10.267 1.00 96.56 297 ARG A O 1
ATOM 2390 N N . GLU A 1 298 ? -3.790 25.040 8.388 1.00 96.94 298 GLU A N 1
ATOM 2391 C CA . GLU A 1 298 ? -4.937 25.693 9.047 1.00 96.94 298 GLU A CA 1
ATOM 2392 C C . GLU A 1 298 ? -5.954 24.657 9.541 1.00 96.94 2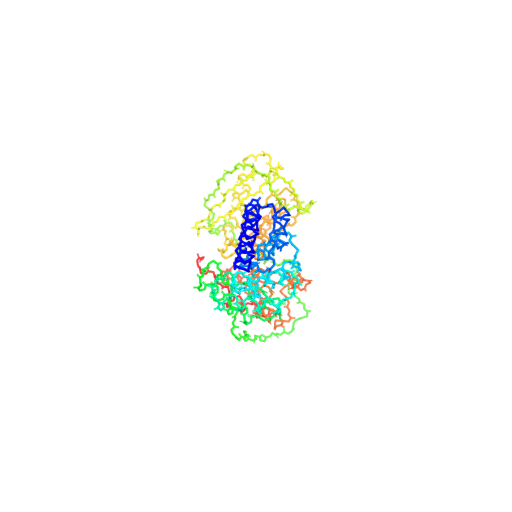98 GLU A C 1
ATOM 2394 O O . GLU A 1 298 ? -6.450 24.739 10.675 1.00 96.94 298 GLU A O 1
ATOM 2399 N N . ARG A 1 299 ? -6.192 23.612 8.736 1.00 95.88 299 ARG A N 1
ATOM 2400 C CA . ARG A 1 299 ? -7.037 22.484 9.137 1.00 95.88 299 ARG A CA 1
ATOM 2401 C C . ARG A 1 299 ? -6.430 21.758 10.327 1.00 95.88 299 ARG A C 1
ATOM 2403 O O . ARG A 1 299 ? -7.137 21.460 11.288 1.00 95.88 299 ARG A O 1
ATOM 2410 N N . ALA A 1 300 ? -5.125 21.506 10.290 1.00 95.69 300 ALA A N 1
ATOM 2411 C CA . ALA A 1 300 ? -4.405 20.845 11.367 1.00 95.69 300 ALA A CA 1
ATOM 2412 C C . ALA A 1 300 ? -4.438 21.643 12.673 1.00 95.69 300 ALA A C 1
ATOM 2414 O O . ALA A 1 300 ? -4.707 21.070 13.726 1.00 95.69 300 ALA A O 1
ATOM 2415 N N . SER A 1 301 ? -4.259 22.965 12.612 1.00 95.50 301 SER A N 1
ATOM 2416 C CA . SER A 1 301 ? -4.414 23.837 13.782 1.00 95.50 301 SER A CA 1
ATOM 2417 C C . SER A 1 301 ? -5.842 23.799 14.335 1.00 95.50 301 SER A C 1
ATOM 2419 O O . SER A 1 301 ? -6.045 23.761 15.547 1.00 95.50 301 SER A O 1
ATOM 2421 N N . THR A 1 302 ? -6.853 23.734 13.465 1.00 94.19 302 THR A N 1
ATOM 2422 C CA . THR A 1 302 ? -8.249 23.574 13.899 1.00 94.19 302 THR A CA 1
ATOM 2423 C C . THR A 1 302 ? -8.465 22.254 14.643 1.00 94.19 302 THR A C 1
ATOM 2425 O O . THR A 1 302 ? -9.148 22.247 15.666 1.00 94.19 302 THR A O 1
ATOM 2428 N N . ARG A 1 303 ? -7.878 21.147 14.168 1.00 91.81 303 ARG A N 1
ATOM 2429 C CA . ARG A 1 303 ? -7.974 19.829 14.823 1.00 91.81 303 ARG A CA 1
ATOM 2430 C C . ARG A 1 303 ? -7.233 19.776 16.146 1.00 91.81 303 ARG A C 1
ATOM 2432 O O . ARG A 1 303 ? -7.786 19.285 17.121 1.00 91.81 303 ARG A O 1
ATOM 2439 N N . GLU A 1 304 ? -6.048 20.361 16.211 1.00 91.56 304 GLU A N 1
ATOM 2440 C CA . GLU A 1 304 ? -5.300 20.500 17.459 1.00 91.56 304 GLU A CA 1
ATOM 2441 C C . GLU A 1 304 ? -6.094 21.284 18.513 1.00 91.56 304 GLU A C 1
ATOM 2443 O O . GLU A 1 304 ? -6.244 20.825 19.639 1.00 91.56 304 GLU A O 1
ATOM 2448 N N . ASN A 1 305 ? -6.694 22.420 18.144 1.00 91.19 305 ASN A N 1
ATOM 2449 C CA . ASN A 1 305 ? -7.522 23.209 19.065 1.00 91.19 305 ASN A CA 1
ATOM 2450 C C . ASN A 1 305 ? -8.777 22.458 19.552 1.00 91.19 305 ASN A C 1
ATOM 2452 O O . ASN A 1 305 ? -9.384 22.849 20.549 1.00 91.19 305 ASN A O 1
ATOM 2456 N N . GLN A 1 306 ? -9.184 21.406 18.839 1.00 89.12 306 GLN A N 1
ATOM 2457 C CA . GLN A 1 306 ? -10.277 20.511 19.216 1.00 89.12 306 GLN A CA 1
ATOM 2458 C C . GLN A 1 306 ? -9.796 19.298 20.032 1.00 89.12 306 GLN A C 1
ATOM 2460 O O . GLN A 1 306 ? -10.647 18.559 20.521 1.00 89.12 306 GLN A O 1
ATOM 2465 N N . GLY A 1 307 ? -8.480 19.098 20.181 1.00 88.62 307 GLY A N 1
ATOM 2466 C CA . GLY A 1 307 ? -7.888 17.886 20.757 1.00 88.62 307 GLY A CA 1
ATOM 2467 C C . GLY A 1 307 ? -8.136 16.650 19.892 1.00 88.62 307 GLY A C 1
ATOM 2468 O O . GLY A 1 307 ? -8.522 15.621 20.425 1.00 88.62 307 GLY A O 1
ATOM 2469 N N . LEU A 1 308 ? -8.057 16.805 18.562 1.00 90.06 308 LEU A N 1
ATOM 2470 C CA . LEU A 1 308 ? -8.374 15.769 17.567 1.00 90.06 308 LEU A CA 1
ATOM 2471 C C . LEU A 1 308 ? -7.245 15.540 16.544 1.00 90.06 308 LEU A C 1
ATOM 2473 O O . LEU A 1 308 ? -7.491 14.967 15.479 1.00 90.06 308 LEU A O 1
ATOM 2477 N N . LEU A 1 309 ? -6.048 16.097 16.757 1.00 92.56 309 LEU A N 1
ATOM 2478 C CA . LEU A 1 309 ? -4.980 16.035 15.753 1.00 92.56 309 LEU A CA 1
ATOM 2479 C C . LEU A 1 309 ? -4.488 14.594 15.581 1.00 92.56 309 LEU A C 1
ATOM 2481 O O . LEU A 1 309 ? -4.426 14.089 14.462 1.00 92.56 309 LEU A O 1
ATOM 2485 N N . GLU A 1 310 ? -4.171 13.936 16.686 1.00 92.44 310 GLU A N 1
ATOM 2486 C CA . GLU A 1 310 ? -3.661 12.576 16.742 1.00 92.44 310 GLU A CA 1
ATOM 2487 C C . GLU A 1 310 ? -4.707 11.574 16.241 1.00 92.44 310 GLU A C 1
ATOM 2489 O O . GLU A 1 310 ? -4.366 10.658 15.499 1.00 92.44 310 GLU A O 1
ATOM 2494 N N . GLU A 1 311 ? -5.992 11.776 16.538 1.00 90.75 311 GLU A N 1
ATOM 2495 C CA . GLU A 1 311 ? -7.087 10.936 16.041 1.00 90.75 311 GLU A CA 1
ATOM 2496 C C . GLU A 1 311 ? -7.245 11.007 14.527 1.00 90.75 311 GLU A C 1
ATOM 2498 O O . GLU A 1 311 ? -7.446 9.977 13.878 1.00 90.75 311 GLU A O 1
ATOM 2503 N N . VAL A 1 312 ? -7.132 12.209 13.957 1.00 93.31 312 VAL A N 1
ATOM 2504 C CA . VAL A 1 312 ? -7.113 12.381 12.501 1.00 93.31 312 VAL A CA 1
ATOM 2505 C C . VAL A 1 312 ? -5.894 11.673 11.921 1.00 93.31 312 VAL A C 1
ATOM 2507 O O . VAL A 1 312 ? -6.025 10.934 10.952 1.00 93.31 312 VAL A O 1
ATOM 2510 N N . LEU A 1 313 ? -4.721 11.816 12.540 1.00 95.44 313 LEU A N 1
ATOM 2511 C CA . LEU A 1 313 ? -3.510 11.143 12.072 1.00 95.44 313 LEU A CA 1
ATOM 2512 C C . LEU A 1 313 ? -3.600 9.613 12.181 1.00 95.44 313 LEU A C 1
ATOM 2514 O O . LEU A 1 313 ? -3.124 8.939 11.274 1.00 95.44 313 LEU A O 1
ATOM 2518 N N . ILE A 1 314 ? -4.239 9.049 13.214 1.00 94.62 314 ILE A N 1
ATOM 2519 C CA . ILE A 1 314 ? -4.521 7.602 13.299 1.00 94.62 314 ILE A CA 1
ATOM 2520 C C . ILE A 1 314 ? -5.384 7.159 12.122 1.00 94.62 314 ILE A C 1
ATOM 2522 O O . ILE A 1 314 ? -5.086 6.136 11.507 1.00 94.62 314 ILE A O 1
ATOM 2526 N N . HIS A 1 315 ? -6.447 7.905 11.821 1.00 94.94 315 HIS A N 1
ATOM 2527 C CA . HIS A 1 315 ? -7.353 7.597 10.718 1.00 94.94 315 HIS A CA 1
ATOM 2528 C C . HIS A 1 315 ? -6.620 7.624 9.367 1.00 94.94 315 HIS A C 1
ATOM 2530 O O . HIS A 1 315 ? -6.639 6.635 8.635 1.00 94.94 315 HIS A O 1
ATOM 2536 N N . GLU A 1 316 ? -5.883 8.696 9.066 1.00 96.38 316 GLU A N 1
ATOM 2537 C CA . GLU A 1 316 ? -5.132 8.783 7.807 1.00 96.38 316 GLU A CA 1
ATOM 2538 C C . GLU A 1 316 ? -4.021 7.728 7.722 1.00 96.38 316 GLU A C 1
ATOM 2540 O O . GLU A 1 316 ? -3.820 7.102 6.684 1.00 96.38 316 GLU A O 1
ATOM 2545 N N . ALA A 1 317 ? -3.316 7.469 8.823 1.00 96.19 317 ALA A N 1
ATOM 2546 C CA . ALA A 1 317 ? -2.277 6.449 8.855 1.00 96.19 317 ALA A CA 1
ATOM 2547 C C . ALA A 1 317 ? -2.850 5.025 8.718 1.00 96.19 317 ALA A C 1
ATOM 2549 O O . ALA A 1 317 ? -2.162 4.142 8.203 1.00 96.19 317 ALA A O 1
ATOM 2550 N N . ALA A 1 318 ? -4.108 4.791 9.112 1.00 95.25 318 ALA A N 1
ATOM 2551 C CA . ALA A 1 318 ? -4.812 3.543 8.822 1.00 95.25 318 ALA A CA 1
ATOM 2552 C C . ALA A 1 318 ? -5.045 3.372 7.313 1.00 95.25 318 ALA A C 1
ATOM 2554 O O . ALA A 1 318 ? -4.770 2.293 6.784 1.00 95.25 318 ALA A O 1
ATOM 2555 N N . HIS A 1 319 ? -5.438 4.430 6.594 1.00 92.62 319 HIS A N 1
ATOM 2556 C CA . HIS A 1 319 ? -5.480 4.378 5.127 1.00 92.62 319 HIS A CA 1
ATOM 2557 C C . HIS A 1 319 ? -4.112 4.085 4.518 1.00 92.62 319 HIS A C 1
ATOM 2559 O O . HIS A 1 319 ? -4.015 3.322 3.561 1.00 92.62 319 HIS A O 1
ATOM 2565 N N . THR A 1 320 ? -3.048 4.672 5.060 1.00 91.06 320 THR A N 1
ATOM 2566 C CA . THR A 1 320 ? -1.701 4.481 4.513 1.00 91.06 320 THR A CA 1
ATOM 2567 C C . THR A 1 320 ? -1.166 3.077 4.764 1.00 91.06 320 THR A C 1
ATOM 2569 O O . THR A 1 320 ? -0.670 2.449 3.837 1.00 91.06 320 THR A O 1
ATOM 2572 N N . SER A 1 321 ? -1.304 2.560 5.984 1.00 90.56 321 SER A N 1
ATOM 2573 C CA . SER A 1 321 ? -0.588 1.351 6.409 1.00 90.56 321 SER A CA 1
ATOM 2574 C C . SER A 1 321 ? -1.455 0.095 6.524 1.00 90.56 321 SER A C 1
ATOM 2576 O O . SER A 1 321 ? -0.912 -0.988 6.739 1.00 90.56 321 SER A O 1
ATOM 2578 N N . LEU A 1 322 ? -2.787 0.190 6.407 1.00 90.56 322 LEU A N 1
ATOM 2579 C CA . LEU A 1 322 ? -3.683 -0.966 6.569 1.00 90.56 322 LEU A CA 1
ATOM 2580 C C . LEU A 1 322 ? -4.548 -1.266 5.342 1.00 90.56 322 LEU A C 1
ATOM 2582 O O . LEU A 1 322 ? -4.817 -2.438 5.065 1.00 90.56 322 LEU A O 1
ATOM 2586 N N . ASP A 1 323 ? -4.996 -0.250 4.607 1.00 84.38 323 ASP A N 1
ATOM 2587 C CA . ASP A 1 323 ? -5.972 -0.426 3.527 1.00 84.38 323 ASP A CA 1
ATOM 2588 C C . ASP A 1 323 ? -5.544 -1.464 2.490 1.00 84.38 323 ASP A C 1
ATOM 2590 O O . ASP A 1 323 ? -6.337 -2.343 2.146 1.00 84.38 323 ASP A O 1
ATOM 2594 N N . GLU A 1 324 ? -4.303 -1.378 2.002 1.00 79.50 324 GLU A N 1
ATOM 2595 C CA . GLU A 1 324 ? -3.784 -2.285 0.971 1.00 79.50 324 GLU A CA 1
ATOM 2596 C C . GLU A 1 324 ? -3.895 -3.754 1.397 1.00 79.50 324 GLU A C 1
ATOM 2598 O O . GLU A 1 324 ? -4.223 -4.622 0.582 1.00 79.50 324 GLU A O 1
ATOM 2603 N N . TYR A 1 325 ? -3.684 -4.030 2.684 1.00 80.88 325 TYR A N 1
ATOM 2604 C CA . TYR A 1 325 ? -3.586 -5.393 3.189 1.00 80.88 325 TYR A CA 1
ATOM 2605 C C . TYR A 1 325 ? -4.894 -5.941 3.747 1.00 80.88 325 TYR A C 1
ATOM 2607 O O . TYR A 1 325 ? -5.064 -7.159 3.783 1.00 80.88 325 TYR A O 1
ATOM 2615 N N . HIS A 1 326 ? -5.808 -5.080 4.201 1.00 87.69 326 HIS A N 1
ATOM 2616 C CA . HIS A 1 326 ? -6.946 -5.517 5.009 1.00 87.69 326 HIS A CA 1
ATOM 2617 C C . HIS A 1 326 ? -8.316 -5.255 4.372 1.00 87.69 326 HIS A C 1
ATOM 2619 O O . HIS A 1 326 ? -9.174 -6.139 4.448 1.00 87.69 326 HIS A O 1
ATOM 2625 N N . LYS A 1 327 ? -8.547 -4.100 3.728 1.00 86.69 327 LYS A N 1
ATOM 2626 C CA . LYS A 1 327 ? -9.920 -3.636 3.418 1.00 86.69 327 LYS A CA 1
ATOM 2627 C C . LYS A 1 327 ? -10.677 -4.486 2.398 1.00 86.69 327 LYS A C 1
ATOM 2629 O O . LYS A 1 327 ? -11.900 -4.475 2.368 1.00 86.69 327 LYS A O 1
ATOM 2634 N N . ASN A 1 328 ? -9.952 -5.239 1.573 1.00 81.12 328 ASN A N 1
ATOM 2635 C CA . ASN A 1 328 ? -10.526 -6.119 0.552 1.00 81.12 328 ASN A CA 1
ATOM 2636 C C . ASN A 1 328 ? -10.383 -7.609 0.897 1.00 81.12 328 ASN A C 1
ATOM 2638 O O . ASN A 1 328 ? -10.658 -8.470 0.059 1.00 81.12 328 ASN A O 1
ATOM 2642 N N . THR A 1 329 ? -9.917 -7.943 2.103 1.00 82.50 329 THR A N 1
ATOM 2643 C CA . THR A 1 329 ? -9.772 -9.347 2.496 1.00 82.50 329 THR A CA 1
ATOM 2644 C C . THR A 1 329 ? -11.138 -9.992 2.701 1.00 82.50 329 THR A C 1
ATOM 2646 O O . THR A 1 329 ? -12.087 -9.361 3.170 1.00 82.50 329 THR A O 1
ATOM 2649 N N . ARG A 1 330 ? -11.231 -11.294 2.403 1.00 85.69 330 ARG A N 1
ATOM 2650 C CA . ARG A 1 330 ? -12.445 -12.090 2.646 1.00 85.69 330 ARG A CA 1
ATOM 2651 C C . ARG A 1 330 ? -12.954 -11.929 4.081 1.00 85.69 330 ARG A C 1
ATOM 2653 O O . ARG A 1 330 ? -14.155 -11.802 4.290 1.00 85.69 330 ARG A O 1
ATOM 2660 N N . ASP A 1 331 ? -12.050 -11.961 5.056 1.00 89.25 331 ASP A N 1
ATOM 2661 C CA . ASP A 1 331 ? -12.429 -11.971 6.467 1.00 89.25 331 ASP A CA 1
ATOM 2662 C C . ASP A 1 331 ? -12.863 -10.583 6.954 1.00 89.25 331 ASP A C 1
ATOM 2664 O O . ASP A 1 331 ? -13.793 -10.502 7.753 1.00 89.25 331 ASP A O 1
ATOM 2668 N N . TRP A 1 332 ? -12.290 -9.499 6.412 1.00 94.06 332 TRP A N 1
ATOM 2669 C CA . TRP A 1 332 ? -12.788 -8.143 6.660 1.00 94.06 332 TRP A CA 1
ATOM 2670 C C . TRP A 1 332 ? -14.193 -7.950 6.086 1.00 94.06 332 TRP A C 1
ATOM 2672 O O . TRP A 1 332 ? -15.103 -7.526 6.793 1.00 94.06 332 TRP A O 1
ATOM 2682 N N . LEU A 1 333 ? -14.403 -8.331 4.822 1.00 92.56 333 LEU A N 1
ATOM 2683 C CA . LEU A 1 333 ? -15.711 -8.220 4.168 1.00 92.56 333 LEU A CA 1
ATOM 2684 C C . LEU A 1 333 ? -16.769 -9.098 4.855 1.00 92.56 333 LEU A C 1
ATOM 2686 O O . LEU A 1 333 ? -17.935 -8.711 4.971 1.00 92.56 333 LEU A O 1
ATOM 2690 N N . SER A 1 334 ? -16.361 -10.264 5.363 1.00 93.62 334 SER A N 1
ATOM 2691 C CA . SER A 1 334 ? -17.208 -11.111 6.204 1.00 93.62 334 SER A CA 1
ATOM 2692 C C . SER A 1 334 ? -17.553 -10.421 7.523 1.00 93.62 334 SER A C 1
ATOM 2694 O O . SER A 1 334 ? -18.712 -10.457 7.923 1.00 93.62 334 SER A O 1
ATOM 2696 N N . ALA A 1 335 ? -16.589 -9.789 8.198 1.00 95.88 335 ALA A N 1
ATOM 2697 C CA . ALA A 1 335 ? -16.841 -9.044 9.428 1.00 95.88 335 ALA A CA 1
ATOM 2698 C C . ALA A 1 335 ? -17.807 -7.871 9.197 1.00 95.88 335 ALA A C 1
ATOM 2700 O O . ALA A 1 335 ? -18.796 -7.749 9.917 1.00 95.88 335 ALA A O 1
ATOM 2701 N N . GLN A 1 336 ? -17.587 -7.090 8.134 1.00 94.94 336 GLN A N 1
ATOM 2702 C CA . GLN A 1 336 ? -18.486 -6.020 7.695 1.00 94.94 336 GLN A CA 1
ATOM 2703 C C . GLN A 1 336 ? -19.913 -6.538 7.459 1.00 94.94 336 GLN A C 1
ATOM 2705 O O . GLN A 1 336 ? -20.878 -5.944 7.939 1.00 94.94 336 GLN A O 1
ATOM 2710 N N . THR A 1 337 ? -20.055 -7.671 6.763 1.00 94.19 337 THR A N 1
ATOM 2711 C CA . THR A 1 337 ? -21.363 -8.291 6.492 1.00 94.19 337 THR A CA 1
ATOM 2712 C C . THR A 1 337 ? -22.036 -8.794 7.770 1.00 94.19 337 THR A C 1
ATOM 2714 O O . THR A 1 337 ? -23.238 -8.605 7.942 1.00 94.19 337 THR A O 1
ATOM 2717 N N . ASN A 1 338 ? -21.274 -9.427 8.665 1.00 95.44 338 ASN A N 1
ATOM 2718 C CA . ASN A 1 338 ? -21.794 -10.017 9.898 1.00 95.44 338 ASN A CA 1
ATOM 2719 C C . ASN A 1 338 ? -22.251 -8.961 10.908 1.00 95.44 338 ASN A C 1
ATOM 2721 O O . ASN A 1 338 ? -23.224 -9.197 11.616 1.00 95.44 338 ASN A O 1
ATOM 2725 N N . ASP A 1 339 ? -21.582 -7.809 10.958 1.00 95.94 339 ASP A N 1
ATOM 2726 C CA . ASP A 1 339 ? -22.023 -6.681 11.779 1.00 95.94 339 ASP A CA 1
ATOM 2727 C C . ASP A 1 339 ? -23.302 -6.032 11.235 1.00 95.94 339 ASP A C 1
ATOM 2729 O O . ASP A 1 339 ? -24.076 -5.468 12.001 1.00 95.94 339 ASP A O 1
ATOM 2733 N N . GLY A 1 340 ? -23.531 -6.061 9.916 1.00 91.50 340 GLY A N 1
ATOM 2734 C CA . GLY A 1 340 ? -24.749 -5.534 9.278 1.00 91.50 340 GLY A CA 1
ATOM 2735 C C . GLY A 1 340 ? -24.991 -4.022 9.442 1.00 91.50 340 GLY A C 1
ATOM 2736 O O . GLY A 1 340 ? -25.939 -3.488 8.870 1.00 91.50 340 GLY A O 1
ATOM 2737 N N . GLN A 1 341 ? -24.133 -3.334 10.193 1.00 92.69 341 GLN A N 1
ATOM 2738 C CA . GLN A 1 341 ? -24.160 -1.918 10.533 1.00 92.69 341 GLN A CA 1
ATOM 2739 C C . GLN A 1 341 ? -22.726 -1.367 10.460 1.00 92.69 341 GLN A C 1
ATOM 2741 O O . GLN A 1 341 ? -21.735 -2.107 10.479 1.00 92.69 341 GLN A O 1
ATOM 2746 N N . PHE A 1 342 ? -22.620 -0.045 10.373 1.00 94.50 342 PHE A N 1
ATOM 2747 C CA . PHE A 1 342 ? -21.364 0.697 10.401 1.00 94.50 342 PHE A CA 1
ATOM 2748 C C . PHE A 1 342 ? -21.297 1.571 11.647 1.00 94.50 342 PHE A C 1
ATOM 2750 O O . PHE A 1 342 ? -22.326 2.004 12.170 1.00 94.50 342 PHE A O 1
ATOM 2757 N N . ILE A 1 343 ? -20.080 1.859 12.101 1.00 93.75 343 ILE A N 1
ATOM 2758 C CA . ILE A 1 343 ? -19.868 2.682 13.292 1.00 93.75 343 ILE A CA 1
ATOM 2759 C C . ILE A 1 343 ? -20.271 4.147 13.056 1.00 93.75 343 ILE A C 1
ATOM 2761 O O . ILE A 1 343 ? -20.807 4.788 13.957 1.00 93.75 343 ILE A O 1
ATOM 2765 N N . SER A 1 344 ? -20.124 4.649 11.825 1.00 94.31 344 SER A N 1
ATOM 2766 C CA . SER A 1 344 ? -20.559 5.984 11.408 1.00 94.31 344 SER A CA 1
ATOM 2767 C C . SER A 1 344 ? -21.369 5.982 10.121 1.00 94.31 344 SER A C 1
ATOM 2769 O O . SER A 1 344 ? -21.340 5.038 9.326 1.00 94.31 344 SER A O 1
ATOM 2771 N N . ASN A 1 345 ? -22.098 7.076 9.889 1.00 94.31 345 ASN A N 1
ATOM 2772 C CA . ASN A 1 345 ? -22.706 7.317 8.582 1.00 94.31 345 ASN A CA 1
ATOM 2773 C C . ASN A 1 345 ? -21.654 7.498 7.473 1.00 94.31 345 ASN A C 1
ATOM 2775 O O . ASN A 1 345 ? -21.933 7.121 6.343 1.00 94.31 345 ASN A O 1
ATOM 2779 N N . TYR A 1 346 ? -20.456 8.000 7.783 1.00 93.44 346 TYR A N 1
ATOM 2780 C CA . TYR A 1 346 ? -19.391 8.184 6.800 1.00 93.44 346 TYR A CA 1
ATOM 2781 C C . TYR A 1 346 ? -18.835 6.841 6.313 1.00 93.44 346 TYR A C 1
ATOM 2783 O O . TYR A 1 346 ? -18.773 6.616 5.104 1.00 93.44 346 TYR A O 1
ATOM 2791 N N . ALA A 1 347 ? -18.573 5.912 7.239 1.00 94.69 347 ALA A N 1
ATOM 2792 C CA . ALA A 1 347 ? -18.223 4.527 6.931 1.00 94.69 347 ALA A CA 1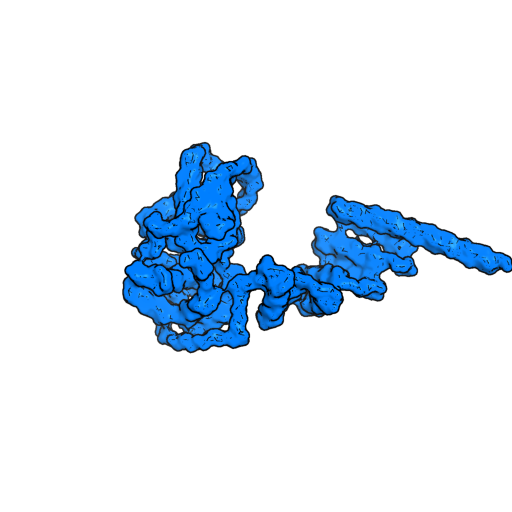
ATOM 2793 C C . ALA A 1 347 ? -19.328 3.824 6.127 1.00 94.69 347 ALA A C 1
ATOM 2795 O O . ALA A 1 347 ? -19.048 3.167 5.129 1.00 94.69 347 ALA A O 1
ATOM 2796 N N . ARG A 1 348 ? -20.599 4.000 6.517 1.00 94.75 348 ARG A N 1
ATOM 2797 C CA . ARG A 1 348 ? -21.752 3.428 5.798 1.00 94.75 348 ARG A CA 1
ATOM 2798 C C . ARG A 1 348 ? -21.855 3.932 4.363 1.00 94.75 348 ARG A C 1
ATOM 2800 O O . ARG A 1 348 ? -22.172 3.155 3.466 1.00 94.75 348 ARG A O 1
ATOM 2807 N N . ASP A 1 349 ? -21.659 5.231 4.164 1.00 94.94 349 ASP A N 1
ATOM 2808 C CA . ASP A 1 349 ? -21.818 5.870 2.860 1.00 94.94 349 ASP A CA 1
ATOM 2809 C C . ASP A 1 349 ? -20.598 5.590 1.953 1.00 94.94 349 ASP A C 1
ATOM 2811 O O . ASP A 1 349 ? -20.713 5.678 0.731 1.00 94.94 349 ASP A O 1
ATOM 2815 N N . ASN A 1 350 ? -19.464 5.164 2.534 1.00 93.69 350 ASN A N 1
ATOM 2816 C CA . ASN A 1 350 ? -18.212 4.843 1.840 1.00 93.69 350 ASN A CA 1
ATOM 2817 C C . ASN A 1 350 ? -17.590 3.502 2.316 1.00 93.69 350 ASN A C 1
ATOM 2819 O O . ASN A 1 350 ? -16.429 3.451 2.729 1.00 93.69 350 ASN A O 1
ATOM 2823 N N . PRO A 1 351 ? -18.316 2.374 2.232 1.00 91.44 351 PRO A N 1
ATOM 2824 C CA . PRO A 1 351 ? -17.976 1.140 2.953 1.00 91.44 351 PRO A CA 1
ATOM 2825 C C . PRO A 1 351 ? -16.721 0.428 2.437 1.00 91.44 351 PRO A C 1
ATOM 2827 O O . PRO A 1 351 ? -16.123 -0.374 3.150 1.00 91.44 351 PRO A O 1
ATOM 2830 N N . ASN A 1 352 ? -16.318 0.719 1.198 1.00 86.50 352 ASN A N 1
ATOM 2831 C CA . ASN A 1 352 ? -15.153 0.109 0.556 1.00 86.50 352 ASN A CA 1
ATOM 2832 C C . ASN A 1 352 ? -13.862 0.912 0.765 1.00 86.50 352 ASN A C 1
ATOM 2834 O O . ASN A 1 352 ? -12.781 0.403 0.472 1.00 86.50 352 ASN A O 1
ATOM 2838 N N . SER A 1 353 ? -13.963 2.172 1.194 1.00 85.94 353 SER A N 1
ATOM 2839 C CA . SER A 1 353 ? -12.806 3.051 1.382 1.00 85.94 353 SER A CA 1
ATOM 2840 C C . SER A 1 353 ? -12.613 3.463 2.832 1.00 85.94 353 SER A C 1
ATOM 2842 O O . SER A 1 353 ? -11.475 3.494 3.264 1.00 85.94 353 SER A O 1
ATOM 2844 N N . GLU A 1 354 ? -13.687 3.715 3.583 1.00 95.06 354 GLU A N 1
ATOM 2845 C CA . GLU A 1 354 ? -13.613 4.369 4.898 1.00 95.06 354 GLU A CA 1
ATOM 2846 C C . GLU A 1 354 ? -13.827 3.420 6.071 1.00 95.06 354 GLU A C 1
ATOM 2848 O O . GLU A 1 354 ? -13.315 3.649 7.157 1.00 95.06 354 GLU A O 1
ATOM 2853 N N . ASP A 1 355 ? -14.566 2.327 5.882 1.00 95.81 355 ASP A N 1
ATOM 2854 C CA . ASP A 1 355 ? -15.008 1.488 6.999 1.00 95.81 355 ASP A CA 1
ATOM 2855 C C . ASP A 1 355 ? -13.856 0.945 7.859 1.00 95.81 355 ASP A C 1
ATOM 2857 O O . ASP A 1 355 ? -13.964 0.881 9.085 1.00 95.81 355 ASP A O 1
ATOM 2861 N N . LEU A 1 356 ? -12.732 0.584 7.234 1.00 95.62 356 LEU A N 1
ATOM 2862 C CA . LEU A 1 356 ? -11.560 0.097 7.957 1.00 95.62 356 LEU A CA 1
ATOM 2863 C C . LEU A 1 356 ? -10.879 1.208 8.765 1.00 95.62 356 LEU A C 1
ATOM 2865 O O . LEU A 1 356 ? -10.637 1.018 9.959 1.00 95.62 356 LEU A O 1
ATOM 2869 N N . ALA A 1 357 ? -10.619 2.360 8.145 1.00 95.19 357 ALA A N 1
ATOM 2870 C CA . ALA A 1 357 ? -9.992 3.514 8.789 1.00 95.19 357 ALA A CA 1
ATOM 2871 C C . ALA A 1 357 ? -10.898 4.183 9.837 1.00 95.19 357 ALA A C 1
ATOM 2873 O O . ALA A 1 357 ? -10.409 4.766 10.798 1.00 95.19 357 ALA A O 1
ATOM 2874 N N . GLU A 1 358 ? -12.216 4.043 9.714 1.00 94.88 358 GLU A N 1
ATOM 2875 C CA . GLU A 1 358 ? -13.198 4.474 10.715 1.00 94.88 358 GLU A CA 1
ATOM 2876 C C . GLU A 1 358 ? -13.284 3.498 11.895 1.00 94.88 358 GLU A C 1
ATOM 2878 O O . GLU A 1 358 ? -13.497 3.899 13.039 1.00 94.88 358 GLU A O 1
ATOM 2883 N N . SER A 1 359 ? -13.110 2.200 11.641 1.00 96.12 359 SER A N 1
ATOM 2884 C CA . SER A 1 359 ? -13.198 1.170 12.682 1.00 96.12 359 SER A CA 1
ATOM 2885 C C . SER A 1 359 ? -11.890 0.988 13.458 1.00 96.12 359 SER A C 1
ATOM 2887 O O . SER A 1 359 ? -11.924 0.599 14.627 1.00 96.12 359 SER A O 1
ATOM 2889 N N . PHE A 1 360 ? -10.733 1.260 12.846 1.00 95.81 360 PHE A N 1
ATOM 2890 C CA . PHE A 1 360 ? -9.430 1.050 13.480 1.00 95.81 360 PHE A CA 1
ATOM 2891 C C . PHE A 1 360 ? -9.194 1.933 14.721 1.00 95.81 360 PHE A C 1
ATOM 2893 O O . PHE A 1 360 ? -8.866 1.366 15.766 1.00 95.81 360 PHE A O 1
ATOM 2900 N N . PRO A 1 361 ? -9.404 3.270 14.691 1.00 93.94 361 PRO A N 1
ATOM 2901 C CA . PRO A 1 361 ? -9.300 4.105 15.889 1.00 93.94 361 PRO A CA 1
ATOM 2902 C C . PRO A 1 361 ? -10.202 3.587 17.015 1.00 93.94 361 PRO A C 1
ATOM 2904 O O . PRO A 1 361 ? -9.806 3.578 18.182 1.00 93.94 361 PRO A O 1
ATOM 2907 N N . MET A 1 362 ? -11.392 3.087 16.653 1.00 92.88 362 MET A N 1
ATOM 2908 C CA . MET A 1 362 ? -12.371 2.544 17.595 1.00 92.88 362 MET A CA 1
ATOM 2909 C C . MET A 1 362 ? -11.837 1.313 18.321 1.00 92.88 362 MET A C 1
ATOM 2911 O O . MET A 1 362 ? -11.887 1.232 19.551 1.00 92.88 362 MET A O 1
ATOM 2915 N N . TRP A 1 363 ? -11.274 0.377 17.561 1.00 95.69 363 TRP A N 1
ATOM 2916 C CA . TRP A 1 363 ? -10.598 -0.795 18.102 1.00 95.69 363 TRP A CA 1
ATOM 2917 C C . TRP A 1 363 ? -9.376 -0.422 18.947 1.00 95.69 363 TRP A C 1
ATOM 2919 O O . TRP A 1 363 ? -9.235 -0.911 20.071 1.00 95.69 363 TRP A O 1
ATOM 2929 N N . TYR A 1 364 ? -8.528 0.479 18.449 1.00 94.56 364 TYR A N 1
ATOM 2930 C CA . TYR A 1 364 ? -7.304 0.869 19.134 1.00 94.56 364 TYR A CA 1
ATOM 2931 C C . TYR A 1 364 ? -7.604 1.492 20.499 1.00 94.56 364 TYR A C 1
ATOM 2933 O O . TYR A 1 364 ? -7.048 1.055 21.509 1.00 94.56 364 TYR A O 1
ATOM 2941 N N . ALA A 1 365 ? -8.543 2.440 20.580 1.00 92.44 365 ALA A N 1
ATOM 2942 C CA . ALA A 1 365 ? -8.892 3.017 21.871 1.00 92.44 365 ALA A CA 1
ATOM 2943 C C . ALA A 1 365 ? -9.557 1.983 22.794 1.00 92.44 365 ALA A C 1
ATOM 2945 O O . ALA A 1 365 ? -9.261 1.943 23.988 1.00 92.44 365 ALA A O 1
ATOM 2946 N N . LEU A 1 366 ? -10.398 1.095 22.250 1.00 93.62 366 LEU A N 1
ATOM 2947 C CA . LEU A 1 366 ? -11.060 0.033 23.010 1.00 93.62 366 LEU A CA 1
ATOM 2948 C C . LEU A 1 366 ? -10.076 -0.960 23.641 1.00 93.62 366 LEU A C 1
ATOM 2950 O O . LEU A 1 366 ? -10.332 -1.426 24.753 1.00 93.62 366 LEU A O 1
ATOM 2954 N N . ARG A 1 367 ? -8.972 -1.287 22.962 1.00 94.00 367 ARG A N 1
ATOM 2955 C CA . ARG A 1 367 ? -7.997 -2.294 23.414 1.00 94.00 367 ARG A CA 1
ATOM 2956 C C . ARG A 1 367 ? -6.769 -1.718 24.110 1.00 94.00 367 ARG A C 1
ATOM 2958 O O . ARG A 1 367 ? -6.226 -2.375 24.994 1.00 94.00 367 ARG A O 1
ATOM 2965 N N . HIS A 1 368 ? -6.355 -0.504 23.755 1.00 92.12 368 HIS A N 1
ATOM 2966 C CA . HIS A 1 368 ? -5.081 0.073 24.201 1.00 92.12 368 HIS A CA 1
ATOM 2967 C C . HIS A 1 368 ? -5.233 1.374 24.991 1.00 92.12 368 HIS A C 1
ATOM 2969 O O . HIS A 1 368 ? -4.312 1.767 25.705 1.00 92.12 368 HIS A O 1
ATOM 2975 N N . LYS A 1 369 ? -6.392 2.038 24.915 1.00 92.25 369 LYS A N 1
ATOM 2976 C CA . LYS A 1 369 ? -6.671 3.293 25.634 1.00 92.25 369 LYS A CA 1
ATOM 2977 C C . LYS A 1 369 ? -8.005 3.229 26.385 1.00 92.25 369 LYS A C 1
ATOM 2979 O O . LYS A 1 369 ? -8.652 4.250 26.593 1.00 92.25 369 LYS A O 1
ATOM 2984 N N . THR A 1 370 ? -8.409 2.039 26.840 1.00 91.81 370 THR A N 1
ATOM 2985 C CA . THR A 1 370 ? -9.743 1.769 27.407 1.00 91.81 370 THR A CA 1
ATOM 2986 C C . THR A 1 370 ? -10.113 2.720 28.548 1.00 91.81 370 THR A C 1
ATOM 2988 O O . THR A 1 370 ? -11.252 3.161 28.644 1.00 91.81 370 THR A O 1
ATOM 2991 N N . SER A 1 371 ? -9.148 3.093 29.397 1.00 91.69 371 SER A N 1
ATOM 2992 C CA . SER A 1 371 ? -9.373 4.022 30.514 1.00 91.69 371 SER A CA 1
ATOM 2993 C C . SER A 1 371 ? -9.654 5.467 30.087 1.00 91.69 371 SER A C 1
ATOM 2995 O O . SER A 1 371 ? -10.057 6.269 30.925 1.00 91.69 371 SER A O 1
ATOM 2997 N N . ARG A 1 372 ? -9.401 5.817 28.819 1.00 90.56 372 ARG A N 1
ATOM 2998 C CA . ARG A 1 372 ? -9.620 7.153 28.243 1.00 90.56 372 ARG A CA 1
ATOM 2999 C C . ARG A 1 372 ? -10.960 7.279 27.520 1.00 90.56 372 ARG A C 1
ATOM 3001 O O . ARG A 1 372 ? -11.326 8.381 27.134 1.00 90.56 372 ARG A O 1
ATOM 3008 N N . ILE A 1 373 ? -11.707 6.184 27.369 1.00 90.31 373 ILE A N 1
ATOM 3009 C CA . ILE A 1 373 ? -13.010 6.193 26.700 1.00 90.31 373 ILE A CA 1
ATOM 3010 C C . ILE A 1 373 ? -14.133 5.759 27.660 1.00 90.31 373 ILE A C 1
ATOM 3012 O O . ILE A 1 373 ? -13.970 4.778 28.391 1.00 90.31 373 ILE A O 1
ATOM 3016 N N . PRO A 1 374 ? -15.289 6.454 27.683 1.00 91.44 374 PRO A N 1
ATOM 3017 C CA . PRO A 1 374 ? -16.403 6.099 28.564 1.00 91.44 374 PRO A CA 1
ATOM 3018 C C . PRO A 1 374 ? -16.911 4.669 28.340 1.00 91.44 374 PRO A C 1
ATOM 3020 O O . PRO A 1 374 ? -16.961 4.194 27.207 1.00 91.44 374 PRO A O 1
ATOM 3023 N N . GLU A 1 375 ? -17.380 4.006 29.400 1.00 93.75 375 GLU A N 1
ATOM 3024 C CA . GLU A 1 375 ? -17.966 2.655 29.312 1.00 93.75 375 GLU A CA 1
ATOM 3025 C C . GLU A 1 375 ? -19.155 2.603 28.335 1.00 93.75 375 GLU A C 1
ATOM 3027 O O . GLU A 1 375 ? -19.319 1.637 27.593 1.00 93.75 375 GLU A O 1
ATOM 3032 N N . SER A 1 376 ? -19.950 3.675 28.256 1.00 92.44 376 SER A N 1
ATOM 3033 C CA . SER A 1 376 ? -21.025 3.797 27.266 1.00 92.44 376 SER A CA 1
ATOM 3034 C C . SER A 1 376 ? -20.502 3.734 25.831 1.00 92.44 376 SER A C 1
ATOM 3036 O O . SER A 1 376 ? -21.084 3.039 25.006 1.00 92.44 376 SER A O 1
ATOM 3038 N N . THR A 1 377 ? -19.391 4.410 25.537 1.00 91.38 377 THR A N 1
ATOM 3039 C CA . THR A 1 377 ? -18.736 4.374 24.223 1.00 91.38 377 THR A CA 1
ATOM 3040 C C . THR A 1 377 ? -18.198 2.980 23.918 1.00 91.38 377 THR A C 1
ATOM 3042 O O . THR A 1 377 ? -18.417 2.469 22.823 1.00 91.38 377 THR A O 1
ATOM 3045 N N . GLN A 1 378 ? -17.569 2.324 24.896 1.00 93.69 378 GLN A N 1
ATOM 3046 C CA . GLN A 1 378 ? -17.088 0.945 24.748 1.00 93.69 378 GLN A CA 1
ATOM 3047 C C . GLN A 1 378 ? -18.231 -0.015 24.394 1.00 93.69 378 GLN A C 1
ATOM 3049 O O . GLN A 1 378 ? -18.118 -0.792 23.446 1.00 93.69 378 GLN A O 1
ATOM 3054 N N . ASN A 1 379 ? -19.351 0.086 25.114 1.00 94.38 379 ASN A N 1
ATOM 3055 C CA . ASN A 1 379 ? -20.540 -0.726 24.869 1.00 94.38 379 ASN A CA 1
ATOM 3056 C C . ASN A 1 379 ? -21.146 -0.456 23.489 1.00 94.38 379 ASN A C 1
ATOM 3058 O O . ASN A 1 379 ? -21.527 -1.406 22.814 1.00 94.38 379 ASN A O 1
ATOM 3062 N N . THR A 1 380 ? -21.197 0.805 23.046 1.00 93.31 380 THR A N 1
ATOM 3063 C CA . THR A 1 380 ? -21.655 1.166 21.695 1.00 93.31 380 THR A CA 1
ATOM 3064 C C . THR A 1 380 ? -20.782 0.531 20.614 1.00 93.31 380 THR A C 1
ATOM 3066 O O . THR A 1 380 ? -21.314 -0.047 19.671 1.00 93.31 380 THR A O 1
ATOM 3069 N N . ILE A 1 381 ? -19.452 0.584 20.741 1.00 94.06 381 ILE A N 1
ATOM 3070 C CA . ILE A 1 381 ? -18.538 -0.038 19.766 1.00 94.06 381 ILE A CA 1
ATOM 3071 C C . ILE A 1 381 ? -18.769 -1.552 19.716 1.00 94.06 381 ILE A C 1
ATOM 3073 O O . ILE A 1 381 ? -18.971 -2.115 18.640 1.00 94.06 381 ILE A O 1
ATOM 3077 N N . LEU A 1 382 ? -18.770 -2.202 20.884 1.00 95.38 382 LEU A N 1
ATOM 3078 C CA . LEU A 1 382 ? -18.894 -3.655 21.009 1.00 95.38 382 LEU A CA 1
ATOM 3079 C C . LEU A 1 382 ? -20.264 -4.192 20.585 1.00 95.38 382 LEU A C 1
ATOM 3081 O O . LEU A 1 382 ? -20.345 -5.346 20.180 1.00 95.38 382 LEU A O 1
ATOM 3085 N N . SER A 1 383 ? -21.330 -3.396 20.671 1.00 94.56 383 SER A N 1
ATOM 3086 C CA . SER A 1 383 ? -22.654 -3.796 20.183 1.00 94.56 383 SER A CA 1
ATOM 3087 C C . SER A 1 383 ? -22.863 -3.501 18.697 1.00 94.56 383 SER A C 1
ATOM 3089 O O . SER A 1 383 ? -23.653 -4.191 18.061 1.00 94.56 383 SER A O 1
ATOM 3091 N N . THR A 1 384 ? -22.157 -2.510 18.139 1.00 94.88 384 THR A N 1
ATOM 3092 C CA . THR A 1 384 ? -22.352 -2.064 16.748 1.00 94.88 384 THR A CA 1
ATOM 3093 C C . THR A 1 384 ? -21.465 -2.811 15.756 1.00 94.88 384 THR A C 1
ATOM 3095 O O . THR A 1 384 ? -21.939 -3.178 14.686 1.00 94.88 384 THR A O 1
ATOM 3098 N N . ILE A 1 385 ? -20.180 -3.006 16.080 1.00 96.19 385 ILE A N 1
ATOM 3099 C CA . ILE A 1 385 ? -19.197 -3.604 15.159 1.00 96.19 385 ILE A CA 1
ATOM 3100 C C . ILE A 1 385 ? -18.360 -4.758 15.767 1.00 96.19 385 ILE A C 1
ATOM 3102 O O . ILE A 1 385 ? -17.141 -4.808 15.567 1.00 96.19 385 ILE A O 1
ATOM 3106 N N . PRO A 1 386 ? -18.943 -5.691 16.550 1.00 97.25 386 PRO A N 1
ATOM 3107 C CA . PRO A 1 386 ? -18.171 -6.723 17.248 1.00 97.25 386 PRO A CA 1
ATOM 3108 C C . PRO A 1 386 ? -17.344 -7.627 16.326 1.00 97.25 386 PRO A C 1
ATOM 3110 O O . PRO A 1 386 ? -16.270 -8.076 16.731 1.00 97.25 386 PRO A O 1
ATOM 3113 N N . ASN A 1 387 ? -17.800 -7.904 15.103 1.00 97.75 387 ASN A N 1
ATOM 3114 C CA . ASN A 1 387 ? -17.068 -8.748 14.161 1.00 97.75 387 ASN A CA 1
ATOM 3115 C C . ASN A 1 387 ? -15.845 -8.019 13.594 1.00 97.75 387 ASN A C 1
ATOM 3117 O O . ASN A 1 387 ? -14.793 -8.642 13.455 1.00 97.75 387 ASN A O 1
ATOM 3121 N N . ARG A 1 388 ? -15.925 -6.709 13.314 1.00 97.38 388 ARG A N 1
ATOM 3122 C CA . ARG A 1 388 ? -14.732 -5.916 12.949 1.00 97.38 388 ARG A CA 1
ATOM 3123 C C . ARG A 1 388 ? -13.742 -5.816 14.104 1.00 97.38 388 ARG A C 1
ATOM 3125 O O . ARG A 1 388 ? -12.539 -5.928 13.886 1.00 97.38 388 ARG A O 1
ATOM 3132 N N . ILE A 1 389 ? -14.233 -5.683 15.336 1.00 97.62 389 ILE A N 1
ATOM 3133 C CA . ILE A 1 389 ? -13.381 -5.738 16.532 1.00 97.62 389 ILE A CA 1
ATOM 3134 C C . ILE A 1 389 ? -12.671 -7.098 16.635 1.00 97.62 389 ILE A C 1
ATOM 3136 O O . ILE A 1 389 ? -11.459 -7.132 16.830 1.00 97.62 389 ILE A O 1
ATOM 3140 N N . GLN A 1 390 ? -13.385 -8.211 16.428 1.00 97.12 390 GLN A N 1
ATOM 3141 C CA . GLN A 1 390 ? -12.792 -9.555 16.398 1.00 97.12 390 GLN A CA 1
ATOM 3142 C C . GLN A 1 390 ? -11.768 -9.719 15.266 1.00 97.12 390 GLN A C 1
ATOM 3144 O O . GLN A 1 390 ? -10.737 -10.370 15.454 1.00 97.12 390 GLN A O 1
ATOM 3149 N N . TYR A 1 391 ? -12.037 -9.139 14.094 1.00 96.12 391 TYR A N 1
ATOM 3150 C CA . TYR A 1 391 ? -11.095 -9.134 12.980 1.00 96.12 391 TYR A CA 1
ATOM 3151 C C . TYR A 1 391 ? -9.778 -8.476 13.390 1.00 96.12 391 TYR A C 1
ATOM 3153 O O . TYR A 1 391 ? -8.720 -9.084 13.231 1.00 96.12 391 TYR A O 1
ATOM 3161 N N . PHE A 1 392 ? -9.829 -7.278 13.974 1.00 96.00 392 PHE A N 1
ATOM 3162 C CA . PHE A 1 392 ? -8.617 -6.601 14.422 1.00 96.00 392 PHE A CA 1
ATOM 3163 C C . PHE A 1 392 ? -7.915 -7.355 15.556 1.00 96.00 392 PHE A C 1
ATOM 3165 O O . PHE A 1 392 ? -6.709 -7.554 15.469 1.00 96.00 392 PHE A O 1
ATOM 3172 N N . ASP A 1 393 ? -8.654 -7.880 16.542 1.00 94.50 393 ASP A N 1
ATOM 3173 C CA . ASP A 1 393 ? -8.093 -8.722 17.615 1.00 94.50 393 ASP A CA 1
ATOM 3174 C C . ASP A 1 393 ? -7.345 -9.959 17.070 1.00 94.50 393 ASP A C 1
ATOM 3176 O O . ASP A 1 393 ? -6.467 -10.503 17.739 1.00 94.50 393 ASP A O 1
ATOM 3180 N N . THR A 1 394 ? -7.694 -10.415 15.862 1.00 91.81 394 THR A N 1
ATOM 3181 C CA . THR A 1 394 ? -7.062 -11.569 15.211 1.00 91.81 394 THR A CA 1
ATOM 3182 C C . THR A 1 394 ? -5.878 -11.173 14.331 1.00 91.81 394 THR A C 1
ATOM 3184 O O . THR A 1 394 ? -4.840 -11.832 14.362 1.00 91.81 394 THR A O 1
ATOM 3187 N N . TYR A 1 395 ? -6.052 -10.149 13.494 1.00 88.62 395 TYR A N 1
ATOM 3188 C CA . TYR A 1 395 ? -5.138 -9.850 12.387 1.00 88.62 395 TYR A CA 1
ATOM 3189 C C . TYR A 1 395 ? -4.204 -8.676 12.644 1.00 88.62 395 TYR A C 1
ATOM 3191 O O . TYR A 1 395 ? -3.236 -8.513 11.904 1.00 88.62 395 TYR A O 1
ATOM 3199 N N . ILE A 1 396 ? -4.476 -7.865 13.664 1.00 89.50 396 ILE A N 1
ATOM 3200 C CA . ILE A 1 396 ? -3.625 -6.745 14.039 1.00 89.50 396 ILE A CA 1
ATOM 3201 C C . ILE A 1 396 ? -2.819 -7.126 15.272 1.00 89.50 396 ILE A C 1
ATOM 3203 O O . ILE A 1 396 ? -3.352 -7.458 16.327 1.00 89.50 396 ILE A O 1
ATOM 3207 N N . SER A 1 397 ? -1.502 -7.031 15.136 1.00 82.44 397 SER A N 1
ATOM 3208 C CA . SER A 1 397 ? -0.556 -7.188 16.230 1.00 82.44 397 SER A CA 1
ATOM 3209 C C . SER A 1 397 ? 0.253 -5.908 16.353 1.00 82.44 397 SER A C 1
ATOM 3211 O O . SER A 1 397 ? 1.045 -5.597 15.469 1.00 82.44 397 SER A O 1
ATOM 3213 N N . LEU A 1 398 ? 0.114 -5.223 17.485 1.00 81.00 398 LEU A N 1
ATOM 3214 C CA . LEU A 1 398 ? 0.944 -4.068 17.841 1.00 81.00 398 LEU A CA 1
ATOM 3215 C C . LEU A 1 398 ? 2.193 -4.477 18.646 1.00 81.00 398 LEU A C 1
ATOM 3217 O O . LEU A 1 398 ? 2.748 -3.681 19.392 1.00 81.00 398 LEU A O 1
ATOM 3221 N N . ASN A 1 399 ? 2.624 -5.744 18.550 1.00 54.19 399 ASN A N 1
ATOM 3222 C CA . ASN A 1 399 ? 3.815 -6.230 19.251 1.00 54.19 399 ASN A CA 1
ATOM 3223 C C . ASN A 1 399 ? 5.044 -5.384 18.864 1.00 54.19 399 ASN A C 1
ATOM 3225 O O . ASN A 1 399 ? 5.524 -5.483 17.736 1.00 54.19 399 ASN A O 1
ATOM 3229 N N . GLY A 1 400 ? 5.554 -4.597 19.813 1.00 52.00 400 GLY A N 1
ATOM 3230 C CA . GLY A 1 400 ? 6.636 -3.628 19.602 1.00 52.00 400 GLY A CA 1
ATOM 3231 C C . GLY A 1 400 ? 6.324 -2.223 20.132 1.00 52.00 400 GLY A C 1
ATOM 3232 O O . GLY A 1 400 ? 7.262 -1.442 20.297 1.00 52.00 400 GLY A O 1
ATOM 3233 N N . ASP A 1 401 ? 5.049 -1.945 20.437 1.00 44.59 401 ASP A N 1
ATOM 3234 C CA . ASP A 1 401 ? 4.564 -0.691 21.036 1.00 44.59 401 ASP A CA 1
ATOM 3235 C C . ASP A 1 401 ? 4.421 -0.733 22.569 1.00 44.59 401 ASP A C 1
ATOM 3237 O O . ASP A 1 401 ? 3.981 -1.780 23.112 1.00 44.59 401 ASP A O 1
#

Sequence (401 aa):
MLEVRAAQNLLKEEYRLEEEASDWFEQGASLFNSEQYGEAIKAFDKAIEIGPNVKRSDRFYGWRGSSYMELGQYENAIQDITSAIQFKPTATRYGNRAVSYQALGQFESAIQDYTNAIQREPTATRYRDRAASYRALGDFANALSDDTKACSLDSQYCPRVTPMPTPLPAIPVDAADSPPYHGTVFFGHDFVTPEDPSYFVGLEERPSETRRMFDRRFGWIWTTPYLFHATFSDGLSTEVQINPEFEDAEERLELATKYLRAIGQLPTLLRTDVLTVWIHEGDESFGGGNDNILIHRERASTRENQGLLEEVLIHEAAHTSLDEYHKNTRDWLSAQTNDGQFISNYARDNPNSEDLAESFPMWYALRHKTSRIPESTQNTILSTIPNRIQYFDTYISLNGD

Secondary structure (DSSP, 8-state):
-HHHHHHHHHHHHHHHHHHHHHHHHHHHHHHHHTT-HHHHHHHHHHHHHH-TTSTTHHHHHHHHHHHHHHTT-HHHHHHHHHHHHHH---HHHHHHHHHHHHHTT-HHHHHHHHHHHHHHS--HHHHHHHHHHHHHTT-HHHHHHHHHHHHHH-GGG--S----SSPPPPPP----SS-SB-SS---SS-SS-TTS---EEEEEEE----EEEEETTTEEEEE--EEEEEEETTS-EEEEEE-TT---HHHHHHHHHHHHHHHHTS-HHHHTT--EEEEESSSPPPEEETTEEEEEHHHHHHHHHTT-HHHHHHHHHHHHHTHHHHTT-HHHHHHHHHH-S-SBHHHHHSTTTTHHHHHHHHHHHHHHSGGGS-HHHHHHHHHHSHHHHHHHHHH---TT-

Foldseek 3Di:
DVVVVVVVVVVVVVVVLLVQLVVLQVVLVVCVVVVVLVVSLVSLVRSCVSCVPDLCLLSSLQSNLVSCVSVLVLVSSLVSLVSSCVSPNALVSLQSNLVSCVSVVVLVSSLVSLVVSCVHPNALVSLQSNLVSCVSVVNNVSSLVSLVVSCVRPVVSNQLFRDDPDADDFDAFDDDPAAPAADQDDQLFQLQALPADFQWDDKAWDQWDWDFDQDPVPGTDIAGFGWIWTAGNLGDIAIEGEGCVCVDPVVVVVVCVVLNRLLRSDQPLLLRLQRYEYEAEDQDAWAAAPSHTYYHPVVLVVCVVSSRNSVSSQLRSCNRRPLVRALPDPNNVVLVVSLVHANYPNCVVVVSRRRRSSLVSLLCCLPPRVVRHDPVSNVSSCNRRVSSSVVCVPGPDSPPD

Radius of gyration: 28.29 Å; chains: 1; bounding box: 66×65×88 Å

pLDDT: mean 90.57, std 9.57, range [44.59, 98.75]